Protein AF-0000000084689913 (afdb_homodimer)

Solvent-accessible surface area (backbone atoms only — not comparable to full-atom values): 27852 Å² total; per-residue (Å²): 96,50,72,58,85,83,58,76,77,51,46,56,64,33,45,73,36,21,33,40,30,28,31,19,47,44,64,37,30,27,41,31,49,52,54,42,45,77,35,45,18,25,38,35,35,23,20,67,54,51,72,49,28,50,50,50,49,58,72,64,74,38,76,80,40,40,47,64,41,76,25,50,53,60,34,65,69,39,46,51,50,47,53,51,52,39,38,74,67,64,37,76,70,34,32,37,37,46,47,41,69,60,90,74,80,58,63,81,79,44,47,78,40,55,36,85,88,80,68,40,74,47,74,80,86,55,63,42,50,35,36,50,43,49,12,46,54,49,49,49,42,50,50,52,42,58,49,57,73,51,63,86,72,82,71,81,61,35,41,33,39,58,33,47,37,40,68,77,68,58,67,65,73,67,79,51,23,36,30,44,20,52,20,28,40,56,60,60,42,70,71,47,81,77,56,79,61,56,52,36,56,29,51,15,53,57,63,46,43,39,69,57,36,68,84,61,51,65,37,24,34,43,55,57,39,76,43,35,31,40,32,44,68,36,42,58,69,44,33,38,59,24,57,18,61,67,54,34,52,51,50,52,52,49,49,60,67,57,36,67,80,62,68,82,127,95,50,72,58,85,82,58,75,76,52,46,56,65,34,45,73,37,19,32,40,30,29,32,20,47,44,64,37,29,29,40,30,48,53,55,41,44,77,34,47,19,25,38,38,36,23,20,68,54,51,69,50,28,49,50,50,49,59,71,65,72,40,77,80,41,39,47,66,41,78,26,50,53,61,35,65,69,38,45,51,49,47,54,52,52,40,38,74,66,63,36,74,70,34,32,38,36,45,47,41,68,60,88,75,79,59,65,80,78,43,49,78,40,55,35,85,89,78,68,41,75,47,76,82,84,54,62,42,53,35,37,48,42,49,13,46,53,48,50,50,42,50,48,53,42,57,48,56,74,52,61,85,72,80,69,81,65,38,41,33,39,56,33,49,35,44,68,76,69,59,69,65,74,66,79,53,22,35,28,43,22,51,21,27,39,55,58,61,43,71,72,49,79,78,56,79,62,56,52,37,54,28,51,15,53,57,65,43,43,40,70,57,35,67,84,58,47,65,37,22,32,42,52,56,41,75,44,35,30,39,34,44,68,35,44,59,68,42,32,38,58,23,57,18,61,65,52,34,52,52,50,52,52,50,48,61,68,53,33,66,79,62,69,80,127

Organism: Botryosphaeria parva (strain UCR-NP2) (NCBI:txid1287680)

pLDDT: mean 78.71, std 22.71, range [23.94, 98.88]

Sequence (530 aa):
MTTYDLDDAEFQALKGKTIIITGGASGIGRAAVKIAHSYGANVAIADWNEAEGESLRAELKDPEHVLFHKTDVSNWENVLSLFDTTISALGPIQAVLSNAGVNTEDFASTIDKIDPGTGKLLPPSLKTMDVNLTGQIYMAKAALHYFGKWKGDGVKRQIVMTGSAASFIDCPPLHLYCAKTPMLLPEFLSVWGTLPRNKPEGPARALLLPVVRPEVNGKSFYIAGMQIVEVEDKLHEAQPIWLGEQLSKDVDEGQRRLVPLAPPMMTTYDLDDAEFQALKGKTIIITGGASGIGRAAVKIAHSYGANVAIADWNEAEGESLRAELKDPEHVLFHKTDVSNWENVLSLFDTTISALGPIQAVLSNAGVNTEDFASTIDKIDPGTGKLLPPSLKTMDVNLTGQIYMAKAALHYFGKWKGDGVKRQIVMTGSAASFIDCPPLHLYCAKTPMLLPEFLSVWGTLPRNKPEGPARALLLPVVRPEVNGKSFYIAGMQIVEVEDKLHEAQPIWLGEQLSKDVDEGQRRLVPLAPPM

Radius of gyration: 24.18 Å; Cα contacts (8 Å, |Δi|>4): 1014; chains: 2; bounding box: 52×72×54 Å

Nearest PDB structures (foldseek):
  7o6p-assembly1_C  TM=8.490E-01  e=1.381E-10  Salvia officinalis
  7o6p-assembly1_A  TM=8.486E-01  e=2.013E-10  Salvia officinalis
  5t5q-assembly1_B  TM=8.999E-01  e=5.506E-10  Brucella abortus 2308
  6y1c-assembly1_A  TM=8.625E-01  e=8.550E-10  Levilactobacillus brevis
  4rf5-assembly1_A  TM=8.594E-01  e=1.328E-09  Lentilactobacillus kefiri

Foldseek 3Di:
DDDDDDDLVVLLVLALAEEEFEVLLDDPNVVVQVSSVVSHHQYEYEYQDPVSQVVSQVVSVCQQRYDYQNADLLDLVRLLVSQVVSCVRRNQHQEYEAEDFDDPDPCVVQVAPADPVPRHRDDGDCVRVSRQPSSLVSNVVSQVVRVVVVPPVPGHHYYHHDDDPVVVDDPAPPQALPQQAPQVVVPVPVPVPPQPPQDVPLVVVVVCVCVVVVVNGPWYWHTRRNDTHTPVVVVLVCCCVVPNDVVSVVVVVVVVVPRPCPPPD/DDDDDDDLVVLLVLALAEEEFEVLLDDPNVVVQVSSVVNHHQYEYEYQDPVSQVVSQVVSVCQQRYDYQNADLLDLVRLLVSQVVSCVRRNAHQEYEAEDFDDPDPCVVQVAPADPVPRHRDDGDCVRVSRQPSSLVSNVVSQVVRVVVVPPVPGHHYYHHDDDPVVPDDPAPPQALPQQAPQCVVPVPVPPPPQPPQDVPLVVVVVCVCVVVVVNGPWYWHTRRNDTHTPVVVVLVCCCVVPNDVVSVVVVVVVVVPRPCPPPD

Secondary structure (DSSP, 8-state):
-EEE---GGGGGGGTT-EEEEETTTSHHHHHHHHHHHHTT-EEEEEES-HHHHHHHHHHHT-TTTEEEEE--TT-HHHHHHHHHHHHHHH-S--EEEE--------TGGGTT-B-TTT-PBPPPP-HHHIIIIIHHHHHHHHHHHHHHTTTTSS---EEEEE--HHHHS--------EEEE-----GGGGS-SSS----THHHHHHHHHHHH-TT--S-BEEEETTEEEE-HHHHHHTHHHHH-HHHHHHHHHHHHHHS------/-EEE---GGGGGGGTT-EEEEETTTSHHHHHHHHHHHHTT-EEEEEES-HHHHHHHHHHHT-TTTEEEEE--TT-HHHHHHHHHHHHHHH-S--EEEE--------TGGGTT-B-TTT-PBPPPP-HHHIIIIIHHHHHHHHHHHHHHTTTTSS---EEEEE--HHHHS--------EEEE-----GGGGS-SSS----THHHHHHHHHHHH-TT--S-BEEEETTEEEE-HHHHHHTHHHHH-HHHHHHHHHHHHHHS------

InterPro domains:
  IPR002347 Short-chain dehydrogenase/reductase SDR [PF00106] (17-179)
  IPR002347 Short-chain dehydrogenase/reductase SDR [PR00081] (18-35)
  IPR002347 Short-chain dehydrogenase/reductase SDR [PR00081] (91-102)
  IPR036291 NAD(P)-binding domain superfamily [SSF51735] (13-179)

Structure (mmCIF, N/CA/C/O backbone):
data_AF-0000000084689913-model_v1
#
loop_
_entity.id
_entity.type
_entity.pdbx_description
1 polymer 'Putative short-chain dehydrogenase reductase sdr protein'
#
loop_
_atom_site.group_PDB
_atom_site.id
_atom_site.type_symbol
_atom_site.label_atom_id
_atom_site.label_alt_id
_atom_site.label_comp_id
_atom_site.label_asym_id
_atom_site.label_entity_id
_atom_site.label_seq_id
_atom_site.pdbx_PDB_ins_code
_atom_site.Cartn_x
_atom_site.Cartn_y
_atom_site.Cartn_z
_atom_site.occupancy
_atom_site.B_iso_or_equiv
_atom_site.auth_seq_id
_atom_site.auth_comp_id
_atom_site.auth_asym_id
_atom_site.auth_atom_id
_atom_site.pdbx_PDB_model_num
ATOM 1 N N . MET A 1 1 ? -1.832 -1.925 25.969 1 78.38 1 MET A N 1
ATOM 2 C CA . MET A 1 1 ? -2.332 -0.854 25.109 1 78.38 1 MET A CA 1
ATOM 3 C C . MET A 1 1 ? -1.819 0.504 25.578 1 78.38 1 MET A C 1
ATOM 5 O O . MET A 1 1 ? -1.769 0.771 26.781 1 78.38 1 MET A O 1
ATOM 9 N N . THR A 1 2 ? -1.27 1.276 24.594 1 80.94 2 THR A N 1
ATOM 10 C CA . THR A 1 2 ? -0.804 2.627 24.891 1 80.94 2 THR A CA 1
ATOM 11 C C . THR A 1 2 ? -1.702 3.666 24.234 1 80.94 2 THR A C 1
ATOM 13 O O . THR A 1 2 ? -1.908 3.629 23.016 1 80.94 2 THR A O 1
ATOM 16 N N . THR A 1 3 ? -2.355 4.488 25.125 1 85.81 3 THR A N 1
ATOM 17 C CA . THR A 1 3 ? -3.229 5.531 24.594 1 85.81 3 THR A CA 1
ATOM 18 C C . THR A 1 3 ? -2.617 6.91 24.828 1 85.81 3 THR A C 1
ATOM 20 O O . THR A 1 3 ? -1.846 7.109 25.766 1 85.81 3 THR A O 1
ATOM 23 N N . TYR A 1 4 ? -2.861 7.82 23.891 1 85.25 4 TYR A N 1
ATOM 24 C CA . TYR A 1 4 ? -2.479 9.227 24.016 1 85.25 4 TYR A CA 1
ATOM 25 C C . TYR A 1 4 ? -3.691 10.094 24.312 1 85.25 4 TYR A C 1
ATOM 27 O O . TYR A 1 4 ? -4.691 10.047 23.594 1 85.25 4 TYR A O 1
ATOM 35 N N . ASP A 1 5 ? -3.596 10.828 25.375 1 88.38 5 ASP A N 1
ATOM 36 C CA . ASP A 1 5 ? -4.648 11.766 25.75 1 88.38 5 ASP A CA 1
ATOM 37 C C . ASP A 1 5 ? -4.246 13.203 25.422 1 88.38 5 ASP A C 1
ATOM 39 O O . ASP A 1 5 ? -3.178 13.664 25.828 1 88.38 5 ASP A O 1
ATOM 43 N N . LEU A 1 6 ? -5.117 13.797 24.703 1 89.06 6 LEU A N 1
ATOM 44 C CA . LEU A 1 6 ? -4.836 15.164 24.281 1 89.06 6 LEU A CA 1
ATOM 45 C C . LEU A 1 6 ? -5.789 16.141 24.969 1 89.06 6 LEU A C 1
ATOM 47 O O . LEU A 1 6 ? -7.004 16.062 24.781 1 89.06 6 LEU A O 1
ATOM 51 N N . ASP A 1 7 ? -5.199 17.031 25.812 1 92.81 7 ASP A N 1
ATOM 52 C CA . ASP A 1 7 ? -5.957 18.109 26.438 1 92.81 7 ASP A CA 1
ATOM 53 C C . ASP A 1 7 ? -6.09 19.312 25.516 1 92.81 7 ASP A C 1
ATOM 55 O O . ASP A 1 7 ? -5.137 19.672 24.828 1 92.81 7 ASP A O 1
ATOM 59 N N . ASP A 1 8 ? -7.246 19.938 25.594 1 93.88 8 ASP A N 1
ATOM 60 C CA . ASP A 1 8 ? -7.496 21.078 24.719 1 93.88 8 ASP A CA 1
ATOM 61 C C . ASP A 1 8 ? -6.449 22.172 24.906 1 93.88 8 ASP A C 1
ATOM 63 O O . ASP A 1 8 ? -6.086 22.875 23.969 1 93.88 8 ASP A O 1
ATOM 67 N N . ALA A 1 9 ? -6.02 22.312 26.109 1 96 9 ALA A N 1
ATOM 68 C CA . ALA A 1 9 ? -5.047 23.359 26.422 1 96 9 ALA A CA 1
ATOM 69 C C . ALA A 1 9 ? -3.775 23.188 25.594 1 96 9 ALA A C 1
ATOM 71 O O . ALA A 1 9 ? -3.066 24.156 25.328 1 96 9 ALA A O 1
ATOM 72 N N . GLU A 1 10 ? -3.469 22.016 25.172 1 95.81 10 GLU A N 1
ATOM 73 C CA . GLU A 1 10 ? -2.252 21.734 24.406 1 95.81 10 GLU A CA 1
ATOM 74 C C . GLU A 1 10 ? -2.324 22.344 23.016 1 95.81 10 GLU A C 1
ATOM 76 O O . GLU A 1 10 ? -1.293 22.578 22.375 1 95.81 10 GLU A O 1
ATOM 81 N N . PHE A 1 11 ? -3.541 22.641 22.5 1 96.56 11 PHE A N 1
ATOM 82 C CA . PHE A 1 11 ? -3.701 23.188 21.156 1 96.56 11 PHE A CA 1
ATOM 83 C C . PHE A 1 11 ? -3.234 24.641 21.109 1 96.56 11 PHE A C 1
ATOM 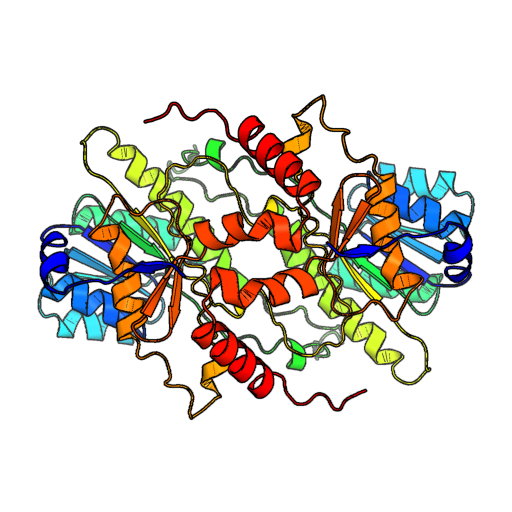85 O O . PHE A 1 11 ? -3.064 25.203 20.031 1 96.56 11 PHE A O 1
ATOM 92 N N . GLN A 1 12 ? -2.938 25.219 22.312 1 97.5 12 GLN A N 1
ATOM 93 C CA . GLN A 1 12 ? -2.377 26.578 22.328 1 97.5 12 GLN A CA 1
ATOM 94 C C . GLN A 1 12 ? -1.033 26.625 21.609 1 97.5 12 GLN A C 1
ATOM 96 O O . GLN A 1 12 ? -0.646 27.672 21.078 1 97.5 12 GLN A O 1
ATOM 101 N N . ALA A 1 13 ? -0.404 25.469 21.562 1 96.62 13 ALA A N 1
ATOM 102 C CA . ALA A 1 13 ? 0.901 25.375 20.906 1 96.62 13 ALA A CA 1
ATOM 103 C C . ALA A 1 13 ? 0.777 25.547 19.391 1 96.62 13 ALA A C 1
ATOM 105 O O . ALA A 1 13 ? 1.779 25.734 18.703 1 96.62 13 ALA A O 1
ATOM 106 N N . LEU A 1 14 ? -0.428 25.578 18.859 1 97.38 14 LEU A N 1
ATOM 107 C CA . LEU A 1 14 ? -0.668 25.734 17.438 1 97.38 14 LEU A CA 1
ATOM 108 C C . LEU A 1 14 ? -0.563 27.203 17.016 1 97.38 14 LEU A C 1
ATOM 110 O O . LEU A 1 14 ? -0.469 27.5 15.828 1 97.38 14 LEU A O 1
ATOM 114 N N . LYS A 1 15 ? -0.587 28.047 18 1 98 15 LYS A N 1
ATOM 115 C CA . LYS A 1 15 ? -0.617 29.484 17.703 1 98 15 LYS A CA 1
ATOM 116 C C . LYS A 1 15 ? 0.576 29.891 16.844 1 98 15 LYS A C 1
ATOM 118 O O . LYS A 1 15 ? 1.726 29.625 17.203 1 98 15 LYS A O 1
ATOM 123 N N . GLY A 1 16 ? 0.272 30.438 15.68 1 97.69 16 GLY A N 1
ATOM 124 C CA . GLY A 1 16 ? 1.298 30.984 14.805 1 97.69 16 GLY A CA 1
ATOM 125 C C . GLY A 1 16 ? 1.894 29.953 13.867 1 97.69 16 GLY A C 1
ATOM 126 O O . GLY A 1 16 ? 2.66 30.297 12.961 1 97.69 16 GLY A O 1
ATOM 127 N N . LYS A 1 17 ? 1.593 28.688 14.078 1 96.88 17 LYS A N 1
ATOM 128 C CA . LYS A 1 17 ? 2.119 27.656 13.195 1 96.88 17 LYS A CA 1
ATOM 129 C C . LYS A 1 17 ? 1.349 27.609 11.883 1 96.88 17 LYS A C 1
ATOM 131 O O . LYS A 1 17 ? 0.124 27.75 11.867 1 96.88 17 LYS A O 1
ATOM 136 N N . THR A 1 18 ? 2.088 27.438 10.789 1 98.44 18 THR A N 1
ATOM 137 C CA . THR A 1 18 ? 1.483 27.25 9.477 1 98.44 18 THR A CA 1
ATOM 138 C C . THR A 1 18 ? 1.315 25.766 9.164 1 98.44 18 THR A C 1
ATOM 140 O O . THR A 1 18 ? 2.287 25 9.18 1 98.44 18 THR A O 1
ATOM 143 N N . ILE A 1 19 ? 0.042 25.359 8.875 1 98 19 ILE A N 1
ATOM 144 C CA . ILE A 1 19 ? -0.3 23.953 8.68 1 98 19 ILE A CA 1
ATOM 145 C C . ILE A 1 19 ? -1.031 23.781 7.355 1 98 19 ILE A C 1
ATOM 147 O O . ILE A 1 19 ? -1.994 24.484 7.066 1 98 19 ILE A O 1
ATOM 151 N N . ILE A 1 20 ? -0.525 22.875 6.516 1 98.5 20 ILE A N 1
ATOM 152 C CA . ILE A 1 20 ? -1.263 22.438 5.336 1 98.5 20 ILE A CA 1
ATOM 153 C C . ILE A 1 20 ? -2.131 21.234 5.688 1 98.5 20 ILE A C 1
ATOM 155 O O . ILE A 1 20 ? -1.652 20.281 6.297 1 98.5 20 ILE A O 1
ATOM 159 N N . ILE A 1 21 ? -3.426 21.281 5.344 1 97.56 21 ILE A N 1
ATOM 160 C CA . ILE A 1 21 ? -4.332 20.156 5.555 1 97.56 21 ILE A CA 1
ATOM 161 C C . ILE A 1 21 ? -5.004 19.781 4.238 1 97.56 21 ILE A C 1
ATOM 163 O O . ILE A 1 21 ? -5.871 20.5 3.744 1 97.56 21 ILE A O 1
ATOM 167 N N . THR A 1 22 ? -4.602 18.672 3.654 1 97.12 22 THR A N 1
ATOM 168 C CA . THR A 1 22 ? -5.301 18.188 2.473 1 97.12 22 THR A CA 1
ATOM 169 C C . THR A 1 22 ? -6.574 17.438 2.867 1 97.12 22 THR A C 1
ATOM 171 O O . THR A 1 22 ? -6.668 16.891 3.969 1 97.12 22 THR A O 1
ATOM 174 N N . GLY A 1 23 ? -7.535 17.406 1.896 1 95.44 23 GLY A N 1
ATOM 175 C CA . GLY A 1 23 ? -8.844 16.922 2.311 1 95.44 23 GLY A CA 1
ATOM 176 C C . GLY A 1 23 ? -9.477 17.781 3.389 1 95.44 23 GLY A C 1
ATOM 177 O O . GLY A 1 23 ? -10.18 17.281 4.266 1 95.44 23 GLY A O 1
ATOM 178 N N . GLY A 1 24 ? -9.188 19 3.365 1 96.88 24 GLY A N 1
ATOM 179 C CA . GLY A 1 24 ? -9.531 19.875 4.469 1 96.88 24 GLY A CA 1
ATOM 180 C C . GLY A 1 24 ? -10.953 20.391 4.398 1 96.88 24 GLY A C 1
ATOM 181 O O . GLY A 1 24 ? -11.453 21 5.348 1 96.88 24 GLY A O 1
ATOM 182 N N . ALA A 1 25 ? -11.664 20.125 3.318 1 96.81 25 ALA A N 1
ATOM 183 C CA . ALA A 1 25 ? -12.969 20.75 3.107 1 96.81 25 ALA A CA 1
ATOM 184 C C . ALA A 1 25 ? -14.086 19.891 3.689 1 96.81 25 ALA A C 1
ATOM 186 O O . ALA A 1 25 ? -15.242 20.312 3.748 1 96.81 25 ALA A O 1
ATOM 187 N N . SER A 1 26 ? -13.766 18.703 4.145 1 91 26 SER A N 1
ATOM 188 C CA . SER A 1 26 ? -14.828 17.828 4.637 1 91 26 SER A CA 1
ATOM 189 C C . SER A 1 26 ? -14.32 16.906 5.73 1 91 26 SER A C 1
ATOM 191 O O . SER A 1 26 ? -13.117 16.812 5.973 1 91 26 SER A O 1
ATOM 193 N N . GLY A 1 27 ? -15.25 16.422 6.523 1 89.62 27 GLY A N 1
ATOM 194 C CA . GLY A 1 27 ? -14.984 15.32 7.438 1 89.62 27 GLY A CA 1
ATOM 195 C C . GLY A 1 27 ? -13.914 15.633 8.461 1 89.62 27 GLY A C 1
ATOM 196 O O . GLY A 1 27 ? -13.984 16.656 9.148 1 89.62 27 GLY A O 1
ATOM 197 N N . ILE A 1 28 ? -12.969 14.688 8.531 1 84.88 28 ILE A N 1
ATOM 198 C CA . ILE A 1 28 ? -11.883 14.766 9.508 1 84.88 28 ILE A CA 1
ATOM 199 C C . ILE A 1 28 ? -11.031 16 9.234 1 84.88 28 ILE A C 1
ATOM 201 O O . ILE A 1 28 ? -10.672 16.734 10.156 1 84.88 28 ILE A O 1
ATOM 205 N N . GLY A 1 29 ? -10.781 16.25 7.961 1 93.31 29 GLY A N 1
ATOM 206 C CA . GLY A 1 29 ? -9.984 17.406 7.59 1 93.31 29 GLY A CA 1
ATOM 207 C C . GLY A 1 29 ? -10.625 18.734 7.965 1 93.31 29 GLY A C 1
ATOM 208 O O . GLY A 1 29 ? -9.961 19.625 8.5 1 93.31 29 GLY A O 1
ATOM 209 N N . ARG A 1 30 ? -11.859 18.797 7.688 1 96 30 ARG A N 1
ATOM 210 C CA . ARG A 1 30 ? -12.602 20 8.031 1 96 30 ARG A CA 1
ATOM 211 C C . ARG A 1 30 ? -12.57 20.266 9.531 1 96 30 ARG A C 1
ATOM 213 O O . ARG A 1 30 ? -12.359 21.391 9.969 1 96 30 ARG A O 1
ATOM 220 N N . ALA A 1 31 ? -12.781 19.219 10.297 1 94.06 31 ALA A N 1
ATOM 221 C CA . ALA A 1 31 ? -12.727 19.328 11.75 1 94.06 31 ALA A CA 1
ATOM 222 C C . ALA A 1 31 ? -11.336 19.766 12.219 1 94.06 31 ALA A C 1
ATOM 224 O O . ALA A 1 31 ? -11.211 20.594 13.125 1 94.06 31 ALA A O 1
ATOM 225 N N . ALA A 1 32 ? -10.281 19.266 11.609 1 94.62 32 ALA A N 1
ATOM 226 C CA . ALA A 1 32 ? -8.914 19.625 11.969 1 94.62 32 ALA A CA 1
ATOM 227 C C . ALA A 1 32 ? -8.633 21.094 11.641 1 94.62 32 ALA A C 1
ATOM 229 O O . ALA A 1 32 ? -7.984 21.797 12.422 1 94.62 32 ALA A O 1
ATOM 230 N N . VAL A 1 33 ? -9.164 21.5 10.508 1 98.25 33 VAL A N 1
ATOM 231 C CA . VAL A 1 33 ? -9.008 22.891 10.102 1 98.25 33 VAL A CA 1
ATOM 232 C C . VAL A 1 33 ? -9.633 23.812 11.156 1 98.25 33 VAL A C 1
ATOM 234 O O . VAL A 1 33 ? -9 24.766 11.609 1 98.25 33 VAL A O 1
ATOM 237 N N . LYS A 1 34 ? -10.797 23.5 11.562 1 97.94 34 LYS A N 1
ATOM 238 C CA . LYS A 1 34 ? -11.523 24.328 12.516 1 97.94 34 LYS A CA 1
ATOM 239 C C . LYS A 1 34 ? -10.805 24.375 13.859 1 97.94 34 LYS A C 1
ATOM 241 O O . LYS A 1 34 ? -10.664 25.438 14.461 1 97.94 34 LYS A O 1
ATOM 246 N N . ILE A 1 35 ? -10.281 23.266 14.32 1 97.06 35 ILE A N 1
ATOM 247 C CA . ILE A 1 35 ? -9.555 23.219 15.586 1 97.06 35 ILE A CA 1
ATOM 248 C C . ILE A 1 35 ? -8.273 24.047 15.469 1 97.06 35 ILE A C 1
ATOM 250 O O . ILE A 1 35 ? -8 24.891 16.312 1 97.06 35 ILE A O 1
ATOM 254 N N . ALA A 1 36 ? -7.516 23.828 14.453 1 98.12 36 ALA A N 1
ATOM 255 C CA . ALA A 1 36 ? -6.242 24.516 14.281 1 98.12 36 ALA A CA 1
ATOM 256 C C . ALA A 1 36 ? -6.434 26.031 14.219 1 98.12 36 ALA A C 1
ATOM 258 O O . ALA A 1 36 ? -5.727 26.781 14.898 1 98.12 36 ALA A O 1
ATOM 259 N N . HIS A 1 37 ? -7.43 26.438 13.445 1 98.5 37 HIS A N 1
ATOM 260 C CA . HIS A 1 37 ? -7.691 27.859 13.289 1 98.5 37 HIS A CA 1
ATOM 261 C C . HIS A 1 37 ? -8.133 28.484 14.609 1 98.5 37 HIS A C 1
ATOM 263 O O . HIS A 1 37 ? -7.668 29.562 14.977 1 98.5 37 HIS A O 1
ATOM 269 N N . SER A 1 38 ? -9 27.844 15.336 1 98 38 SER A N 1
ATOM 270 C CA . SER A 1 38 ? -9.555 28.375 16.578 1 98 38 SER A CA 1
ATOM 271 C C . SER A 1 38 ? -8.461 28.609 17.609 1 98 38 SER A C 1
ATOM 273 O O . SER A 1 38 ? -8.602 29.453 18.5 1 98 38 SER A O 1
ATOM 275 N N . TYR A 1 39 ? -7.348 27.922 17.453 1 97.94 39 TYR A N 1
ATOM 276 C CA . TYR A 1 39 ? -6.262 28.062 18.422 1 97.94 39 TYR A CA 1
ATOM 277 C C . TYR A 1 39 ? -5.113 28.875 17.844 1 97.94 39 TYR A C 1
ATOM 279 O O . TYR A 1 39 ? -4.004 28.875 18.375 1 97.94 39 TYR A O 1
ATOM 287 N N . GLY A 1 40 ? -5.332 29.5 16.672 1 98.06 40 GLY A N 1
ATOM 288 C CA . GLY A 1 40 ? -4.453 30.578 16.219 1 98.06 40 GLY A CA 1
ATOM 289 C C . GLY A 1 40 ? -3.48 30.125 15.133 1 98.06 40 GLY A C 1
ATOM 290 O O . GLY A 1 40 ? -2.545 30.859 14.797 1 98.06 40 GLY A O 1
ATOM 291 N N . ALA A 1 41 ? -3.639 28.969 14.578 1 98.44 41 ALA A N 1
ATOM 292 C CA . ALA A 1 41 ? -2.768 28.516 13.5 1 98.44 41 ALA A CA 1
ATOM 293 C C . ALA A 1 41 ? -3.105 29.219 12.188 1 98.44 41 ALA A C 1
ATOM 295 O O . ALA A 1 41 ? -4.238 29.656 11.992 1 98.44 41 ALA A O 1
ATOM 296 N N . ASN A 1 42 ? -2.092 29.359 11.328 1 98.69 42 ASN A N 1
ATOM 297 C CA . ASN A 1 42 ? -2.312 29.609 9.906 1 98.69 42 ASN A CA 1
ATOM 298 C C . ASN A 1 42 ? -2.621 28.328 9.148 1 98.69 42 ASN A C 1
ATOM 300 O O . ASN A 1 42 ? -1.87 27.359 9.234 1 98.69 42 ASN A O 1
ATOM 304 N N . VAL A 1 43 ? -3.734 28.328 8.398 1 98.81 43 VAL A N 1
ATOM 305 C CA . VAL A 1 43 ? -4.152 27.062 7.824 1 98.81 43 VAL A CA 1
ATOM 306 C C . VAL A 1 43 ? -4.32 27.203 6.316 1 98.81 43 VAL A C 1
ATOM 308 O O . VAL A 1 43 ? -5.027 28.109 5.848 1 98.81 43 VAL A O 1
ATOM 311 N N . ALA A 1 44 ? -3.611 26.422 5.586 1 98.88 44 ALA A N 1
ATOM 312 C CA . ALA A 1 44 ? -3.887 26.219 4.164 1 98.88 44 ALA A CA 1
ATOM 313 C C . ALA A 1 44 ? -4.82 25.047 3.943 1 98.88 44 ALA A C 1
ATOM 315 O O . ALA A 1 44 ? -4.422 23.891 4.121 1 98.88 44 ALA A O 1
ATOM 316 N N . ILE A 1 45 ? -6.078 25.344 3.559 1 98.81 45 ILE A N 1
ATOM 317 C CA . ILE A 1 45 ? -7.066 24.328 3.234 1 98.81 45 ILE A CA 1
ATOM 318 C C . ILE A 1 45 ? -6.855 23.844 1.801 1 98.81 45 ILE A C 1
ATOM 320 O O . ILE A 1 45 ? -6.996 24.625 0.851 1 98.81 45 ILE A O 1
ATOM 324 N N . ALA A 1 46 ? -6.5 22.625 1.621 1 98.81 46 ALA A N 1
ATOM 325 C CA . ALA A 1 46 ? -6.305 22.031 0.296 1 98.81 46 ALA A CA 1
ATOM 326 C C . ALA A 1 46 ? -7.324 20.938 0.029 1 98.81 46 ALA A 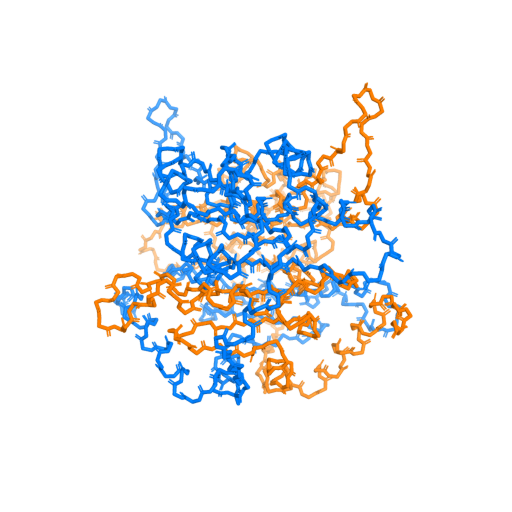C 1
ATOM 328 O O . ALA A 1 46 ? -7.445 19.984 0.811 1 98.81 46 ALA A O 1
ATOM 329 N N . ASP A 1 47 ? -8.039 21.047 -1.041 1 98.25 47 ASP A N 1
ATOM 330 C CA . ASP A 1 47 ? -9.062 20.062 -1.397 1 98.25 47 ASP A CA 1
ATOM 331 C C . ASP A 1 47 ? -9.438 20.188 -2.873 1 98.25 47 ASP A C 1
ATOM 333 O O . ASP A 1 47 ? -9.258 21.234 -3.486 1 98.25 47 ASP A O 1
ATOM 337 N N . TRP A 1 48 ? -9.914 19.094 -3.367 1 97.25 48 TRP A N 1
ATOM 338 C CA . TRP A 1 48 ? -10.43 19.094 -4.734 1 97.25 48 TRP A CA 1
ATOM 339 C C . TRP A 1 48 ? -11.773 19.812 -4.812 1 97.25 48 TRP A C 1
ATOM 341 O O . TRP A 1 48 ? -12.078 20.453 -5.82 1 97.25 48 TRP A O 1
ATOM 351 N N . ASN A 1 49 ? -12.578 19.688 -3.799 1 97.06 49 ASN A N 1
ATOM 352 C CA . ASN A 1 49 ? -13.906 20.297 -3.748 1 97.06 49 ASN A CA 1
ATOM 353 C C . ASN A 1 49 ? -13.828 21.797 -3.463 1 97.06 49 ASN A C 1
ATOM 355 O O . ASN A 1 49 ? -13.844 22.219 -2.305 1 97.06 49 ASN A O 1
ATOM 359 N N . GLU A 1 50 ? -13.922 22.547 -4.52 1 98 50 GLU A N 1
ATOM 360 C CA . GLU A 1 50 ? -13.75 24 -4.41 1 98 50 GLU A CA 1
ATOM 361 C C . GLU A 1 50 ? -14.914 24.641 -3.658 1 98 50 GLU A C 1
ATOM 363 O O . GLU A 1 50 ? -14.703 25.5 -2.803 1 98 50 GLU A O 1
ATOM 368 N N . ALA A 1 51 ? -16.062 24.219 -3.939 1 98.12 51 ALA A N 1
ATOM 369 C CA . ALA A 1 51 ? -17.25 24.828 -3.33 1 98.12 51 ALA A CA 1
ATOM 370 C C . ALA A 1 51 ? -17.203 24.688 -1.811 1 98.12 51 ALA A C 1
ATOM 372 O O . ALA A 1 51 ? -17.359 25.672 -1.088 1 98.12 51 ALA A O 1
ATOM 373 N N . GLU A 1 52 ? -16.922 23.516 -1.317 1 97.62 52 GLU A N 1
ATOM 374 C CA . GLU A 1 52 ? -16.875 23.266 0.121 1 97.62 52 GLU A CA 1
ATOM 375 C C . GLU A 1 52 ? -15.672 23.938 0.766 1 97.62 52 GLU A C 1
ATOM 377 O O . GLU A 1 52 ? -15.766 24.438 1.888 1 97.62 52 GLU A O 1
ATOM 382 N N . GLY A 1 53 ? -14.57 23.938 0.061 1 98.12 53 GLY A N 1
ATOM 383 C CA . GLY A 1 53 ? -13.367 24.562 0.578 1 98.12 53 GLY A CA 1
ATOM 384 C C . GLY A 1 53 ? -13.508 26.078 0.738 1 98.12 53 GLY A C 1
ATOM 385 O O . GLY A 1 53 ? -13.156 26.625 1.78 1 98.12 53 GLY A O 1
ATOM 386 N N . GLU A 1 54 ? -14.078 26.703 -0.272 1 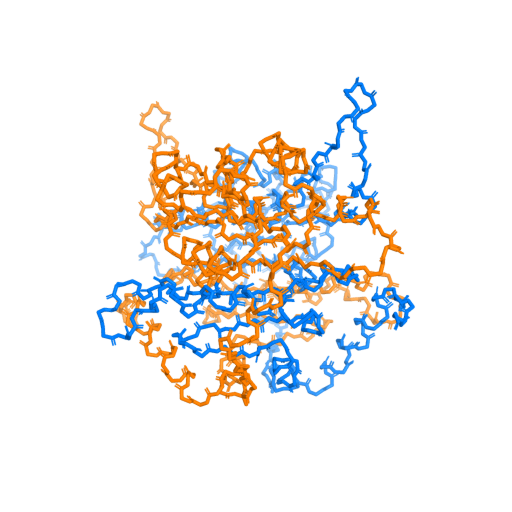98.06 54 GLU A N 1
ATOM 387 C CA . GLU A 1 54 ? -14.281 28.156 -0.217 1 98.06 54 GLU A CA 1
ATOM 388 C C . GLU A 1 54 ? -15.328 28.516 0.829 1 98.06 54 GLU A C 1
ATOM 390 O O . GLU A 1 54 ? -15.203 29.547 1.506 1 98.06 54 GLU A O 1
ATOM 395 N N . SER A 1 55 ? -16.312 27.719 0.921 1 98.19 55 SER A N 1
ATOM 396 C CA . SER A 1 55 ? -17.312 27.953 1.95 1 98.19 55 SER A CA 1
ATOM 397 C C . SER A 1 55 ? -16.703 27.922 3.344 1 98.19 55 SER A C 1
ATOM 399 O O . SER A 1 55 ? -17 28.781 4.176 1 98.19 55 SER A O 1
ATOM 401 N N . LEU A 1 56 ? -15.812 26.938 3.604 1 98.12 56 LEU A N 1
ATOM 402 C CA . LEU A 1 56 ? -15.141 26.844 4.895 1 98.12 56 LEU A CA 1
ATOM 403 C C . LEU A 1 56 ? -14.234 28.047 5.121 1 98.12 56 LEU A C 1
ATOM 405 O O . LEU A 1 56 ? -14.234 28.641 6.203 1 98.12 56 LEU A O 1
ATOM 409 N N . ARG A 1 57 ? -13.484 28.375 4.137 1 98 57 ARG A N 1
ATOM 410 C CA . ARG A 1 57 ? -12.625 29.547 4.234 1 98 57 ARG A CA 1
ATOM 411 C C . ARG A 1 57 ? -13.422 30.781 4.609 1 98 57 ARG A C 1
ATOM 413 O O . ARG A 1 57 ? -13.016 31.547 5.484 1 98 57 ARG A O 1
ATOM 420 N N . ALA A 1 58 ? -14.562 31.016 3.982 1 97.75 58 ALA A N 1
ATOM 421 C CA . ALA A 1 58 ? -15.422 32.156 4.242 1 97.75 58 ALA A CA 1
ATOM 422 C C . ALA A 1 58 ? -15.992 32.125 5.652 1 97.75 58 ALA A C 1
ATOM 424 O O . ALA A 1 58 ? -16.094 33.156 6.324 1 97.75 58 ALA A O 1
ATOM 425 N N . GLU A 1 59 ? -16.359 30.953 6.062 1 97.62 59 GLU A N 1
ATOM 426 C CA . GLU A 1 59 ? -16.922 30.75 7.391 1 97.62 59 GLU A CA 1
ATOM 427 C C . GLU A 1 59 ? -15.945 31.172 8.484 1 97.62 59 GLU A C 1
ATOM 429 O O . GLU A 1 59 ? -16.359 31.672 9.531 1 97.62 59 GLU A O 1
ATOM 434 N N . LEU A 1 60 ? -14.648 30.938 8.273 1 97.69 60 LEU A N 1
ATOM 435 C CA . LEU A 1 60 ? -13.633 31.188 9.281 1 97.69 60 LEU A CA 1
ATOM 436 C C . LEU A 1 60 ? -13.312 32.688 9.375 1 97.69 60 LEU A C 1
ATOM 438 O O . LEU A 1 60 ? -12.711 33.125 10.352 1 97.69 60 LEU A O 1
ATOM 442 N N . LYS A 1 61 ? -13.711 33.594 8.398 1 94.94 61 LYS A N 1
ATOM 443 C CA . LYS A 1 61 ? -13.641 35.062 8.383 1 94.94 61 LYS A CA 1
ATOM 444 C C . LYS A 1 61 ? -12.258 35.562 8.805 1 94.94 61 LYS A C 1
ATOM 446 O O . LYS A 1 61 ? -12.148 36.469 9.609 1 94.94 61 LYS A O 1
ATOM 451 N N . ASP A 1 62 ? -11.188 34.906 8.352 1 96.38 62 ASP A N 1
ATOM 452 C CA . ASP A 1 62 ? -9.805 35.219 8.695 1 96.38 62 ASP A CA 1
ATOM 453 C C . ASP A 1 62 ? -8.883 35.062 7.488 1 96.38 62 ASP A C 1
ATOM 455 O O . ASP A 1 62 ? -8.008 34.188 7.484 1 96.38 62 ASP A O 1
ATOM 459 N N . PRO A 1 63 ? -9.078 35.938 6.48 1 93.38 63 PRO A N 1
ATOM 460 C CA . PRO A 1 63 ? -8.328 35.781 5.23 1 93.38 63 PRO A CA 1
ATOM 461 C C . PRO A 1 63 ? -6.824 35.938 5.426 1 93.38 63 PRO A C 1
ATOM 463 O O . PRO A 1 63 ? -6.039 35.562 4.555 1 93.38 63 PRO A O 1
ATOM 466 N N . GLU A 1 64 ? -6.406 36.5 6.496 1 96.25 64 GLU A N 1
ATOM 467 C CA . GLU A 1 64 ? -4.98 36.719 6.754 1 96.25 64 GLU A CA 1
ATOM 468 C C . GLU A 1 64 ? -4.32 35.406 7.176 1 96.25 64 GLU A C 1
ATOM 470 O O . GLU A 1 64 ? -3.117 35.219 6.977 1 96.25 64 GLU A O 1
ATOM 475 N N . HIS A 1 65 ? -5.152 34.531 7.773 1 98.12 65 HIS A N 1
ATOM 476 C CA . HIS A 1 65 ? -4.539 33.344 8.367 1 98.12 65 HIS A CA 1
ATOM 477 C C . HIS A 1 65 ? -5.082 32.094 7.727 1 98.12 65 HIS A C 1
ATOM 479 O O . HIS A 1 65 ? -4.648 30.969 8.07 1 98.12 65 HIS A O 1
ATOM 485 N N . VAL A 1 66 ? -6.023 32.188 6.809 1 98.69 66 VAL A N 1
ATOM 486 C CA . VAL A 1 66 ? -6.613 31 6.18 1 98.69 66 VAL A CA 1
ATOM 487 C C . VAL A 1 66 ? -6.656 31.188 4.668 1 98.69 66 VAL A C 1
ATOM 489 O O . VAL A 1 66 ? -7.086 32.25 4.176 1 98.69 66 VAL A O 1
ATOM 492 N N . LEU A 1 67 ? -6.176 30.266 3.951 1 98.38 67 LEU A N 1
ATOM 493 C CA . LEU A 1 67 ? -6.359 30.234 2.504 1 98.38 67 LEU A CA 1
ATOM 494 C C . LEU A 1 67 ? -6.902 28.891 2.045 1 98.38 67 LEU A C 1
ATOM 496 O O . LEU A 1 67 ? -6.805 27.906 2.77 1 98.38 67 LEU A O 1
ATOM 500 N N . PHE A 1 68 ? -7.598 28.953 0.912 1 98.62 68 PHE A N 1
ATOM 501 C CA . PHE A 1 68 ? -8.031 27.734 0.225 1 98.62 68 PHE A CA 1
ATOM 502 C C . PHE A 1 68 ? -7.273 27.562 -1.086 1 98.62 68 PHE A C 1
ATOM 504 O O . PHE A 1 68 ? -7.051 28.531 -1.817 1 98.62 68 PHE A O 1
ATOM 511 N N . HIS A 1 69 ? -6.773 26.406 -1.304 1 98.81 69 HIS A N 1
ATOM 512 C CA . HIS A 1 69 ? -6.129 26.016 -2.555 1 98.81 69 HIS A CA 1
ATOM 513 C C . HIS A 1 69 ? -6.797 24.781 -3.16 1 98.81 69 HIS A C 1
ATOM 515 O O . HIS A 1 69 ? -6.848 23.719 -2.531 1 98.81 69 HIS A O 1
ATOM 521 N N . LYS A 1 70 ? -7.395 24.953 -4.379 1 98.75 70 LYS A N 1
ATOM 522 C CA . LYS A 1 70 ? -7.895 23.781 -5.086 1 98.75 70 LYS A CA 1
ATOM 523 C C . LYS A 1 70 ? -6.75 22.844 -5.484 1 98.75 70 LYS A C 1
ATOM 525 O O . LYS A 1 70 ? -5.898 23.219 -6.297 1 98.75 70 LYS A O 1
ATOM 530 N N . THR A 1 71 ? -6.812 21.672 -4.902 1 98.56 71 THR A N 1
ATOM 531 C CA . THR A 1 71 ? -5.664 20.781 -5.078 1 98.56 71 THR A CA 1
ATOM 532 C C . THR A 1 71 ? -6.117 19.375 -5.445 1 98.56 71 THR A C 1
ATOM 534 O O . THR A 1 71 ? -6.914 18.766 -4.727 1 98.56 71 THR A O 1
ATOM 537 N N . ASP A 1 72 ? -5.645 18.938 -6.574 1 98.25 72 ASP A N 1
ATOM 538 C CA . ASP A 1 72 ? -5.602 17.516 -6.855 1 98.25 72 ASP A CA 1
ATOM 539 C C . ASP A 1 72 ? -4.285 16.891 -6.379 1 98.25 72 ASP A C 1
ATOM 541 O O . ASP A 1 72 ? -3.248 17.062 -7.023 1 98.25 72 ASP A O 1
ATOM 545 N N . VAL A 1 73 ? -4.363 16.141 -5.242 1 96.38 73 VAL A N 1
ATOM 546 C CA . VAL A 1 73 ? -3.139 15.672 -4.598 1 96.38 73 VAL A CA 1
ATOM 547 C C . VAL A 1 73 ? -2.449 14.641 -5.492 1 96.38 73 VAL A C 1
ATOM 549 O O . VAL A 1 73 ? -1.279 14.312 -5.281 1 96.38 73 VAL A O 1
ATOM 552 N N . SER A 1 74 ? -3.191 14.102 -6.426 1 93.88 74 SER A N 1
ATOM 553 C CA . SER A 1 74 ? -2.598 13.133 -7.34 1 93.88 74 SER A CA 1
ATOM 554 C C . SER A 1 74 ? -1.929 13.82 -8.523 1 93.88 74 SER A C 1
ATOM 556 O O . SER A 1 74 ? -1.471 13.156 -9.461 1 93.88 74 SER A O 1
ATOM 558 N N . ASN A 1 75 ? -1.918 15.109 -8.586 1 97.81 75 ASN A N 1
ATOM 559 C CA . ASN A 1 75 ? -1.242 15.93 -9.594 1 97.81 75 ASN A CA 1
ATOM 560 C C . ASN A 1 75 ? -0.057 16.688 -8.992 1 97.81 75 ASN A C 1
ATOM 562 O O . ASN A 1 75 ? -0.239 17.578 -8.164 1 97.81 75 ASN A O 1
ATOM 566 N N . TRP A 1 76 ? 1.155 16.344 -9.469 1 96.94 76 TRP A N 1
ATOM 567 C CA . TRP A 1 76 ? 2.387 16.859 -8.875 1 96.94 76 TRP A CA 1
ATOM 568 C C . TRP A 1 76 ? 2.439 18.391 -8.961 1 96.94 76 TRP A C 1
ATOM 570 O O . TRP A 1 76 ? 2.811 19.062 -7.996 1 96.94 76 TRP A O 1
ATOM 580 N N . GLU A 1 77 ? 2.039 18.938 -10.078 1 97.69 77 GLU A N 1
ATOM 581 C CA . GLU A 1 77 ? 2.074 20.391 -10.242 1 97.69 77 GLU A CA 1
ATOM 582 C C . GLU A 1 77 ? 1.126 21.078 -9.273 1 97.69 77 GLU A C 1
ATOM 584 O O . GLU A 1 77 ? 1.426 22.172 -8.766 1 97.69 77 GLU A O 1
ATOM 589 N N . ASN A 1 78 ? -0.038 20.469 -9.016 1 98.5 78 ASN A N 1
ATOM 590 C CA . ASN A 1 78 ? -0.956 21 -8.016 1 98.5 78 ASN A CA 1
ATOM 591 C C . ASN A 1 78 ? -0.336 21 -6.625 1 98.5 78 ASN A C 1
ATOM 593 O O . ASN A 1 78 ? -0.487 21.969 -5.871 1 98.5 78 ASN A O 1
ATOM 597 N N . VAL A 1 79 ? 0.369 19.938 -6.301 1 98.31 79 VAL A N 1
ATOM 598 C CA . VAL A 1 79 ? 1.01 19.812 -4.996 1 98.31 79 VAL A CA 1
ATOM 599 C C . VAL A 1 79 ? 2.08 20.891 -4.836 1 98.31 79 VAL A C 1
ATOM 601 O O . VAL A 1 79 ? 2.137 21.562 -3.811 1 98.31 79 VAL A O 1
ATOM 604 N N . LEU A 1 80 ? 2.883 21.094 -5.844 1 98 80 LEU A N 1
ATOM 605 C CA . LEU A 1 80 ? 3.908 22.125 -5.773 1 98 80 LEU A CA 1
ATOM 606 C C . LEU A 1 80 ? 3.281 23.5 -5.613 1 98 80 LEU A C 1
ATOM 608 O O . LEU A 1 80 ? 3.748 24.312 -4.805 1 98 80 LEU A O 1
ATOM 612 N N . SER A 1 81 ? 2.281 23.75 -6.402 1 98.56 81 SER A N 1
ATOM 613 C CA . SER A 1 81 ? 1.593 25.031 -6.332 1 98.56 81 SER A CA 1
ATOM 614 C C . SER A 1 81 ? 1.01 25.266 -4.941 1 98.56 81 SER A C 1
ATOM 616 O O . SER A 1 81 ? 1.026 26.406 -4.441 1 98.56 81 SER A O 1
ATOM 618 N N . LEU A 1 82 ? 0.5 24.219 -4.305 1 98.75 82 LEU A N 1
ATOM 619 C CA . LEU A 1 82 ? -0.032 24.312 -2.949 1 98.75 82 LEU A CA 1
ATOM 620 C C . LEU A 1 82 ? 1.041 24.797 -1.976 1 98.75 82 LEU A C 1
ATOM 622 O O . LEU A 1 82 ? 0.813 25.719 -1.2 1 98.75 82 LEU A O 1
ATOM 626 N N . PHE A 1 83 ? 2.201 24.172 -1.998 1 98.5 83 PHE A N 1
ATOM 627 C CA . PHE A 1 83 ? 3.287 24.531 -1.092 1 98.5 83 PHE A CA 1
ATOM 628 C C . PHE A 1 83 ? 3.764 25.953 -1.356 1 98.5 83 PHE A C 1
ATOM 630 O O . PHE A 1 83 ? 3.936 26.734 -0.422 1 98.5 83 PHE A O 1
ATOM 637 N N . ASP A 1 84 ? 3.906 26.297 -2.631 1 98.25 84 ASP A N 1
ATOM 638 C CA . ASP A 1 84 ? 4.375 27.625 -2.994 1 98.25 84 ASP A CA 1
ATOM 639 C C . ASP A 1 84 ? 3.385 28.703 -2.543 1 98.25 84 ASP A C 1
ATOM 641 O O . ASP A 1 84 ? 3.779 29.703 -1.953 1 98.25 84 ASP A O 1
ATOM 645 N N . THR A 1 85 ? 2.141 28.484 -2.846 1 98.62 85 THR A N 1
ATOM 646 C CA . THR A 1 85 ? 1.104 29.438 -2.479 1 98.62 85 THR A CA 1
ATOM 647 C C . THR A 1 85 ? 1.03 29.609 -0.962 1 98.62 85 THR A C 1
ATOM 649 O O . THR A 1 85 ? 0.89 30.719 -0.457 1 98.62 85 THR A O 1
ATOM 652 N N . THR A 1 86 ? 1.145 28.469 -0.209 1 98.69 86 THR A N 1
ATOM 653 C CA . THR A 1 86 ? 1.085 28.5 1.248 1 98.69 86 THR A CA 1
ATOM 654 C C . THR A 1 86 ? 2.244 29.312 1.82 1 98.69 86 THR A C 1
ATOM 656 O O . THR A 1 86 ? 2.039 30.188 2.66 1 98.69 86 THR A O 1
ATOM 659 N N . ILE A 1 87 ? 3.42 29.078 1.327 1 98.19 87 ILE A N 1
ATOM 660 C CA . ILE A 1 87 ? 4.613 29.75 1.829 1 98.19 87 ILE A CA 1
ATOM 661 C C . ILE A 1 87 ? 4.52 31.25 1.536 1 98.19 87 ILE A C 1
ATOM 663 O O . ILE A 1 87 ? 4.832 32.062 2.395 1 98.19 87 ILE A O 1
ATOM 667 N N . SER A 1 88 ? 4.082 31.594 0.339 1 98.19 88 SER A N 1
ATOM 668 C CA . SER A 1 88 ? 3.969 33 -0.06 1 98.19 88 SER A CA 1
ATOM 669 C C . SER A 1 88 ? 2.951 33.719 0.801 1 98.19 88 SER A C 1
ATOM 671 O O . SER A 1 88 ? 3.18 34.875 1.197 1 98.19 88 SER A O 1
ATOM 673 N N . ALA A 1 89 ? 1.893 33.062 1.183 1 98.25 89 ALA A N 1
ATOM 674 C CA . ALA A 1 89 ? 0.772 33.75 1.84 1 98.25 89 ALA A CA 1
ATOM 675 C C . ALA A 1 89 ? 0.901 33.656 3.357 1 98.25 89 ALA A C 1
ATOM 677 O O . ALA A 1 89 ? 0.548 34.594 4.066 1 98.25 89 ALA A O 1
ATOM 678 N N . LEU A 1 90 ? 1.358 32.5 3.889 1 98.31 90 LEU A N 1
ATOM 679 C CA . LEU A 1 90 ? 1.233 32.219 5.32 1 98.31 90 LEU A CA 1
ATOM 680 C C . LEU A 1 90 ? 2.605 32.062 5.965 1 98.31 90 LEU A C 1
ATOM 682 O O . LEU A 1 90 ? 2.723 32.062 7.191 1 98.31 90 LEU A O 1
ATOM 686 N N . GLY A 1 91 ? 3.664 31.953 5.133 1 96.31 91 GLY A N 1
ATOM 687 C CA . GLY A 1 91 ? 5.012 31.797 5.656 1 96.31 91 GLY A CA 1
ATOM 688 C C . GLY A 1 91 ? 5.457 30.344 5.754 1 96.31 91 GLY A C 1
ATOM 689 O O . GLY A 1 91 ? 4.852 29.469 5.137 1 96.31 91 GLY A O 1
ATOM 690 N N . PRO A 1 92 ? 6.609 30.125 6.504 1 96.19 92 PRO A N 1
ATOM 691 C CA . PRO A 1 92 ? 7.18 28.781 6.598 1 96.19 92 PRO A CA 1
ATOM 692 C C . PRO A 1 92 ? 6.207 27.766 7.207 1 96.19 92 PRO A C 1
ATOM 694 O O . PRO A 1 92 ? 5.492 28.094 8.156 1 96.19 92 PRO A O 1
ATOM 697 N N . ILE A 1 93 ? 6.246 26.578 6.625 1 96.25 93 ILE A N 1
ATOM 698 C CA . ILE A 1 93 ? 5.312 25.531 7.02 1 96.25 93 ILE A CA 1
ATOM 699 C C . ILE A 1 93 ? 5.891 24.734 8.188 1 96.25 93 ILE A C 1
ATOM 701 O O . ILE A 1 93 ? 7.051 24.328 8.148 1 96.25 93 ILE A O 1
ATOM 705 N N . GLN A 1 94 ? 5.047 24.531 9.195 1 92.94 94 GLN A N 1
ATOM 706 C CA . GLN A 1 94 ? 5.488 23.75 10.344 1 92.94 94 GLN A CA 1
ATOM 707 C C . GLN A 1 94 ? 4.898 22.344 10.305 1 92.94 94 GLN A C 1
ATOM 709 O O . GLN A 1 94 ? 5.465 21.406 10.875 1 92.94 94 GLN A O 1
ATOM 714 N N . ALA A 1 95 ? 3.777 22.172 9.633 1 91.94 95 ALA A N 1
ATOM 715 C CA . ALA A 1 95 ? 3.172 20.844 9.609 1 91.94 95 ALA A CA 1
ATOM 716 C C . ALA A 1 95 ? 2.398 20.625 8.312 1 91.94 95 ALA A C 1
ATOM 718 O O . ALA A 1 95 ? 1.814 21.562 7.758 1 91.94 95 ALA A O 1
ATOM 719 N N . VAL A 1 96 ? 2.461 19.406 7.852 1 91.56 96 VAL A N 1
ATOM 720 C CA . VAL A 1 96 ? 1.688 18.922 6.711 1 91.56 96 VAL A CA 1
ATOM 721 C C . VAL A 1 96 ? 0.834 17.734 7.129 1 91.56 96 VAL A C 1
ATOM 723 O O . VAL A 1 96 ? 1.364 16.688 7.52 1 91.56 96 VAL A O 1
ATOM 726 N N . LEU A 1 97 ? -0.497 17.969 7.156 1 91.44 97 LEU A N 1
ATOM 727 C CA . LEU A 1 97 ? -1.446 16.891 7.398 1 91.44 97 LEU A CA 1
ATOM 728 C C . LEU A 1 97 ? -2.008 16.359 6.086 1 91.44 97 LEU A C 1
ATOM 730 O O . LEU A 1 97 ? -2.949 16.922 5.527 1 91.44 97 LEU A O 1
ATOM 734 N N . SER A 1 98 ? -1.386 15.281 5.602 1 89.06 98 SER A N 1
ATOM 735 C CA . SER A 1 98 ? -1.854 14.594 4.398 1 89.06 98 SER A CA 1
ATOM 736 C C . SER A 1 98 ? -3.031 13.68 4.703 1 89.06 98 SER A C 1
ATOM 738 O O . SER A 1 98 ? -2.84 12.516 5.066 1 89.06 98 SER A O 1
ATOM 740 N N . ASN A 1 99 ? -4.238 14.211 4.438 1 86.25 99 ASN A N 1
ATOM 741 C CA . ASN A 1 99 ? -5.461 13.555 4.887 1 86.25 99 ASN A CA 1
ATOM 742 C C . ASN A 1 99 ? -6.414 13.281 3.729 1 86.25 99 ASN A C 1
ATOM 744 O O . ASN A 1 99 ? -7.371 12.523 3.873 1 86.25 99 ASN A O 1
ATOM 748 N N . ALA A 1 100 ? -6.105 13.844 2.58 1 86.69 100 ALA A N 1
ATOM 749 C CA . ALA A 1 100 ? -6.977 13.641 1.426 1 86.69 100 ALA A CA 1
ATOM 750 C C . ALA A 1 100 ? -7.133 12.156 1.11 1 86.69 100 ALA A C 1
ATOM 752 O O . ALA A 1 100 ? -6.156 11.406 1.133 1 86.69 100 ALA A O 1
ATOM 753 N N . GLY A 1 101 ? -8.375 11.75 0.934 1 80.94 101 GLY A N 1
ATOM 754 C CA . GLY A 1 101 ? -8.664 10.367 0.598 1 80.94 101 GLY A CA 1
ATOM 755 C C . GLY A 1 101 ? -10.047 10.172 0.013 1 80.94 101 GLY A C 1
ATOM 756 O O . GLY A 1 101 ? -10.953 10.969 0.265 1 80.94 101 GLY A O 1
ATOM 757 N N . VAL A 1 102 ? -10.117 9.25 -0.834 1 74.44 102 VAL A N 1
ATOM 758 C CA . VAL A 1 102 ? -11.398 8.883 -1.427 1 74.44 102 VAL A CA 1
ATOM 759 C C . VAL A 1 102 ? -11.617 7.375 -1.293 1 74.44 102 VAL A C 1
ATOM 761 O O . VAL A 1 102 ? -10.664 6.613 -1.153 1 74.44 102 VAL A O 1
ATOM 764 N N . ASN A 1 103 ? -12.844 6.973 -1.028 1 61.94 103 ASN A N 1
ATOM 765 C CA . ASN A 1 103 ? -13.219 5.566 -1.062 1 61.94 103 ASN A CA 1
ATOM 766 C C . ASN A 1 103 ? -14.258 5.289 -2.146 1 61.94 103 ASN A C 1
ATOM 768 O O . ASN A 1 103 ? -15.461 5.387 -1.9 1 61.94 103 ASN A O 1
ATOM 772 N N . THR A 1 104 ? -13.914 5.246 -3.352 1 55.59 104 THR A N 1
ATOM 773 C CA . THR A 1 104 ? -14.914 5.152 -4.402 1 55.59 104 THR A CA 1
ATOM 774 C C . THR A 1 104 ? -14.953 3.748 -5 1 55.59 104 THR A C 1
ATOM 776 O O . THR A 1 104 ? -15.844 3.42 -5.781 1 55.59 104 THR A O 1
ATOM 779 N N . GLU A 1 105 ? -14.008 2.875 -4.707 1 57.22 105 GLU A N 1
ATOM 780 C CA . GLU A 1 105 ? -13.945 1.75 -5.637 1 57.22 105 GLU A CA 1
ATOM 781 C C . GLU A 1 105 ? -14.656 0.525 -5.074 1 57.22 105 GLU A C 1
ATOM 783 O O . GLU A 1 105 ? -14.602 0.264 -3.871 1 57.22 105 GLU A O 1
ATOM 788 N N . ASP A 1 106 ? -15.688 0.161 -5.836 1 62.5 106 ASP A N 1
ATOM 789 C CA . ASP A 1 106 ? -16.281 -1.16 -5.691 1 62.5 106 ASP A CA 1
ATOM 790 C C . ASP A 1 106 ? -15.602 -2.18 -6.598 1 62.5 106 ASP A C 1
ATOM 792 O O . ASP A 1 106 ? -16.078 -2.467 -7.695 1 62.5 106 ASP A O 1
ATOM 796 N N . PHE A 1 107 ? -14.469 -2.676 -6.238 1 62.41 107 PHE A N 1
ATOM 797 C CA . PHE A 1 107 ? -13.656 -3.605 -7.012 1 62.41 107 PHE A CA 1
ATOM 798 C C . PHE A 1 107 ? -14.461 -4.844 -7.391 1 62.41 107 PHE A C 1
ATOM 800 O O . PHE A 1 107 ? -14.453 -5.262 -8.555 1 62.41 107 PHE A O 1
ATOM 807 N N . ALA A 1 108 ? -15.266 -5.309 -6.469 1 63.78 108 ALA A N 1
ATOM 808 C CA . ALA A 1 108 ? -16.016 -6.547 -6.676 1 63.78 108 ALA A CA 1
ATOM 809 C C . ALA A 1 108 ? -17.047 -6.387 -7.785 1 63.78 108 ALA A C 1
ATOM 811 O O . ALA A 1 108 ? -17.234 -7.289 -8.602 1 63.78 108 ALA A O 1
ATOM 812 N N . SER A 1 109 ? -17.562 -5.18 -7.793 1 72.75 109 SER A N 1
ATOM 813 C CA . SER A 1 109 ? -18.641 -4.969 -8.75 1 72.75 109 SER A CA 1
ATOM 814 C C . SER A 1 109 ? -18.109 -4.723 -10.156 1 72.75 109 SER A C 1
ATOM 816 O O . SER A 1 109 ? -18.844 -4.82 -11.141 1 72.75 109 SER A O 1
ATOM 818 N N . THR A 1 110 ? -16.812 -4.586 -10.242 1 79.44 110 THR A N 1
ATOM 819 C CA . THR A 1 110 ? -16.281 -4.203 -11.547 1 79.44 110 THR A CA 1
ATOM 820 C C . THR A 1 110 ? -15.383 -5.305 -12.109 1 79.44 110 THR A C 1
ATOM 822 O O . THR A 1 110 ? -14.766 -5.129 -13.156 1 79.44 110 THR A O 1
ATOM 825 N N . ILE A 1 111 ? -15.438 -6.43 -11.5 1 82.06 111 ILE A N 1
ATOM 826 C CA . ILE A 1 111 ? -14.516 -7.508 -11.859 1 82.06 111 ILE A CA 1
ATOM 827 C C . ILE A 1 111 ? -14.766 -7.945 -13.305 1 82.06 111 ILE A C 1
ATOM 829 O O . ILE A 1 111 ? -13.82 -8.227 -14.047 1 82.06 111 ILE A O 1
ATOM 833 N N . ASP A 1 112 ? -16.016 -7.906 -13.758 1 90.12 112 ASP A N 1
ATOM 834 C CA . ASP A 1 112 ? -16.344 -8.469 -15.062 1 90.12 112 ASP A CA 1
ATOM 835 C C . ASP A 1 112 ? -16.766 -7.379 -16.047 1 90.12 112 ASP A C 1
ATOM 837 O O . ASP A 1 112 ? -17.297 -7.672 -17.125 1 90.12 112 ASP A O 1
ATOM 841 N N . LYS A 1 113 ? -16.516 -6.156 -15.664 1 91.88 113 LYS A N 1
ATOM 842 C CA . LYS A 1 113 ? -16.969 -5.074 -16.531 1 91.88 113 LYS A CA 1
ATOM 843 C C . LYS A 1 113 ? -16.156 -5.043 -17.828 1 91.88 113 LYS A C 1
ATOM 845 O O . LYS A 1 113 ? -14.93 -5.066 -17.797 1 91.88 113 LYS A O 1
ATOM 850 N N . ILE A 1 114 ? -16.891 -4.984 -18.969 1 94.12 114 ILE A N 1
ATOM 851 C CA . ILE A 1 114 ? -16.281 -5.035 -20.281 1 94.12 114 ILE A CA 1
ATOM 852 C C . ILE A 1 114 ? -16.516 -3.709 -21.016 1 94.12 114 ILE A C 1
ATOM 854 O O . ILE A 1 114 ? -17.5 -3.021 -20.766 1 94.12 114 ILE A O 1
ATOM 858 N N . ASP A 1 115 ? -15.57 -3.363 -21.812 1 93.56 115 ASP A N 1
ATOM 859 C CA . ASP A 1 115 ? -15.758 -2.248 -22.734 1 93.56 115 ASP A CA 1
ATOM 860 C C . ASP A 1 115 ? -16.75 -2.611 -23.844 1 93.56 115 ASP A C 1
ATOM 862 O O . ASP A 1 115 ? -16.469 -3.496 -24.656 1 93.56 115 ASP A O 1
ATOM 866 N N . PRO A 1 116 ? -17.859 -1.894 -23.875 1 93.38 116 PRO A N 1
ATOM 867 C CA . PRO A 1 116 ? -18.875 -2.262 -24.875 1 93.38 116 PRO A CA 1
ATOM 868 C C . PRO A 1 116 ? -18.375 -2.066 -26.297 1 93.38 116 PRO A C 1
ATOM 870 O O . PRO A 1 116 ? -18.859 -2.742 -27.219 1 93.38 116 PRO A O 1
ATOM 873 N N . GLY A 1 117 ? -17.484 -1.19 -26.578 1 93.75 117 GLY A N 1
ATOM 874 C CA . GLY A 1 117 ? -16.969 -0.93 -27.906 1 93.75 117 GLY A CA 1
ATOM 875 C C . GLY A 1 117 ? -16 -1.994 -28.375 1 93.75 117 GLY A C 1
ATOM 876 O O . GLY A 1 117 ? -16.094 -2.459 -29.516 1 93.75 117 GLY A O 1
ATOM 877 N N . THR A 1 118 ? -15.102 -2.551 -27.5 1 92.75 118 THR A N 1
ATOM 878 C CA . THR A 1 118 ? -14.023 -3.449 -27.906 1 92.75 118 THR A CA 1
ATOM 879 C C . THR A 1 118 ? -14.32 -4.879 -27.469 1 92.75 118 THR A C 1
ATOM 881 O O . THR A 1 118 ? -13.719 -5.828 -27.969 1 92.75 118 THR A O 1
ATOM 884 N N . GLY A 1 119 ? -15.219 -5.008 -26.484 1 93.19 119 GLY A N 1
ATOM 885 C CA . GLY A 1 119 ? -15.508 -6.324 -25.953 1 93.19 119 GLY A CA 1
ATOM 886 C C . GLY A 1 119 ? -14.438 -6.824 -25 1 93.19 119 GLY A C 1
ATOM 887 O O . GLY A 1 119 ? -14.477 -7.98 -24.562 1 93.19 119 GLY A O 1
ATOM 888 N N . LYS A 1 120 ? -13.562 -5.969 -24.641 1 94.56 120 LYS A N 1
ATOM 889 C CA . LYS A 1 120 ? -12.461 -6.359 -23.75 1 94.56 120 LYS A CA 1
ATOM 890 C C . LYS A 1 120 ? -12.766 -6.008 -22.297 1 94.56 120 LYS A C 1
ATOM 892 O O . LYS A 1 120 ? -13.516 -5.062 -22.031 1 94.56 120 LYS A O 1
ATOM 897 N N . LEU A 1 121 ? -12.266 -6.871 -21.438 1 96 121 LEU A N 1
ATOM 898 C CA . LEU A 1 121 ? -12.375 -6.586 -20.016 1 96 121 LEU A CA 1
ATOM 899 C C . LEU A 1 121 ? -11.75 -5.234 -19.688 1 96 121 LEU A C 1
ATOM 901 O O . LEU A 1 121 ? -10.625 -4.941 -20.109 1 96 121 LEU A O 1
ATOM 905 N N . LEU A 1 122 ? -12.438 -4.414 -18.953 1 95.62 122 LEU A N 1
ATOM 906 C CA . LEU A 1 122 ? -11.938 -3.102 -18.562 1 95.62 122 LEU A CA 1
ATOM 907 C C . LEU A 1 122 ? -10.961 -3.223 -17.406 1 95.62 122 LEU A C 1
ATOM 909 O O . LEU A 1 122 ? -11.133 -4.066 -16.516 1 95.62 122 LEU A O 1
ATOM 913 N N . PRO A 1 123 ? -9.961 -2.326 -17.438 1 93.62 123 PRO A N 1
ATOM 914 C CA . PRO A 1 123 ? -9.094 -2.301 -16.25 1 93.62 123 PRO A CA 1
ATOM 915 C C . PRO A 1 123 ? -9.812 -1.791 -15.008 1 93.62 123 PRO A C 1
ATOM 917 O O . PRO A 1 123 ? -10.859 -1.155 -15.109 1 93.62 123 PRO A O 1
ATOM 920 N N . PRO A 1 124 ? -9.258 -2.148 -13.781 1 84.5 124 PRO A N 1
ATOM 921 C CA . PRO A 1 124 ? -9.789 -1.517 -12.57 1 84.5 124 PRO A CA 1
ATOM 922 C C . PRO A 1 124 ? -9.516 -0.016 -12.516 1 84.5 124 PRO A C 1
ATOM 924 O O . PRO A 1 124 ? -8.531 0.456 -13.102 1 84.5 124 PRO A O 1
ATOM 927 N N . SER A 1 125 ? -10.43 0.631 -11.898 1 85.5 125 SER A N 1
ATOM 928 C CA . SER A 1 125 ? -10.156 2.037 -11.625 1 85.5 125 SER A CA 1
ATOM 929 C C . SER A 1 125 ? -9 2.188 -10.633 1 85.5 125 SER A C 1
ATOM 931 O O . SER A 1 125 ? -8.938 1.472 -9.633 1 85.5 125 SER A O 1
ATOM 933 N N . LEU A 1 126 ? -8.07 3.105 -10.93 1 83.31 126 LEU A N 1
ATOM 934 C CA . LEU A 1 126 ? -6.945 3.357 -10.031 1 83.31 126 LEU A CA 1
ATOM 935 C C . LEU A 1 126 ? -7.109 4.695 -9.32 1 83.31 126 LEU A C 1
ATOM 937 O O . LEU A 1 126 ? -6.18 5.176 -8.664 1 83.31 126 LEU A O 1
ATOM 941 N N . LYS A 1 127 ? -8.258 5.258 -9.367 1 84.38 127 LYS A N 1
ATOM 942 C CA . LYS A 1 127 ? -8.492 6.59 -8.82 1 84.38 127 LYS A CA 1
ATOM 943 C C . LYS A 1 127 ? -8.219 6.621 -7.32 1 84.38 127 LYS A C 1
ATOM 945 O O . LYS A 1 127 ? -7.586 7.551 -6.816 1 84.38 127 LYS A O 1
ATOM 950 N N . THR A 1 128 ? -8.719 5.637 -6.625 1 78 128 THR A N 1
ATOM 951 C CA . THR A 1 128 ? -8.5 5.566 -5.184 1 78 128 THR A CA 1
ATOM 952 C C . THR A 1 128 ? -7.012 5.457 -4.863 1 78 128 THR A C 1
ATOM 954 O O . THR A 1 128 ? -6.52 6.113 -3.945 1 78 128 THR A O 1
ATOM 957 N N . MET A 1 129 ? -6.328 4.672 -5.574 1 77.94 129 MET A N 1
ATOM 958 C CA . MET A 1 129 ? -4.887 4.523 -5.383 1 77.94 129 MET A CA 1
ATOM 959 C C . MET A 1 129 ? -4.164 5.832 -5.684 1 77.94 129 MET A C 1
ATOM 961 O O . MET A 1 129 ? -3.234 6.211 -4.969 1 77.94 129 MET A O 1
ATOM 965 N N . ASP A 1 130 ? -4.574 6.461 -6.734 1 84.56 130 ASP A N 1
ATOM 966 C CA . ASP A 1 130 ? -3.939 7.711 -7.133 1 84.56 130 ASP A CA 1
ATOM 967 C C . ASP A 1 130 ? -4.055 8.758 -6.027 1 84.56 130 ASP A C 1
ATOM 969 O O . ASP A 1 130 ? -3.066 9.398 -5.664 1 84.56 130 ASP A O 1
ATOM 973 N N . VAL A 1 131 ? -5.184 8.859 -5.488 1 84.31 131 VAL A N 1
ATOM 974 C CA . VAL A 1 131 ? -5.426 9.891 -4.484 1 84.31 131 VAL A CA 1
ATOM 975 C C . VAL A 1 131 ? -4.824 9.461 -3.146 1 84.31 131 VAL A C 1
ATOM 977 O O . VAL A 1 131 ? -4.102 10.227 -2.51 1 84.31 131 VAL A O 1
ATOM 980 N N . ASN A 1 132 ? -5.031 8.211 -2.787 1 77.56 132 ASN A N 1
ATOM 981 C CA . ASN A 1 132 ? -4.727 7.754 -1.436 1 77.56 132 ASN A CA 1
ATOM 982 C C . ASN A 1 132 ? -3.266 7.336 -1.304 1 77.56 132 ASN A C 1
ATOM 984 O O . ASN A 1 132 ? -2.729 7.281 -0.196 1 77.56 132 ASN A O 1
ATOM 988 N N . LEU A 1 133 ? -2.645 7.059 -2.383 1 78.75 133 LEU A N 1
ATOM 989 C CA . LEU A 1 133 ? -1.264 6.602 -2.285 1 78.75 133 LEU A CA 1
ATOM 990 C C . LEU A 1 133 ? -0.322 7.555 -3.012 1 78.75 133 LEU A C 1
ATOM 992 O O . LEU A 1 133 ? 0.57 8.141 -2.396 1 78.75 133 LEU A O 1
ATOM 996 N N . THR A 1 134 ? -0.602 7.703 -4.281 1 83.25 134 THR A N 1
ATOM 997 C CA . THR A 1 134 ? 0.243 8.633 -5.023 1 83.25 134 THR A CA 1
ATOM 998 C C . THR A 1 134 ? 0.217 10.016 -4.383 1 83.25 134 THR A C 1
ATOM 1000 O O . THR A 1 134 ? 1.262 10.648 -4.215 1 83.25 134 THR A O 1
ATOM 1003 N N . GLY A 1 135 ? -0.958 10.445 -4.051 1 86.44 135 GLY A N 1
ATOM 1004 C CA . GLY A 1 135 ? -1.093 11.734 -3.393 1 86.44 135 GLY A CA 1
ATOM 1005 C C . GLY A 1 135 ? -0.269 11.844 -2.125 1 86.44 135 GLY A C 1
ATOM 1006 O O . GLY A 1 135 ? 0.349 12.875 -1.868 1 86.44 135 GLY A O 1
ATOM 1007 N N . GLN A 1 136 ? -0.226 10.789 -1.367 1 82.69 136 GLN A N 1
ATOM 1008 C CA . GLN A 1 136 ? 0.547 10.766 -0.129 1 82.69 136 GLN A CA 1
ATOM 1009 C C . GLN A 1 136 ? 2.045 10.836 -0.415 1 82.69 136 GLN A C 1
ATOM 1011 O O . GLN A 1 136 ? 2.785 11.523 0.295 1 82.69 136 GLN A O 1
ATOM 1016 N N . ILE A 1 137 ? 2.475 10.125 -1.392 1 80.12 137 ILE A N 1
ATOM 1017 C CA . ILE A 1 137 ? 3.883 10.125 -1.771 1 80.12 137 ILE A CA 1
ATOM 1018 C C . ILE A 1 137 ? 4.293 11.523 -2.234 1 80.12 137 ILE A C 1
ATOM 1020 O O . ILE A 1 137 ? 5.355 12.023 -1.855 1 80.12 137 ILE A O 1
ATOM 1024 N N . TYR A 1 138 ? 3.447 12.172 -3.061 1 89.69 138 TYR A N 1
ATOM 1025 C CA . TYR A 1 138 ? 3.713 13.523 -3.537 1 89.69 138 TYR A CA 1
ATOM 1026 C C . TYR A 1 138 ? 3.807 14.5 -2.375 1 89.69 138 TYR A C 1
ATOM 1028 O O . TYR A 1 138 ? 4.742 15.305 -2.303 1 89.69 138 TYR A O 1
ATOM 1036 N N . MET A 1 139 ? 2.875 14.359 -1.436 1 88.75 139 MET A N 1
ATOM 1037 C CA . MET A 1 139 ? 2.85 15.266 -0.29 1 88.75 139 MET A CA 1
ATOM 1038 C C . MET A 1 139 ? 4.086 15.07 0.584 1 88.75 139 MET A C 1
ATOM 1040 O O . MET A 1 139 ? 4.668 16.047 1.064 1 88.75 139 MET A O 1
ATOM 1044 N N . ALA A 1 140 ? 4.449 13.836 0.765 1 83.12 140 ALA A N 1
ATOM 1045 C CA . ALA A 1 140 ? 5.625 13.531 1.58 1 83.12 140 ALA A CA 1
ATOM 1046 C C . ALA A 1 140 ? 6.891 14.109 0.955 1 83.12 140 ALA A C 1
ATOM 1048 O O . ALA A 1 140 ? 7.695 14.742 1.642 1 83.12 140 ALA A O 1
ATOM 1049 N N . LYS A 1 141 ? 7.051 13.883 -0.333 1 85.06 141 LYS A N 1
ATOM 1050 C CA . LYS A 1 141 ? 8.25 14.398 -0.993 1 85.06 141 LYS A CA 1
ATOM 1051 C C . LYS A 1 141 ? 8.297 15.922 -0.933 1 85.06 141 LYS A C 1
ATOM 1053 O O . LYS A 1 141 ? 9.336 16.5 -0.616 1 85.06 141 LYS A O 1
ATOM 1058 N N . ALA A 1 142 ? 7.215 16.547 -1.236 1 92.88 142 ALA A N 1
ATOM 1059 C CA . ALA A 1 142 ? 7.168 18 -1.201 1 92.88 142 ALA A CA 1
ATOM 1060 C C . ALA A 1 142 ? 7.469 18.531 0.2 1 92.88 142 ALA A C 1
ATOM 1062 O O . ALA A 1 142 ? 8.266 19.453 0.365 1 92.88 142 ALA A O 1
ATOM 1063 N N . ALA A 1 143 ? 6.832 17.922 1.184 1 87.81 143 ALA A N 1
ATOM 1064 C CA . ALA A 1 143 ? 7.062 18.344 2.562 1 87.81 143 ALA A CA 1
ATOM 1065 C C . ALA A 1 143 ? 8.539 18.25 2.93 1 87.81 143 ALA A C 1
ATOM 1067 O O . ALA A 1 143 ? 9.117 19.188 3.48 1 87.81 143 ALA A O 1
ATOM 1068 N N . LEU A 1 144 ? 9.086 17.156 2.561 1 85.12 144 LEU A N 1
ATOM 1069 C CA . LEU A 1 144 ? 10.492 16.938 2.904 1 85.12 144 LEU A CA 1
ATOM 1070 C C . LEU A 1 144 ? 11.391 17.938 2.191 1 85.12 144 LEU A C 1
ATOM 1072 O O . LEU A 1 144 ? 12.344 18.453 2.783 1 85.12 144 LEU A O 1
ATOM 1076 N N . HIS A 1 145 ? 11.078 18.203 0.981 1 88.81 145 HIS A N 1
ATOM 1077 C CA . HIS A 1 145 ? 11.852 19.172 0.218 1 88.81 145 HIS A CA 1
ATOM 1078 C C . HIS A 1 145 ? 11.781 20.547 0.854 1 88.81 145 HIS A C 1
ATOM 1080 O O . HIS A 1 145 ? 12.812 21.172 1.118 1 88.81 145 HIS A O 1
ATOM 1086 N N . TYR A 1 146 ? 10.625 20.984 1.173 1 91.62 146 TYR A N 1
ATOM 1087 C CA . TYR A 1 146 ? 10.453 22.344 1.667 1 91.62 146 TYR A CA 1
ATOM 1088 C C . TYR A 1 146 ? 10.93 22.469 3.111 1 91.62 146 TYR A C 1
ATOM 1090 O O . TYR A 1 146 ? 11.508 23.484 3.498 1 91.62 146 TYR A O 1
ATOM 1098 N N . PHE A 1 147 ? 10.672 21.391 3.936 1 85.75 147 PHE A N 1
ATOM 1099 C CA . PHE A 1 147 ? 11.211 21.391 5.289 1 85.75 147 PHE A CA 1
ATOM 1100 C C . PHE A 1 147 ? 12.727 21.516 5.27 1 85.75 147 PHE A C 1
ATOM 1102 O O . PHE A 1 147 ? 13.32 22.156 6.141 1 85.75 147 PHE A O 1
ATOM 1109 N N . GLY A 1 148 ? 13.297 20.891 4.309 1 87.19 148 GLY A N 1
ATOM 1110 C CA . GLY A 1 148 ? 14.75 20.906 4.176 1 87.19 148 GLY A CA 1
ATOM 1111 C C . GLY A 1 148 ? 15.305 22.312 4 1 87.19 148 GLY A C 1
ATOM 1112 O O . GLY A 1 148 ? 16.453 22.578 4.371 1 87.19 148 GLY A O 1
ATOM 1113 N N . LYS A 1 149 ? 14.492 23.172 3.48 1 89.5 149 LYS A N 1
ATOM 1114 C CA . LYS A 1 149 ? 14.914 24.547 3.262 1 89.5 149 LYS A CA 1
ATOM 1115 C C . LYS A 1 149 ? 15.062 25.297 4.582 1 89.5 149 LYS A C 1
ATOM 1117 O O . LYS A 1 149 ? 15.742 26.328 4.652 1 89.5 149 LYS A O 1
ATOM 1122 N N . TRP A 1 150 ? 14.422 24.812 5.547 1 88.5 150 TRP A N 1
ATOM 1123 C CA . TRP A 1 150 ? 14.445 25.484 6.836 1 88.5 150 TRP A CA 1
ATOM 1124 C C . TRP A 1 150 ? 15.164 24.641 7.883 1 88.5 150 TRP A C 1
ATOM 1126 O O . TRP A 1 150 ? 14.984 24.844 9.086 1 88.5 150 TRP A O 1
ATOM 1136 N N . LYS A 1 151 ? 15.938 23.828 7.316 1 80.44 151 LYS A N 1
ATOM 1137 C CA . LYS A 1 151 ? 16.703 22.984 8.219 1 80.44 151 LYS A CA 1
ATOM 1138 C C . LYS A 1 151 ? 17.672 23.797 9.062 1 80.44 151 LYS A C 1
ATOM 1140 O O . LYS A 1 151 ? 18.312 24.734 8.555 1 80.44 151 LYS A O 1
ATOM 1145 N N . GLY A 1 152 ? 17.734 23.672 10.352 1 82.75 152 GLY A N 1
ATOM 1146 C CA . GLY A 1 152 ? 18.703 24.359 11.195 1 82.75 152 GLY A CA 1
ATOM 1147 C C . GLY A 1 152 ? 18.078 25.5 11.984 1 82.75 152 GLY A C 1
ATOM 1148 O O . GLY A 1 152 ? 18.75 26.094 12.836 1 82.75 152 GLY A O 1
ATOM 1149 N N . ASP A 1 153 ? 16.859 25.844 11.68 1 87.88 153 ASP A N 1
ATOM 1150 C CA . ASP A 1 153 ? 16.25 26.969 12.383 1 87.88 153 ASP A CA 1
ATOM 1151 C C . ASP A 1 153 ? 15.766 26.547 13.766 1 87.88 153 ASP A C 1
ATOM 1153 O O . ASP A 1 153 ? 15.195 27.344 14.508 1 87.88 153 ASP A O 1
ATOM 1157 N N . GLY A 1 154 ? 15.914 25.266 14.148 1 86.56 154 GLY A N 1
ATOM 1158 C CA . GLY A 1 154 ? 15.57 24.781 15.477 1 86.56 154 GLY A CA 1
ATOM 1159 C C . GLY A 1 154 ? 14.094 24.453 15.625 1 86.56 154 GLY A C 1
ATOM 1160 O O . GLY A 1 154 ? 13.648 24.031 16.688 1 86.56 154 GLY A O 1
ATOM 1161 N N . VAL A 1 155 ? 13.32 24.672 14.555 1 86 155 VAL A N 1
ATOM 1162 C CA . VAL A 1 155 ? 11.883 24.406 14.594 1 86 155 VAL A CA 1
ATOM 1163 C C . VAL A 1 155 ? 11.609 22.969 14.125 1 86 155 VAL A C 1
ATOM 1165 O O . VAL A 1 155 ? 12.109 22.547 13.086 1 86 155 VAL A O 1
ATOM 1168 N N . LYS A 1 156 ? 10.828 22.266 14.93 1 82.81 156 LYS A N 1
ATOM 1169 C CA . LYS A 1 156 ? 10.414 20.922 14.539 1 82.81 156 LYS A CA 1
ATOM 1170 C C . LYS A 1 156 ? 9.242 20.969 13.562 1 82.81 156 LYS A C 1
ATOM 1172 O O . LYS A 1 156 ? 8.328 21.766 13.719 1 82.81 156 LYS A O 1
ATOM 1177 N N . ARG A 1 157 ? 9.336 20.203 12.547 1 87.44 157 ARG A N 1
ATOM 1178 C CA . ARG A 1 157 ? 8.297 20.156 11.531 1 87.44 157 ARG A CA 1
ATOM 1179 C C . ARG A 1 157 ? 7.727 18.734 11.391 1 87.44 157 ARG A C 1
ATOM 1181 O O . ARG A 1 157 ? 8.453 17.75 11.539 1 87.44 157 ARG A O 1
ATOM 1188 N N . GLN A 1 158 ? 6.406 18.672 11.133 1 85.12 158 GLN A N 1
ATOM 1189 C CA . GLN A 1 158 ? 5.703 17.391 11.219 1 85.12 158 GLN A CA 1
ATOM 1190 C C . GLN A 1 158 ? 4.965 17.078 9.922 1 85.12 158 GLN A C 1
ATOM 1192 O O . GLN A 1 158 ? 4.406 17.984 9.281 1 85.12 158 GLN A O 1
ATOM 1197 N N . ILE A 1 159 ? 5.078 15.828 9.547 1 85.06 159 ILE A N 1
ATOM 1198 C CA . ILE A 1 159 ? 4.215 15.281 8.508 1 85.06 159 ILE A CA 1
ATOM 1199 C C . ILE A 1 159 ? 3.305 14.211 9.102 1 85.06 159 ILE A C 1
ATOM 1201 O O . ILE A 1 159 ? 3.773 13.297 9.789 1 85.06 159 ILE A O 1
ATOM 1205 N N . VAL A 1 160 ? 1.998 14.391 8.961 1 84.38 160 VAL A N 1
ATOM 1206 C CA . VAL A 1 160 ? 1.011 13.414 9.406 1 84.38 160 VAL A CA 1
ATOM 1207 C C . VAL A 1 160 ? 0.266 12.836 8.203 1 84.38 160 VAL A C 1
ATOM 1209 O O . VAL A 1 160 ? -0.293 13.586 7.398 1 84.38 160 VAL A O 1
ATOM 1212 N N . MET A 1 161 ? 0.35 11.578 8.055 1 81.56 161 MET A N 1
ATOM 1213 C CA . MET A 1 161 ? -0.306 10.898 6.938 1 81.56 161 MET A CA 1
ATOM 1214 C C . MET A 1 161 ? -1.461 10.039 7.434 1 81.56 161 MET A C 1
ATOM 1216 O O . MET A 1 161 ? -1.315 9.297 8.406 1 81.56 161 MET A O 1
ATOM 1220 N N . THR A 1 162 ? -2.611 10.18 6.738 1 81 162 THR A N 1
ATOM 1221 C CA . THR A 1 162 ? -3.807 9.453 7.145 1 81 162 THR A CA 1
ATOM 1222 C C . THR A 1 162 ? -4.051 8.25 6.23 1 81 162 THR A C 1
ATOM 1224 O O . THR A 1 162 ? -3.916 8.359 5.012 1 81 162 THR A O 1
ATOM 1227 N N . GLY A 1 163 ? -4.137 7.094 6.805 1 69.94 163 GLY A N 1
ATOM 1228 C CA . GLY A 1 163 ? -4.535 5.898 6.082 1 69.94 163 GLY A CA 1
ATOM 1229 C C . GLY A 1 163 ? -5.832 5.297 6.59 1 69.94 163 GLY A C 1
ATOM 1230 O O . GLY A 1 163 ? -6.27 5.602 7.699 1 69.94 163 GLY A O 1
ATOM 1231 N N . SER A 1 164 ? -6.637 4.746 5.57 1 52.16 164 SER A N 1
ATOM 1232 C CA . SER A 1 164 ? -7.848 4.062 6.012 1 52.16 164 SER A CA 1
ATOM 1233 C C . SER A 1 164 ? -7.539 2.652 6.504 1 52.16 164 SER A C 1
ATOM 1235 O O . SER A 1 164 ? -6.617 2.002 6.004 1 52.16 164 SER A O 1
ATOM 1237 N N . ALA A 1 165 ? -7.973 2.379 7.719 1 42.84 165 ALA A N 1
ATOM 1238 C CA . ALA A 1 165 ? -7.824 1.024 8.242 1 42.84 165 ALA A CA 1
ATOM 1239 C C . ALA A 1 165 ? -8.109 -0.016 7.164 1 42.84 165 ALA A C 1
ATOM 1241 O O . ALA A 1 165 ? -7.441 -1.053 7.102 1 42.84 165 ALA A O 1
ATOM 1242 N N . ALA A 1 166 ? -9.141 0.245 6.379 1 38.06 166 ALA A N 1
ATOM 1243 C CA . ALA A 1 166 ? -9.57 -0.706 5.355 1 38.06 166 ALA A CA 1
ATOM 1244 C C . ALA A 1 166 ? -8.578 -0.744 4.195 1 38.06 166 ALA A C 1
ATOM 1246 O O . ALA A 1 166 ? -8.57 -1.695 3.41 1 38.06 166 ALA A O 1
ATOM 1247 N N . SER A 1 167 ? -7.984 0.292 4.016 1 35.06 167 SER A N 1
ATOM 1248 C CA . SER A 1 167 ? -7.25 0.491 2.771 1 35.06 167 SER A CA 1
ATOM 1249 C C . SER A 1 167 ? -6.199 -0.596 2.568 1 35.06 167 SER A C 1
ATOM 1251 O O . SER A 1 167 ? -5.832 -0.905 1.434 1 35.06 167 SER A O 1
ATOM 1253 N N . PHE A 1 168 ? -5.414 -0.714 3.668 1 33.62 168 PHE A N 1
ATOM 1254 C CA . PHE A 1 168 ? -4.449 -1.724 3.256 1 33.62 168 PHE A CA 1
ATOM 1255 C C . PHE A 1 168 ? -5.113 -3.088 3.123 1 33.62 168 PHE A C 1
ATOM 1257 O O . PHE A 1 168 ? -4.57 -3.988 2.477 1 33.62 168 PHE A O 1
ATOM 1264 N N . ILE A 1 169 ? -5.844 -3.5 4.242 1 29.94 169 ILE A N 1
ATOM 1265 C CA . ILE A 1 169 ? -6.262 -4.895 4.348 1 29.94 169 ILE A CA 1
ATOM 1266 C C . ILE A 1 169 ? -7.254 -5.223 3.232 1 29.94 169 ILE A C 1
ATOM 1268 O O . ILE A 1 169 ? -7.074 -6.199 2.5 1 29.94 169 ILE A O 1
ATOM 1272 N N . ASP A 1 170 ? -8.664 -5.148 3.688 1 28.03 170 ASP A N 1
ATOM 1273 C CA . ASP A 1 170 ? -9.727 -6.145 3.604 1 28.03 170 ASP A CA 1
ATOM 1274 C C . ASP A 1 170 ? -10.453 -6.062 2.264 1 28.03 170 ASP A C 1
ATOM 1276 O O . ASP A 1 170 ? -11.281 -5.168 2.053 1 28.03 170 ASP A O 1
ATOM 1280 N N . CYS A 1 171 ? -9.906 -5.711 1.229 1 27.23 171 CYS A N 1
ATOM 1281 C CA . CYS A 1 171 ? -10.844 -6.207 0.229 1 27.23 171 CYS A CA 1
ATOM 1282 C C . CYS A 1 171 ? -11.695 -7.336 0.795 1 27.23 171 CYS A C 1
ATOM 1284 O O . CYS A 1 171 ? -11.172 -8.273 1.4 1 27.23 171 CYS A O 1
ATOM 1286 N N . PRO A 1 172 ? -13.016 -7.066 1.184 1 28.38 172 PRO A N 1
ATOM 1287 C CA . PRO A 1 172 ? -13.836 -8.227 1.532 1 28.38 172 PRO A CA 1
ATOM 1288 C C . PRO A 1 172 ? -13.273 -9.539 0.992 1 28.38 172 PRO A C 1
ATOM 1290 O O . PRO A 1 172 ? -12.336 -9.523 0.192 1 28.38 172 PRO A O 1
ATOM 1293 N N . PRO A 1 173 ? -14.5 -10.531 0.764 1 28.16 173 PRO A N 1
ATOM 1294 C CA . PRO A 1 173 ? -14.633 -11.984 0.626 1 28.16 173 PRO A CA 1
ATOM 1295 C C . PRO A 1 173 ? -13.82 -12.539 -0.541 1 28.16 173 PRO A C 1
ATOM 1297 O O . PRO A 1 173 ? -14.148 -13.609 -1.067 1 28.16 173 PRO A O 1
ATOM 1300 N N . LEU A 1 174 ? -13.398 -11.711 -1.398 1 26.53 174 LEU A N 1
ATOM 1301 C CA . LEU A 1 174 ? -12.93 -12.727 -2.338 1 26.53 174 LEU A CA 1
ATOM 1302 C C . LEU A 1 174 ? -12.141 -13.812 -1.615 1 26.53 174 LEU A C 1
ATOM 1304 O O . LEU A 1 174 ? -11.258 -13.516 -0.811 1 26.53 174 LEU A O 1
ATOM 1308 N N . HIS A 1 175 ? -12.812 -14.82 -1.184 1 26.23 175 HIS A N 1
ATOM 1309 C CA . HIS A 1 175 ? -12.195 -16.125 -0.952 1 26.23 175 HIS A CA 1
ATOM 1310 C C . HIS A 1 175 ? -10.859 -16.234 -1.686 1 26.23 175 HIS A C 1
ATOM 1312 O O . HIS A 1 175 ? -10.719 -17.062 -2.588 1 26.23 175 HIS A O 1
ATOM 1318 N N . LEU A 1 176 ? -10.531 -15.25 -2.418 1 27.08 176 LEU A N 1
ATOM 1319 C CA . LEU A 1 176 ? -9.227 -15.469 -3.027 1 27.08 176 LEU A CA 1
ATOM 1320 C C . LEU A 1 176 ? -8.156 -15.656 -1.958 1 27.08 176 LEU A C 1
ATOM 1322 O O . LEU A 1 176 ? -8.141 -14.945 -0.951 1 27.08 176 LEU A O 1
ATOM 1326 N N . TYR A 1 177 ? -8.055 -16.875 -1.655 1 26.56 177 TYR A N 1
ATOM 1327 C CA . TYR A 1 177 ? -6.883 -17.359 -0.937 1 26.56 177 TYR A CA 1
ATOM 1328 C C . TYR A 1 177 ? -5.656 -16.516 -1.247 1 26.56 177 TYR A C 1
ATOM 1330 O O . TYR A 1 177 ? -5.086 -16.609 -2.336 1 26.56 177 TYR A O 1
ATOM 1338 N N . CYS A 1 178 ? -5.836 -15.211 -1.291 1 28.59 178 CYS A N 1
ATOM 1339 C CA . CYS A 1 178 ? -4.621 -14.445 -1.554 1 28.59 178 CYS A CA 1
ATOM 1340 C C . CYS A 1 178 ? -3.617 -14.617 -0.421 1 28.59 178 CYS A C 1
ATOM 1342 O O . CYS A 1 178 ? -3.959 -14.445 0.75 1 28.59 178 CYS A O 1
ATOM 1344 N N . ALA A 1 179 ? -2.965 -15.703 -0.361 1 27.59 179 ALA A N 1
ATOM 1345 C CA . ALA A 1 179 ? -1.771 -15.617 0.476 1 27.59 179 ALA A CA 1
ATOM 1346 C C . ALA A 1 179 ? -1.114 -14.242 0.35 1 27.59 179 ALA A C 1
ATOM 1348 O O . ALA A 1 179 ? -0.619 -13.883 -0.72 1 27.59 179 ALA A O 1
ATOM 1349 N N . LYS A 1 180 ? -1.79 -13.234 0.742 1 32.19 180 LYS A N 1
ATOM 1350 C CA . LYS A 1 180 ? -0.972 -12.031 0.865 1 32.19 180 LYS A CA 1
ATOM 1351 C C . LYS A 1 180 ? 0.382 -12.344 1.493 1 32.19 180 LYS A C 1
ATOM 1353 O O . LYS A 1 180 ? 0.448 -12.883 2.6 1 32.19 180 LYS A O 1
ATOM 1358 N N . THR A 1 181 ? 1.293 -12.922 0.851 1 29.11 181 THR A N 1
ATOM 1359 C CA . THR A 1 181 ? 2.645 -12.969 1.396 1 29.11 181 THR A CA 1
ATOM 1360 C C . THR A 1 181 ? 3.148 -11.562 1.705 1 29.11 181 THR A C 1
ATOM 1362 O O . THR A 1 181 ? 3.326 -10.742 0.797 1 29.11 181 THR A O 1
ATOM 1365 N N . PRO A 1 182 ? 2.588 -10.922 2.66 1 29.81 182 PRO A N 1
ATOM 1366 C CA . PRO A 1 182 ? 3.594 -9.891 2.916 1 29.81 182 PRO A CA 1
ATOM 1367 C C . PRO A 1 182 ? 5.02 -10.391 2.703 1 29.81 182 PRO A C 1
ATOM 1369 O O . PRO A 1 182 ? 5.531 -11.172 3.508 1 29.81 182 PRO A O 1
ATOM 1372 N N . MET A 1 183 ? 5.25 -10.984 1.717 1 28.55 183 MET A N 1
ATOM 1373 C CA . MET A 1 183 ? 6.68 -11.242 1.592 1 28.55 183 MET A CA 1
ATOM 1374 C C . MET A 1 183 ? 7.492 -10 1.95 1 28.55 183 MET A C 1
ATOM 1376 O O . MET A 1 183 ? 7.531 -9.039 1.182 1 28.55 183 MET A O 1
ATOM 1380 N N . LEU A 1 184 ? 7.238 -9.461 2.969 1 29.36 184 LEU A N 1
ATOM 1381 C CA . LEU A 1 184 ? 8.32 -8.609 3.445 1 29.36 184 LEU A CA 1
ATOM 1382 C C . LEU A 1 184 ? 9.68 -9.219 3.123 1 29.36 184 LEU A C 1
ATOM 1384 O O . LEU A 1 184 ? 10.164 -10.086 3.855 1 29.36 184 LEU A O 1
ATOM 1388 N N . LEU A 1 185 ? 9.82 -9.711 1.972 1 29.67 185 LEU A N 1
ATOM 1389 C CA . LEU A 1 185 ? 11.25 -9.977 1.843 1 29.67 185 LEU A CA 1
ATOM 1390 C C . LEU A 1 185 ? 12.062 -8.742 2.238 1 29.67 185 LEU A C 1
ATOM 1392 O O . LEU A 1 185 ? 11.836 -7.652 1.71 1 29.67 185 LEU A O 1
ATOM 1396 N N . PRO A 1 186 ? 12.406 -8.688 3.361 1 28.5 186 PRO A N 1
ATOM 1397 C CA . PRO A 1 186 ? 13.43 -7.691 3.676 1 28.5 186 PRO A CA 1
ATOM 1398 C C . PRO A 1 186 ? 14.43 -7.492 2.535 1 28.5 186 PRO A C 1
ATOM 1400 O O . PRO A 1 186 ? 15.219 -8.391 2.238 1 28.5 186 PRO A O 1
ATOM 1403 N N . GLU A 1 187 ? 14.016 -7.176 1.447 1 29.03 187 GLU A N 1
ATOM 1404 C CA . GLU A 1 187 ? 15.125 -6.773 0.592 1 29.03 187 GLU A CA 1
ATOM 1405 C C . GLU A 1 187 ? 16.125 -5.902 1.354 1 29.03 187 GLU A C 1
ATOM 1407 O O . GLU A 1 187 ? 17.156 -5.504 0.809 1 29.03 187 GLU A O 1
ATOM 1412 N N . PHE A 1 188 ? 15.805 -5.293 2.381 1 27.47 188 PHE A N 1
ATOM 1413 C CA . PHE A 1 188 ? 16.969 -4.648 2.98 1 27.47 188 PHE A CA 1
ATOM 1414 C C . PHE A 1 188 ? 18.172 -5.586 2.988 1 27.47 188 PHE A C 1
ATOM 1416 O O . PHE A 1 188 ? 19.312 -5.141 3.125 1 27.47 188 PHE A O 1
ATOM 1423 N N . LEU A 1 189 ? 17.828 -6.898 3.096 1 28.05 189 LEU A N 1
ATOM 1424 C CA . LEU A 1 189 ? 19.094 -7.598 3.369 1 28.05 189 LEU A CA 1
ATOM 1425 C C . LEU A 1 189 ? 19.922 -7.746 2.098 1 28.05 189 LEU A C 1
ATOM 1427 O O . LEU A 1 189 ? 20.75 -8.648 2 1 28.05 189 LEU A O 1
ATOM 1431 N N . SER A 1 190 ? 19.5 -7.281 1.021 1 27.09 190 SER A N 1
ATOM 1432 C CA . SER A 1 190 ? 20.656 -7.504 0.146 1 27.09 190 SER A CA 1
ATOM 1433 C C . SER A 1 190 ? 21.938 -6.996 0.784 1 27.09 190 SER A C 1
ATOM 1435 O O . SER A 1 190 ? 23.047 -7.371 0.367 1 27.09 190 SER A O 1
ATOM 1437 N N . VAL A 1 191 ? 21.891 -5.914 1.359 1 25.73 191 VAL A N 1
ATOM 1438 C CA . VAL A 1 191 ? 23.219 -5.512 1.793 1 25.73 191 VAL A CA 1
ATOM 1439 C C . VAL A 1 191 ? 23.734 -6.477 2.865 1 25.73 191 VAL A C 1
ATOM 1441 O O . VAL A 1 191 ? 24.859 -6.352 3.332 1 25.73 191 VAL A O 1
ATOM 1444 N N . TRP A 1 192 ? 22.859 -6.98 3.816 1 27.8 192 TRP A N 1
ATOM 1445 C CA . TRP A 1 192 ? 23.656 -7.656 4.84 1 27.8 192 TRP A CA 1
ATOM 1446 C C . TRP A 1 192 ? 24.266 -8.938 4.297 1 27.8 192 TRP A C 1
ATOM 1448 O O . TRP A 1 192 ? 23.578 -9.758 3.688 1 27.8 192 TRP A O 1
ATOM 1458 N N . GLY A 1 193 ? 25.391 -9.047 4.031 1 28.67 193 GLY A N 1
ATOM 1459 C CA . GLY A 1 193 ? 26.312 -10.156 3.836 1 28.67 193 GLY A CA 1
ATOM 1460 C C . GLY A 1 193 ? 25.906 -11.414 4.582 1 28.67 193 GLY A C 1
ATOM 1461 O O . GLY A 1 193 ? 26.016 -12.523 4.055 1 28.67 193 GLY A O 1
ATOM 1462 N N . THR A 1 194 ? 25.781 -11.352 5.996 1 30.33 194 THR A N 1
ATOM 1463 C CA . THR A 1 194 ? 25.812 -12.586 6.77 1 30.33 194 THR A CA 1
ATOM 1464 C C . THR A 1 194 ? 24.406 -13.117 6.984 1 30.33 194 THR A C 1
ATOM 1466 O O . THR A 1 194 ? 24.203 -14.117 7.68 1 30.33 194 THR A O 1
ATOM 1469 N N . LEU A 1 195 ? 23.438 -12.328 7.02 1 34.88 195 LEU A N 1
ATOM 1470 C CA . LEU A 1 195 ? 22.203 -13.078 7.211 1 34.88 195 LEU A CA 1
ATOM 1471 C C . LEU A 1 195 ? 21.891 -13.945 6 1 34.88 195 LEU A C 1
ATOM 1473 O O . LEU A 1 195 ? 22.203 -13.578 4.867 1 34.88 195 LEU A O 1
ATOM 1477 N N . PRO A 1 196 ? 21.875 -15.211 6.145 1 38.03 196 PRO A N 1
ATOM 1478 C CA . PRO A 1 196 ? 21.672 -16.109 5 1 38.03 196 PRO A CA 1
ATOM 1479 C C . PRO A 1 196 ? 20.719 -15.531 3.961 1 38.03 196 PRO A C 1
ATOM 1481 O O . PRO A 1 196 ? 19.609 -15.102 4.309 1 38.03 196 PRO A O 1
ATOM 1484 N N . ARG A 1 197 ? 21.203 -14.617 3.008 1 47.31 197 ARG A N 1
ATOM 1485 C CA . ARG A 1 197 ? 20.469 -14.258 1.8 1 47.31 197 ARG A CA 1
ATOM 1486 C C . ARG A 1 197 ? 19.484 -15.359 1.402 1 47.31 197 ARG A C 1
ATOM 1488 O O . ARG A 1 197 ? 19.859 -16.531 1.336 1 47.31 197 ARG A O 1
ATOM 1495 N N . ASN A 1 198 ? 18.219 -15.07 1.665 1 55.72 198 ASN A N 1
ATOM 1496 C CA . ASN A 1 198 ? 17.25 -16.094 1.243 1 55.72 198 ASN A CA 1
ATOM 1497 C C . ASN A 1 198 ? 17.562 -16.609 -0.158 1 55.72 198 ASN A C 1
ATOM 1499 O O . ASN A 1 198 ? 17.812 -15.82 -1.075 1 55.72 198 ASN A O 1
ATOM 1503 N N . LYS A 1 199 ? 18.188 -17.766 -0.228 1 74.19 199 LYS A N 1
ATOM 1504 C CA . LYS A 1 199 ? 18.188 -18.438 -1.529 1 74.19 199 LYS A CA 1
ATOM 1505 C C . LYS A 1 199 ? 16.781 -18.438 -2.133 1 74.19 199 LYS A C 1
ATOM 1507 O O . LYS A 1 199 ? 15.789 -18.531 -1.409 1 74.19 199 LYS A O 1
ATOM 1512 N N . PRO A 1 200 ? 16.719 -18.125 -3.4 1 83.31 200 PRO A N 1
ATOM 1513 C CA . PRO A 1 200 ? 15.414 -18.047 -4.055 1 83.31 200 PRO A CA 1
ATOM 1514 C C . PRO A 1 200 ? 14.555 -19.281 -3.811 1 83.31 200 PRO A C 1
ATOM 1516 O O . PRO A 1 200 ? 13.328 -19.234 -3.98 1 83.31 200 PRO A O 1
ATOM 1519 N N . GLU A 1 201 ? 15.188 -20.297 -3.375 1 85.38 201 GLU A N 1
ATOM 1520 C CA . GLU A 1 201 ? 14.484 -21.578 -3.281 1 85.38 201 GLU A CA 1
ATOM 1521 C C . GLU A 1 201 ? 13.398 -21.531 -2.211 1 85.38 201 GLU A C 1
ATOM 1523 O O . GLU A 1 201 ? 12.273 -21.984 -2.436 1 85.38 201 GLU A O 1
ATOM 1528 N N . GLY A 1 202 ? 13.734 -21.031 -1.029 1 83.69 202 GLY A N 1
ATOM 1529 C CA . GLY A 1 202 ? 12.766 -20.938 0.051 1 83.69 202 GLY A CA 1
ATOM 1530 C C . GLY A 1 202 ? 11.492 -20.203 -0.344 1 83.69 202 GLY A C 1
ATOM 1531 O O . GLY A 1 202 ? 10.414 -20.797 -0.348 1 83.69 202 GLY A O 1
ATOM 1532 N N . PRO A 1 203 ? 11.672 -18.984 -0.814 1 83.38 203 PRO A N 1
ATOM 1533 C CA . PRO A 1 203 ? 10.5 -18.234 -1.26 1 83.38 203 PRO A CA 1
ATOM 1534 C C . PRO A 1 203 ? 9.789 -18.891 -2.438 1 83.38 203 PRO A C 1
ATOM 1536 O O . PRO A 1 203 ? 8.555 -18.828 -2.533 1 83.38 203 PRO A O 1
ATOM 1539 N N . ALA A 1 204 ? 10.523 -19.484 -3.273 1 89.19 204 ALA A N 1
ATOM 1540 C CA . ALA A 1 204 ? 9.914 -20.188 -4.41 1 89.19 204 ALA A CA 1
ATOM 1541 C C . ALA A 1 204 ? 9 -21.312 -3.941 1 89.19 204 ALA A C 1
ATOM 1543 O O . ALA A 1 204 ? 7.887 -21.469 -4.449 1 89.19 204 ALA A O 1
ATOM 1544 N N . ARG A 1 205 ? 9.469 -22.047 -2.98 1 90.38 205 ARG A N 1
ATOM 1545 C CA . ARG A 1 205 ? 8.656 -23.125 -2.418 1 90.38 205 ARG A CA 1
ATOM 1546 C C . ARG A 1 205 ? 7.398 -22.578 -1.755 1 90.38 205 ARG A C 1
ATOM 1548 O O . ARG A 1 205 ? 6.312 -23.141 -1.909 1 90.38 205 ARG A O 1
ATOM 1555 N N . ALA A 1 206 ? 7.582 -21.5 -1.109 1 85.5 206 ALA A N 1
ATOM 1556 C CA . ALA A 1 206 ? 6.457 -20.875 -0.423 1 85.5 206 ALA A CA 1
ATOM 1557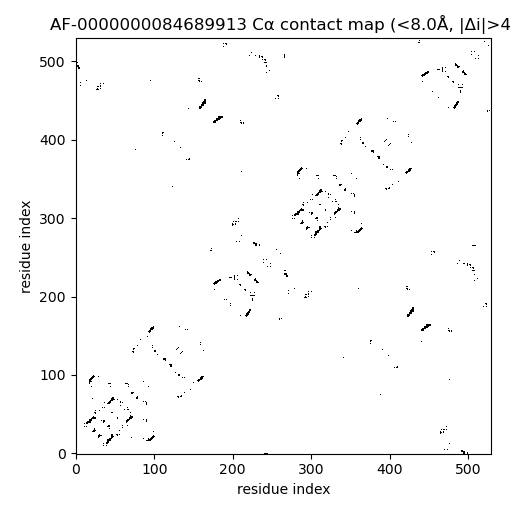 C C . ALA A 1 206 ? 5.391 -20.422 -1.418 1 85.5 206 ALA A C 1
ATOM 1559 O O . ALA A 1 206 ? 4.195 -20.516 -1.144 1 85.5 206 ALA A O 1
ATOM 1560 N N . LEU A 1 207 ? 5.805 -19.953 -2.568 1 86.31 207 LEU A N 1
ATOM 1561 C CA . LEU A 1 207 ? 4.875 -19.5 -3.602 1 86.31 207 LEU A CA 1
ATOM 1562 C C . LEU A 1 207 ? 3.977 -20.641 -4.055 1 86.31 207 LEU A C 1
ATOM 1564 O O . LEU A 1 207 ? 2.818 -20.422 -4.418 1 86.31 207 LEU A O 1
ATOM 1568 N N . LEU A 1 208 ? 4.504 -21.812 -3.945 1 91.62 208 LEU A N 1
ATOM 1569 C CA . LEU A 1 208 ? 3.791 -22.969 -4.492 1 91.62 208 LEU A CA 1
ATOM 1570 C C . LEU A 1 208 ? 2.965 -23.656 -3.412 1 91.62 208 LEU A C 1
ATOM 1572 O O . LEU A 1 208 ? 2.143 -24.531 -3.713 1 91.62 208 LEU A O 1
ATOM 1576 N N . LEU A 1 209 ? 3.096 -23.25 -2.209 1 87.38 209 LEU A N 1
ATOM 1577 C CA . LEU A 1 209 ? 2.441 -23.891 -1.074 1 87.38 209 LEU A CA 1
ATOM 1578 C C . LEU A 1 209 ? 0.927 -23.906 -1.254 1 87.38 209 LEU A C 1
ATOM 1580 O O . LEU A 1 209 ? 0.296 -24.953 -1.203 1 87.38 209 LEU A O 1
ATOM 1584 N N . PRO A 1 210 ? 0.306 -22.75 -1.605 1 84.69 210 PRO A N 1
ATOM 1585 C CA . PRO A 1 210 ? -1.155 -22.781 -1.715 1 84.69 210 PRO A CA 1
ATOM 1586 C C . PRO A 1 210 ? -1.64 -23.578 -2.924 1 84.69 210 PRO A C 1
ATOM 1588 O O . PRO A 1 210 ? -2.803 -23.984 -2.973 1 84.69 210 PRO A O 1
ATOM 1591 N N . VAL A 1 211 ? -0.736 -23.75 -3.861 1 87.25 211 VAL A N 1
ATOM 1592 C CA . VAL A 1 211 ? -1.113 -24.5 -5.059 1 87.25 211 VAL A CA 1
ATOM 1593 C C . VAL A 1 211 ? -1.223 -25.984 -4.727 1 87.25 211 VAL A C 1
ATOM 1595 O O . VAL A 1 211 ? -2.121 -26.672 -5.223 1 87.25 211 VAL A O 1
ATOM 1598 N N . VAL A 1 212 ? -0.388 -26.438 -3.809 1 92.94 212 VAL A N 1
ATOM 1599 C CA . VAL A 1 212 ? -0.374 -27.875 -3.502 1 92.94 212 VAL A CA 1
ATOM 1600 C C . VAL A 1 212 ? -1.223 -28.141 -2.26 1 92.94 212 VAL A C 1
ATOM 1602 O O . VAL A 1 212 ? -1.581 -29.281 -1.983 1 92.94 212 VAL A O 1
ATOM 1605 N N . ARG A 1 213 ? -1.513 -27.156 -1.493 1 89.31 213 ARG A N 1
ATOM 1606 C CA . ARG A 1 213 ? -2.408 -27.234 -0.344 1 89.31 213 ARG A CA 1
ATOM 1607 C C . ARG A 1 213 ? -3.533 -26.219 -0.453 1 89.31 213 ARG A C 1
ATOM 1609 O O . ARG A 1 213 ? -3.537 -25.203 0.262 1 89.31 213 ARG A O 1
ATOM 1616 N N . PRO A 1 214 ? -4.488 -26.547 -1.322 1 82 214 PRO A N 1
ATOM 1617 C CA . PRO A 1 214 ? -5.523 -25.547 -1.622 1 82 214 PRO A CA 1
ATOM 1618 C C . PRO A 1 214 ? -6.328 -25.141 -0.388 1 82 214 PRO A C 1
ATOM 1620 O O . PRO A 1 214 ? -7.035 -24.141 -0.411 1 82 214 PRO A O 1
ATOM 1623 N N . GLU A 1 215 ? -6.203 -25.875 0.708 1 82.25 215 GLU A N 1
ATOM 1624 C CA . GLU A 1 215 ? -6.898 -25.516 1.94 1 82.25 215 GLU A CA 1
ATOM 1625 C C . GLU A 1 215 ? -6.246 -24.312 2.617 1 82.25 215 GLU A C 1
ATOM 1627 O O . GLU A 1 215 ? -6.84 -23.703 3.498 1 82.25 215 GLU A O 1
ATOM 1632 N N . VAL A 1 216 ? -4.957 -24.094 2.213 1 79.81 216 VAL A N 1
ATOM 1633 C CA . VAL A 1 216 ? -4.285 -22.891 2.711 1 79.81 216 VAL A CA 1
ATOM 1634 C C . VAL A 1 216 ? -4.797 -21.656 1.969 1 79.81 216 VAL A C 1
ATOM 1636 O O . VAL A 1 216 ? -4.379 -21.391 0.839 1 79.81 216 VAL A O 1
ATOM 1639 N N . ASN A 1 217 ? -5.797 -21.016 2.535 1 76.5 217 ASN A N 1
ATOM 1640 C CA . ASN A 1 217 ? -6.453 -19.875 1.932 1 76.5 217 ASN A CA 1
ATOM 1641 C C . ASN A 1 217 ? -6.617 -18.734 2.934 1 76.5 217 ASN A C 1
ATOM 1643 O O . ASN A 1 217 ? -6.82 -18.969 4.125 1 76.5 217 ASN A O 1
ATOM 1647 N N . GLY A 1 218 ? -6.441 -17.516 2.385 1 68.5 218 GLY A N 1
ATOM 1648 C CA . GLY A 1 218 ? -6.633 -16.344 3.246 1 68.5 2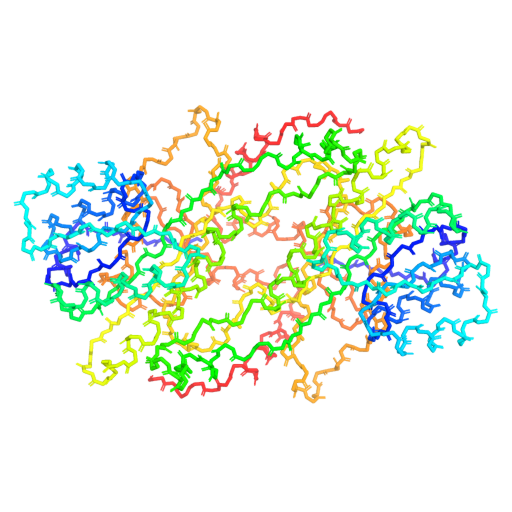18 GLY A CA 1
ATOM 1649 C C . GLY A 1 218 ? -5.504 -16.156 4.238 1 68.5 218 GLY A C 1
ATOM 1650 O O . GLY A 1 218 ? -5.711 -15.617 5.328 1 68.5 218 GLY A O 1
ATOM 1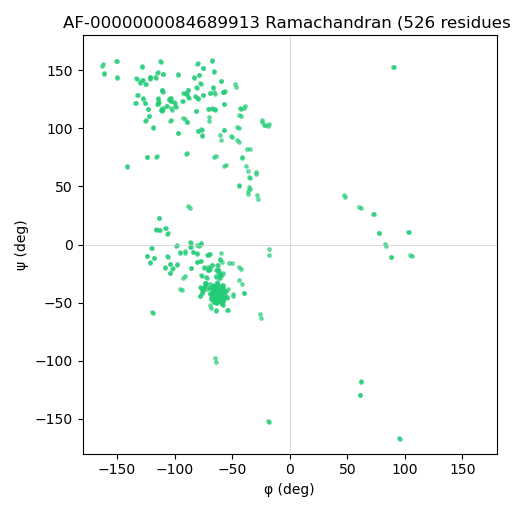651 N N . LYS A 1 219 ? -4.32 -16.641 3.898 1 72.38 219 LYS A N 1
ATOM 1652 C CA . LYS A 1 219 ? -3.18 -16.562 4.805 1 72.38 219 LYS A CA 1
ATOM 1653 C C . LYS A 1 219 ? -2.111 -15.617 4.273 1 72.38 219 LYS A C 1
ATOM 1655 O O . LYS A 1 219 ? -2.129 -15.25 3.096 1 72.38 219 LYS A O 1
ATOM 1660 N N . SER A 1 220 ? -1.338 -15.148 5.16 1 74.81 220 SER A N 1
ATOM 1661 C CA . SER A 1 220 ? -0.119 -14.406 4.863 1 74.81 220 SER A CA 1
ATOM 1662 C C . SER A 1 220 ? 1.105 -15.086 5.465 1 74.81 220 SER A C 1
ATOM 1664 O O . SER A 1 220 ? 1.042 -15.625 6.57 1 74.81 220 SER A O 1
ATOM 1666 N N . PHE A 1 221 ? 2.215 -15.008 4.703 1 76.56 221 PHE A N 1
ATOM 1667 C CA . PHE A 1 221 ? 3.406 -15.727 5.148 1 76.56 221 PHE A CA 1
ATOM 1668 C C . PHE A 1 221 ? 4.625 -14.812 5.125 1 76.56 221 PHE A C 1
ATOM 1670 O O . PHE A 1 221 ? 4.785 -14.008 4.203 1 76.56 221 PHE A O 1
ATOM 1677 N N . TYR A 1 222 ? 5.41 -14.969 6.141 1 75.5 222 TYR A N 1
ATOM 1678 C CA . TYR A 1 222 ? 6.77 -14.445 6.164 1 75.5 222 TYR A CA 1
ATOM 1679 C C . TYR A 1 222 ? 7.785 -15.539 5.867 1 75.5 222 TYR A C 1
ATOM 1681 O O . TYR A 1 222 ? 7.82 -16.562 6.551 1 75.5 222 TYR A O 1
ATOM 1689 N N . ILE A 1 223 ? 8.539 -15.258 4.824 1 77.31 223 ILE A N 1
ATOM 1690 C CA . ILE A 1 223 ? 9.484 -16.281 4.41 1 77.31 223 ILE A CA 1
ATOM 1691 C C . ILE A 1 223 ? 10.891 -15.914 4.875 1 77.31 223 ILE A C 1
ATOM 1693 O O . ILE A 1 223 ? 11.414 -14.859 4.504 1 77.31 223 ILE A O 1
ATOM 1697 N N . ALA A 1 224 ? 11.43 -16.703 5.719 1 75.94 224 ALA A N 1
ATOM 1698 C CA . ALA A 1 224 ? 12.797 -16.562 6.195 1 75.94 224 ALA A CA 1
ATOM 1699 C C . ALA A 1 224 ? 13.633 -17.797 5.832 1 75.94 224 ALA A C 1
ATOM 1701 O O . ALA A 1 224 ? 13.594 -18.812 6.527 1 75.94 224 ALA A O 1
ATOM 1702 N N . GLY A 1 225 ? 14.414 -17.594 4.754 1 75.75 225 GLY A N 1
ATOM 1703 C CA . GLY A 1 225 ? 15.078 -18.781 4.23 1 75.75 225 GLY A CA 1
ATOM 1704 C C . GLY A 1 225 ? 14.117 -19.844 3.754 1 75.75 225 GLY A C 1
ATOM 1705 O O . GLY A 1 225 ? 13.266 -19.578 2.9 1 75.75 225 GLY A O 1
ATOM 1706 N N . MET A 1 226 ? 14.234 -20.953 4.43 1 82.88 226 MET A N 1
ATOM 1707 C CA . MET A 1 226 ? 13.367 -22.062 4.047 1 82.88 226 MET A CA 1
ATOM 1708 C C . MET A 1 226 ? 12.148 -22.156 4.957 1 82.88 226 MET A C 1
ATOM 1710 O O . MET A 1 226 ? 11.266 -22.984 4.75 1 82.88 226 MET A O 1
ATOM 1714 N N . GLN A 1 227 ? 12.133 -21.281 5.879 1 81.31 227 GLN A N 1
ATOM 1715 C CA . GLN A 1 227 ? 11.016 -21.297 6.824 1 81.31 227 GLN A CA 1
ATOM 1716 C C . GLN A 1 227 ? 9.844 -20.484 6.305 1 81.31 227 GLN A C 1
ATOM 1718 O O . GLN A 1 227 ? 10.016 -19.328 5.883 1 81.31 227 GLN A O 1
ATOM 1723 N N . ILE A 1 228 ? 8.672 -21.156 6.277 1 83.75 228 ILE A N 1
ATOM 1724 C CA . ILE A 1 228 ? 7.422 -20.5 5.918 1 83.75 228 ILE A CA 1
ATOM 1725 C C . ILE A 1 228 ? 6.602 -20.234 7.18 1 83.75 228 ILE A C 1
ATOM 1727 O O . ILE A 1 228 ? 6.008 -21.141 7.75 1 83.75 228 ILE A O 1
ATOM 1731 N N . VAL A 1 229 ? 6.551 -18.953 7.57 1 80.12 229 VAL A N 1
ATOM 1732 C CA . VAL A 1 229 ? 5.922 -18.578 8.836 1 80.12 229 VAL A CA 1
ATOM 1733 C C . VAL A 1 229 ? 4.586 -17.891 8.562 1 80.12 229 VAL A C 1
ATOM 1735 O O . VAL A 1 229 ? 4.539 -16.859 7.875 1 80.12 229 VAL A O 1
ATOM 1738 N N . GLU A 1 230 ? 3.525 -18.531 9.094 1 79.56 230 GLU A N 1
ATOM 1739 C CA . GLU A 1 230 ? 2.207 -17.938 8.938 1 79.56 230 GLU A CA 1
ATOM 1740 C C . GLU A 1 230 ? 2.031 -16.75 9.883 1 79.56 230 GLU A C 1
ATOM 1742 O O . GLU A 1 230 ? 2.285 -16.859 11.086 1 79.56 230 GLU A O 1
ATOM 1747 N N . VAL A 1 231 ? 1.596 -15.594 9.336 1 75.06 231 VAL A N 1
ATOM 1748 C CA . VAL A 1 231 ? 1.585 -14.406 10.18 1 75.06 231 VAL A CA 1
ATOM 1749 C C . VAL A 1 231 ? 0.168 -13.844 10.266 1 75.06 231 VAL A C 1
ATOM 1751 O O . VAL A 1 231 ? -0.135 -13.031 11.141 1 75.06 231 VAL A O 1
ATOM 1754 N N . GLU A 1 232 ? -0.71 -14.234 9.406 1 70.62 232 GLU A N 1
ATOM 1755 C CA . GLU A 1 232 ? -2.055 -13.664 9.375 1 70.62 232 GLU A CA 1
ATOM 1756 C C . GLU A 1 232 ? -2.816 -13.984 10.656 1 70.62 232 GLU A C 1
ATOM 1758 O O . GLU A 1 232 ? -3.244 -13.078 11.375 1 70.62 232 GLU A O 1
ATOM 1763 N N . ASP A 1 233 ? -2.93 -15.258 10.945 1 73.81 233 ASP A N 1
ATOM 1764 C CA . ASP A 1 233 ? -3.666 -15.688 12.125 1 73.81 233 ASP A CA 1
ATOM 1765 C C . ASP A 1 233 ? -2.955 -15.25 13.406 1 73.81 233 ASP A C 1
ATOM 1767 O O . ASP A 1 233 ? -3.602 -14.875 14.383 1 73.81 233 ASP A O 1
ATOM 1771 N N . LYS A 1 234 ? -1.656 -15.266 13.367 1 77.5 234 LYS A N 1
ATOM 1772 C CA . LYS A 1 234 ? -0.896 -14.945 14.57 1 77.5 234 LYS A CA 1
ATOM 1773 C C . LYS A 1 234 ? -0.96 -13.453 14.883 1 77.5 234 LYS A C 1
ATOM 1775 O O . LYS A 1 234 ? -0.965 -13.055 16.047 1 77.5 234 LYS A O 1
ATOM 1780 N N . LEU A 1 235 ? -1.024 -12.719 13.852 1 72.75 235 LEU A N 1
ATOM 1781 C CA . LEU A 1 235 ? -1.213 -11.289 14.055 1 72.75 235 LEU A CA 1
ATOM 1782 C C . LEU A 1 235 ? -2.588 -11 14.648 1 72.75 235 LEU A C 1
ATOM 1784 O O . LEU A 1 235 ? -2.725 -10.133 15.523 1 72.75 235 LEU A O 1
ATOM 1788 N N . HIS A 1 236 ? -3.518 -11.711 14.172 1 76.12 236 HIS A N 1
ATOM 1789 C CA . HIS A 1 236 ? -4.855 -11.555 14.727 1 76.12 236 HIS A CA 1
ATOM 1790 C C . HIS A 1 236 ? -4.902 -11.984 16.188 1 76.12 236 HIS A C 1
ATOM 1792 O O . HIS A 1 236 ? -5.52 -11.312 17.016 1 76.12 236 HIS A O 1
ATOM 1798 N N . GLU A 1 237 ? -4.211 -13 16.453 1 82.12 237 GLU A N 1
ATOM 1799 C CA . GLU A 1 237 ? -4.133 -13.484 17.828 1 82.12 237 GLU A CA 1
ATOM 1800 C C . GLU A 1 237 ? -3.473 -12.461 18.734 1 82.12 237 GLU A C 1
ATOM 1802 O O . GLU A 1 237 ? -3.834 -12.336 19.906 1 82.12 237 GLU A O 1
ATOM 1807 N N . ALA A 1 238 ? -2.562 -11.734 18.172 1 80.94 238 ALA A N 1
ATOM 1808 C CA . ALA A 1 238 ? -1.806 -10.766 18.953 1 80.94 238 ALA A CA 1
ATOM 1809 C C . ALA A 1 238 ? -2.539 -9.43 19.031 1 80.94 238 ALA A C 1
ATOM 1811 O O . ALA A 1 238 ? -2.094 -8.508 19.719 1 80.94 238 ALA A O 1
ATOM 1812 N N . GLN A 1 239 ? -3.672 -9.344 18.375 1 80.19 239 GLN A N 1
ATOM 1813 C CA . GLN A 1 239 ? -4.379 -8.078 18.203 1 80.19 239 GLN A CA 1
ATOM 1814 C C . GLN A 1 239 ? -4.723 -7.465 19.562 1 80.19 239 GLN A C 1
ATOM 1816 O O . GLN A 1 239 ? -4.547 -6.262 19.766 1 80.19 239 GLN A O 1
ATOM 1821 N N . PRO A 1 240 ? -5.172 -8.219 20.562 1 83.62 240 PRO A N 1
ATOM 1822 C CA . PRO A 1 240 ? -5.492 -7.621 21.859 1 83.62 240 PRO A CA 1
ATOM 1823 C C . PRO A 1 240 ? -4.273 -7.012 22.531 1 83.62 240 PRO A C 1
ATOM 1825 O O . PRO A 1 240 ? -4.414 -6.121 23.375 1 83.62 240 PRO A O 1
ATOM 1828 N N . ILE A 1 241 ? -3.084 -7.457 22.156 1 82.25 241 ILE A N 1
ATOM 1829 C CA . ILE A 1 241 ? -1.861 -6.969 22.781 1 82.25 241 ILE A CA 1
ATOM 1830 C C . ILE A 1 241 ? -1.544 -5.566 22.266 1 82.25 241 ILE A C 1
ATOM 1832 O O . ILE A 1 241 ? -1.189 -4.68 23.047 1 82.25 241 ILE A O 1
ATOM 1836 N N . TRP A 1 242 ? -1.803 -5.367 21.016 1 75.81 242 TRP A N 1
ATOM 1837 C CA . TRP A 1 242 ? -1.369 -4.07 20.5 1 75.81 242 TRP A CA 1
ATOM 1838 C C . TRP A 1 242 ? -2.551 -3.113 20.375 1 75.81 242 TRP A C 1
ATOM 1840 O O . TRP A 1 242 ? -2.371 -1.894 20.359 1 75.81 242 TRP A O 1
ATOM 1850 N N . LEU A 1 243 ? -3.75 -3.586 20.312 1 77.88 243 LEU A N 1
ATOM 1851 C CA . LEU A 1 243 ? -4.91 -2.713 20.188 1 77.88 243 LEU A CA 1
ATOM 1852 C C . LEU A 1 243 ? -5.648 -2.588 21.516 1 77.88 243 LEU A C 1
ATOM 1854 O O . LEU A 1 243 ? -6.445 -1.668 21.703 1 77.88 243 LEU A O 1
ATOM 1858 N N . GLY A 1 244 ? -5.391 -3.479 22.453 1 81.5 244 GLY A N 1
ATOM 1859 C CA . GLY A 1 244 ? -6.203 -3.596 23.656 1 81.5 244 GLY A CA 1
ATOM 1860 C C . GLY A 1 244 ? -7.371 -4.551 23.5 1 81.5 244 GLY A C 1
ATOM 1861 O O . GLY A 1 244 ? -7.895 -4.723 22.391 1 81.5 244 GLY A O 1
ATOM 1862 N N . GLU A 1 245 ? -7.754 -5.109 24.609 1 86.31 245 GLU A N 1
ATOM 1863 C CA . GLU A 1 245 ? -8.75 -6.176 24.594 1 86.31 245 GLU A CA 1
ATOM 1864 C C . GLU A 1 245 ? -10.086 -5.672 24.062 1 86.31 245 GLU A C 1
ATOM 1866 O O . GLU A 1 245 ? -10.656 -6.262 23.141 1 86.31 245 GLU A O 1
ATOM 1871 N N . GLN A 1 246 ? -10.492 -4.57 24.641 1 82.62 246 GLN A N 1
ATOM 1872 C CA . GLN A 1 246 ? -11.82 -4.094 24.266 1 82.62 246 GLN A CA 1
ATOM 1873 C C . GLN A 1 246 ? -11.859 -3.615 22.828 1 82.62 246 GLN A C 1
ATOM 1875 O O . GLN A 1 246 ? -12.766 -3.975 22.062 1 82.62 246 GLN A O 1
ATOM 1880 N N . LEU A 1 247 ? -10.922 -2.887 22.484 1 78.5 247 LEU A N 1
ATOM 1881 C CA . LEU A 1 247 ? -10.891 -2.377 21.125 1 78.5 247 LEU A CA 1
ATOM 1882 C C . LEU A 1 247 ? -10.727 -3.516 20.125 1 78.5 247 LEU A C 1
ATOM 1884 O O . LEU A 1 247 ? -11.289 -3.469 19.031 1 78.5 247 LEU A O 1
ATOM 1888 N N . SER A 1 248 ? -9.938 -4.469 20.484 1 79.69 248 SER A N 1
ATOM 1889 C CA . SER A 1 248 ? -9.789 -5.641 19.625 1 79.69 248 SER A CA 1
ATOM 1890 C C . SER A 1 248 ? -11.141 -6.309 19.359 1 79.69 248 SER A C 1
ATOM 1892 O O . SER A 1 248 ? -11.453 -6.656 18.219 1 79.69 248 SER A O 1
ATOM 1894 N N . LYS A 1 249 ? -11.914 -6.422 20.344 1 80.94 249 LYS A N 1
ATOM 1895 C CA . LYS A 1 249 ? -13.242 -7.027 20.219 1 80.94 249 LYS A CA 1
ATOM 1896 C C . LYS A 1 249 ? -14.148 -6.176 19.328 1 80.94 249 LYS A C 1
ATOM 1898 O O . LYS A 1 249 ? -14.898 -6.703 18.516 1 80.94 249 LYS A O 1
ATOM 1903 N N . ASP A 1 250 ? -14 -4.91 19.531 1 71.5 250 ASP A N 1
ATOM 1904 C CA . ASP A 1 250 ? -14.82 -3.986 18.75 1 71.5 250 ASP A CA 1
ATOM 1905 C C . ASP A 1 250 ? -14.469 -4.051 17.266 1 71.5 250 ASP A C 1
ATOM 1907 O O . ASP A 1 250 ? -15.352 -4.023 16.406 1 71.5 250 ASP A O 1
ATOM 1911 N N . VAL A 1 251 ? -13.203 -4.168 17.016 1 69.06 251 VAL A N 1
ATOM 1912 C CA . VAL A 1 251 ? -12.727 -4.246 15.641 1 69.06 251 VAL A CA 1
ATOM 1913 C C . VAL A 1 251 ? -13.195 -5.555 15.008 1 69.06 251 VAL A C 1
ATOM 1915 O O . VAL A 1 251 ? -13.68 -5.566 13.875 1 69.06 251 VAL A O 1
ATOM 1918 N N . ASP A 1 252 ? -13.078 -6.594 15.711 1 69.12 252 ASP A N 1
ATOM 1919 C CA . ASP A 1 252 ? -13.516 -7.891 15.195 1 69.12 252 ASP A CA 1
ATOM 1920 C C . ASP A 1 252 ? -15.016 -7.895 14.906 1 69.12 252 ASP A C 1
ATOM 1922 O O . ASP A 1 252 ? -15.453 -8.43 13.891 1 69.12 252 ASP A O 1
ATOM 1926 N N . GLU A 1 253 ? -15.719 -7.293 15.758 1 71.69 253 GLU A N 1
ATOM 1927 C CA . GLU A 1 253 ? -17.172 -7.207 15.578 1 71.69 253 GLU A CA 1
ATOM 1928 C C . GLU A 1 253 ? -17.516 -6.352 14.359 1 71.69 253 GLU A C 1
ATOM 1930 O O . GLU A 1 253 ? -18.438 -6.684 13.602 1 71.69 253 GLU A O 1
ATOM 1935 N N . GLY A 1 254 ? -16.781 -5.309 14.172 1 61.28 254 GLY A N 1
ATOM 1936 C CA . GLY A 1 254 ? -16.969 -4.488 12.984 1 61.28 254 GLY A CA 1
ATOM 1937 C C . GLY A 1 254 ? -16.688 -5.23 11.695 1 61.28 254 GLY A C 1
ATOM 1938 O O . GLY A 1 254 ? -17.438 -5.117 10.727 1 61.28 254 GLY A O 1
ATOM 1939 N N . GLN A 1 255 ? -15.609 -5.969 11.719 1 59.19 255 GLN A N 1
ATOM 1940 C CA . GLN A 1 255 ? -15.242 -6.746 10.539 1 59.19 255 GLN A CA 1
ATOM 1941 C C . GLN A 1 255 ? -16.281 -7.812 10.227 1 59.19 255 GLN A C 1
ATOM 1943 O O . GLN A 1 255 ? -16.594 -8.062 9.062 1 59.19 255 GLN A O 1
ATOM 1948 N N . ARG A 1 256 ? -16.781 -8.492 11.18 1 61.41 256 ARG A N 1
ATOM 1949 C CA . ARG A 1 256 ? -17.812 -9.516 11.008 1 61.41 256 ARG A CA 1
ATOM 1950 C C . ARG A 1 256 ? -19.062 -8.93 10.375 1 61.41 256 ARG A C 1
ATOM 1952 O O . ARG A 1 256 ? -19.703 -9.57 9.539 1 61.41 256 ARG A O 1
ATOM 1959 N N . ARG A 1 257 ? -19.312 -7.816 10.758 1 55.88 257 ARG A N 1
ATOM 1960 C CA . ARG A 1 257 ? -20.531 -7.164 10.289 1 55.88 257 ARG A CA 1
ATOM 1961 C C . ARG A 1 257 ? -20.359 -6.66 8.859 1 55.88 257 ARG A C 1
ATOM 1963 O O . ARG A 1 257 ? -21.328 -6.562 8.109 1 55.88 257 ARG A O 1
ATOM 1970 N N . LEU A 1 258 ? -19.125 -6.16 8.57 1 47.03 258 LEU A N 1
ATOM 1971 C CA . LEU A 1 258 ? -18.859 -5.602 7.254 1 47.03 258 LEU A CA 1
ATOM 1972 C C . LEU A 1 258 ? -18.688 -6.711 6.219 1 47.03 258 LEU A C 1
ATOM 1974 O O . LEU A 1 258 ? -18.891 -6.488 5.023 1 47.03 258 LEU A O 1
ATOM 1978 N N . VAL A 1 259 ? -17.953 -7.824 6.57 1 42.84 259 VAL A N 1
ATOM 1979 C CA . VAL A 1 259 ? -17.828 -8.922 5.621 1 42.84 259 VAL A CA 1
ATOM 1980 C C . VAL A 1 259 ? -19.219 -9.438 5.234 1 42.84 259 VAL A C 1
ATOM 1982 O O . VAL A 1 259 ? -20 -9.852 6.098 1 42.84 259 VAL A O 1
ATOM 1985 N N . PRO A 1 260 ? -19.672 -9.039 4.199 1 39.12 260 PRO A N 1
ATOM 1986 C CA . PRO A 1 260 ? -20.891 -9.789 3.855 1 39.12 260 PRO A CA 1
ATOM 1987 C C . PRO A 1 260 ? -20.781 -11.273 4.199 1 39.12 260 PRO A C 1
ATOM 1989 O O . PRO A 1 260 ? -19.672 -11.828 4.215 1 39.12 260 PRO A O 1
ATOM 1992 N N . LEU A 1 261 ? -21.688 -11.867 5.125 1 31.09 261 LEU A N 1
ATOM 1993 C CA . LEU A 1 261 ? -21.812 -13.312 5.281 1 31.09 261 LEU A CA 1
ATOM 1994 C C . LEU A 1 261 ? -21.484 -14.023 3.973 1 31.09 261 LEU A C 1
ATOM 1996 O O . LEU A 1 261 ? -22.281 -13.984 3.027 1 31.09 261 LEU A O 1
ATOM 2000 N N . ALA A 1 262 ? -20.328 -13.906 3.422 1 31.19 262 ALA A N 1
ATOM 2001 C CA . ALA A 1 262 ? -20.234 -14.969 2.426 1 31.19 262 ALA A CA 1
ATOM 2002 C C . ALA A 1 262 ? -20.797 -16.281 2.977 1 31.19 262 ALA A C 1
ATOM 2004 O O . ALA A 1 262 ? -20.5 -16.656 4.109 1 31.19 262 ALA A O 1
ATOM 2005 N N . PRO A 1 263 ? -21.75 -16.672 2.393 1 26.83 263 PRO A N 1
ATOM 2006 C CA . PRO A 1 263 ? -22.219 -17.969 2.877 1 26.83 263 PRO A CA 1
ATOM 2007 C C . PRO A 1 263 ? -21.062 -18.953 3.111 1 26.83 263 PRO A C 1
ATOM 2009 O O . PRO A 1 263 ? -20.016 -18.859 2.465 1 26.83 263 PRO A O 1
ATOM 2012 N N . PRO A 1 264 ? -20.797 -19.297 4.449 1 29.05 264 PRO A N 1
ATOM 2013 C CA . PRO A 1 264 ? -19.891 -20.438 4.57 1 29.05 264 PRO A CA 1
ATOM 2014 C C . PRO A 1 264 ? -19.781 -21.25 3.285 1 29.05 264 PRO A C 1
ATOM 2016 O O . PRO A 1 264 ? -20.797 -21.562 2.666 1 29.05 264 PRO A O 1
ATOM 2019 N N . MET A 1 265 ? -18.641 -21.062 2.551 1 24.25 265 MET A N 1
ATOM 2020 C CA . MET A 1 265 ? -18.609 -22.156 1.576 1 24.25 265 MET A CA 1
ATOM 2021 C C . MET A 1 265 ? -18.781 -23.516 2.264 1 24.25 265 MET A C 1
ATOM 2023 O O . MET A 1 265 ? -18.297 -23.703 3.383 1 24.25 265 MET A O 1
ATOM 2027 N N . MET B 1 1 ? 4.301 -19.188 17.297 1 78.25 1 MET B N 1
ATOM 2028 C CA . MET B 1 1 ? 4.695 -19.172 15.891 1 78.25 1 MET B CA 1
ATOM 2029 C C . MET B 1 1 ? 4.18 -20.422 15.172 1 78.25 1 MET B C 1
ATOM 2031 O O . MET B 1 1 ? 4.219 -21.516 15.719 1 78.25 1 MET B O 1
ATOM 2035 N N . THR B 1 2 ? 3.521 -20.156 14 1 80.94 2 THR B N 1
ATOM 2036 C CA . THR B 1 2 ? 3.035 -21.25 13.172 1 80.94 2 THR B CA 1
ATOM 2037 C C . THR B 1 2 ? 3.832 -21.344 11.875 1 80.94 2 THR B C 1
ATOM 2039 O O . THR B 1 2 ? 3.936 -20.359 11.133 1 80.94 2 THR B O 1
ATOM 2042 N N . THR B 1 3 ? 4.527 -22.516 11.711 1 85.94 3 THR B N 1
ATOM 2043 C CA . THR B 1 3 ? 5.309 -22.719 10.492 1 85.94 3 THR B CA 1
ATOM 2044 C C . THR B 1 3 ? 4.66 -23.781 9.609 1 85.94 3 THR B C 1
ATOM 2046 O O . THR B 1 3 ? 3.953 -24.672 10.094 1 85.94 3 THR B O 1
ATOM 2049 N N . TYR B 1 4 ? 4.801 -23.594 8.312 1 85.19 4 TYR B N 1
ATOM 2050 C CA . TYR B 1 4 ? 4.375 -24.578 7.332 1 85.19 4 TYR B CA 1
ATOM 2051 C C . TYR B 1 4 ? 5.574 -25.312 6.738 1 85.19 4 TYR B C 1
ATOM 2053 O O . TYR B 1 4 ? 6.512 -24.688 6.246 1 85.19 4 TYR B O 1
ATOM 2061 N N . ASP B 1 5 ? 5.531 -26.609 6.832 1 88.38 5 ASP B N 1
ATOM 2062 C CA . ASP B 1 5 ? 6.57 -27.453 6.242 1 88.38 5 ASP B CA 1
ATOM 2063 C C . ASP B 1 5 ? 6.082 -28.094 4.949 1 88.38 5 ASP B C 1
ATOM 2065 O O . ASP B 1 5 ? 5.016 -28.719 4.922 1 88.38 5 ASP B O 1
ATOM 2069 N N . LEU B 1 6 ? 6.871 -27.875 3.961 1 89.19 6 LEU B N 1
ATOM 2070 C CA . LEU B 1 6 ? 6.5 -28.422 2.658 1 89.19 6 LEU B CA 1
ATOM 2071 C C . LEU B 1 6 ? 7.469 -29.531 2.232 1 89.19 6 LEU B C 1
ATOM 2073 O O . LEU B 1 6 ? 8.664 -29.281 2.082 1 89.19 6 LEU B O 1
ATOM 2077 N N . ASP B 1 7 ? 6.918 -30.75 2.113 1 92.88 7 ASP B N 1
ATOM 2078 C CA . ASP B 1 7 ? 7.684 -31.875 1.596 1 92.88 7 ASP B CA 1
ATOM 2079 C C . ASP B 1 7 ? 7.688 -31.891 0.069 1 92.88 7 ASP B C 1
ATOM 2081 O O . ASP B 1 7 ? 6.664 -31.609 -0.561 1 92.88 7 ASP B O 1
ATOM 2085 N N . ASP B 1 8 ? 8.82 -32.312 -0.473 1 94 8 ASP B N 1
ATOM 2086 C CA . ASP B 1 8 ? 8.945 -32.312 -1.928 1 94 8 ASP B CA 1
ATOM 2087 C C . ASP B 1 8 ? 7.875 -33.188 -2.572 1 94 8 ASP B C 1
ATOM 2089 O O . ASP B 1 8 ? 7.402 -32.906 -3.674 1 94 8 ASP B O 1
ATOM 2093 N N . ALA B 1 9 ? 7.539 -34.25 -1.916 1 96.06 9 ALA B N 1
ATOM 2094 C CA . ALA B 1 9 ? 6.547 -35.156 -2.463 1 96.06 9 ALA B CA 1
ATOM 2095 C C . ALA B 1 9 ? 5.223 -34.469 -2.729 1 96.06 9 ALA B C 1
ATOM 2097 O O . ALA B 1 9 ? 4.453 -34.875 -3.6 1 96.06 9 ALA B O 1
ATOM 2098 N N . GLU B 1 10 ? 4.934 -33.406 -2.045 1 95.81 10 GLU B N 1
ATOM 2099 C CA . GLU B 1 10 ? 3.674 -32.688 -2.191 1 95.81 10 GLU B CA 1
ATOM 2100 C C . GLU B 1 10 ? 3.605 -31.969 -3.535 1 95.81 10 GLU B C 1
ATOM 2102 O O . GLU B 1 10 ? 2.516 -31.656 -4.023 1 95.81 10 GLU B O 1
ATOM 2107 N N . PHE B 1 11 ? 4.754 -31.688 -4.18 1 96.62 11 PHE B N 1
ATOM 2108 C CA . PHE B 1 11 ? 4.781 -30.984 -5.449 1 96.62 11 PHE B CA 1
ATOM 2109 C C . PHE B 1 11 ? 4.254 -31.859 -6.578 1 96.62 11 PHE B C 1
ATOM 2111 O O . PHE B 1 11 ? 3.973 -31.375 -7.672 1 96.62 11 PHE B O 1
ATOM 2118 N N . GLN B 1 12 ? 4.031 -33.188 -6.285 1 97.56 12 GLN B N 1
ATOM 2119 C CA . GLN B 1 12 ? 3.422 -34.062 -7.277 1 97.56 12 GLN B CA 1
ATOM 2120 C C . GLN B 1 12 ? 2.021 -33.562 -7.648 1 97.56 12 GLN B C 1
ATOM 2122 O O . GLN B 1 12 ? 1.546 -33.844 -8.758 1 97.56 12 GLN B O 1
ATOM 2127 N N . ALA B 1 13 ? 1.441 -32.844 -6.727 1 96.62 13 ALA B N 1
ATOM 2128 C CA . ALA B 1 13 ? 0.091 -32.344 -6.945 1 96.62 13 ALA B CA 1
ATOM 2129 C C . ALA B 1 13 ? 0.083 -31.25 -8.023 1 96.62 13 ALA B C 1
ATOM 2131 O O . ALA B 1 13 ? -0.98 -30.859 -8.508 1 96.62 13 ALA B O 1
ATOM 2132 N N . LEU B 1 14 ? 1.234 -30.797 -8.477 1 97.38 14 LEU B N 1
ATOM 2133 C CA . LEU B 1 14 ? 1.35 -29.766 -9.5 1 97.38 14 LEU B CA 1
ATOM 2134 C C . LEU B 1 14 ? 1.151 -30.359 -10.898 1 97.38 14 LEU B C 1
ATOM 2136 O O . LEU B 1 14 ? 0.946 -29.625 -11.859 1 97.38 14 LEU B O 1
ATOM 2140 N N . LYS B 1 15 ? 1.229 -31.672 -10.961 1 98.06 15 LYS B N 1
ATOM 2141 C CA . LYS B 1 15 ? 1.175 -32.312 -12.266 1 98.06 15 LYS B CA 1
ATOM 2142 C C . LYS B 1 15 ? -0.102 -31.953 -13.016 1 98.06 15 LYS B C 1
ATOM 2144 O O . LYS B 1 15 ? -1.205 -32.125 -12.484 1 98.06 15 LYS B O 1
ATOM 2149 N N . GLY B 1 16 ? 0.084 -31.359 -14.188 1 97.69 16 GLY B N 1
ATOM 2150 C CA . GLY B 1 16 ? -1.033 -31.062 -15.07 1 97.69 16 GLY B CA 1
ATOM 2151 C C . GLY B 1 16 ? -1.663 -29.719 -14.797 1 97.69 16 GLY B C 1
ATOM 2152 O O . GLY B 1 16 ? -2.512 -29.25 -15.562 1 97.69 16 GLY B O 1
ATOM 2153 N N . LYS B 1 17 ? -1.294 -29.078 -13.688 1 96.94 17 LYS B N 1
ATOM 2154 C CA . LYS B 1 17 ? -1.847 -27.766 -13.383 1 96.94 17 LYS B CA 1
ATOM 2155 C C . LYS B 1 17 ? -1.187 -26.672 -14.227 1 96.94 17 LYS B C 1
ATOM 2157 O O . LYS B 1 17 ? 0.025 -26.703 -14.453 1 96.94 17 LYS B O 1
ATOM 2162 N N . THR B 1 18 ? -2.01 -25.75 -14.711 1 98.44 18 THR B N 1
ATOM 2163 C CA . THR B 1 18 ? -1.508 -24.578 -15.422 1 98.44 18 THR B CA 1
ATOM 2164 C C . THR B 1 18 ? -1.304 -23.406 -14.469 1 98.44 18 THR B C 1
ATOM 2166 O O . THR B 1 18 ? -2.238 -22.984 -13.781 1 98.44 18 THR B O 1
ATOM 2169 N N . ILE B 1 19 ? -0.037 -22.875 -14.445 1 98 19 ILE B N 1
ATOM 2170 C CA . ILE B 1 19 ? 0.347 -21.844 -13.484 1 98 19 ILE B CA 1
ATOM 2171 C C . ILE B 1 19 ? 0.975 -20.656 -14.227 1 98 19 ILE B C 1
ATOM 2173 O O . ILE B 1 19 ? 1.88 -20.844 -15.047 1 98 19 ILE B O 1
ATOM 2177 N N . ILE B 1 20 ? 0.439 -19.469 -14 1 98.5 20 ILE B N 1
ATOM 2178 C CA . ILE B 1 20 ? 1.095 -18.234 -14.445 1 98.5 20 ILE B CA 1
ATOM 2179 C C . ILE B 1 20 ? 2.037 -17.734 -13.352 1 98.5 20 ILE B C 1
ATOM 2181 O O . ILE B 1 20 ? 1.649 -17.625 -12.188 1 98.5 20 ILE B O 1
ATOM 2185 N N . ILE B 1 21 ? 3.301 -17.438 -13.711 1 97.56 21 ILE B N 1
ATOM 2186 C CA . ILE B 1 21 ? 4.266 -16.875 -12.773 1 97.56 21 ILE B CA 1
ATOM 2187 C C . ILE B 1 21 ? 4.844 -15.586 -13.344 1 97.56 21 ILE B C 1
ATOM 2189 O O . ILE B 1 21 ? 5.645 -15.617 -14.281 1 97.56 21 ILE B O 1
ATOM 2193 N N . THR B 1 22 ? 4.434 -14.453 -12.805 1 97.06 22 THR B N 1
ATOM 2194 C CA . THR B 1 22 ? 5.051 -13.195 -13.211 1 97.06 22 THR B CA 1
ATOM 2195 C C . THR B 1 22 ? 6.383 -12.992 -12.5 1 97.06 22 THR B C 1
ATOM 2197 O O . THR B 1 22 ? 6.59 -13.508 -11.398 1 97.06 22 THR B O 1
ATOM 2200 N N . GLY B 1 23 ? 7.25 -12.164 -13.148 1 95.44 23 GLY B N 1
ATOM 2201 C CA . GLY B 1 23 ? 8.609 -12.148 -12.633 1 95.44 23 GLY B CA 1
ATOM 2202 C C . GLY B 1 23 ? 9.289 -13.5 -12.688 1 95.44 23 GLY B C 1
ATOM 2203 O O . GLY B 1 23 ? 10.086 -13.836 -11.812 1 95.44 23 GLY B O 1
ATOM 2204 N N . GLY B 1 24 ? 8.961 -14.242 -13.625 1 96.88 24 GLY B N 1
ATOM 2205 C CA . GLY B 1 24 ? 9.359 -15.641 -13.656 1 96.88 24 GLY B CA 1
ATOM 2206 C C . GLY B 1 24 ? 10.75 -15.852 -14.227 1 96.88 24 GLY B C 1
ATOM 2207 O O . GLY B 1 24 ? 11.289 -16.953 -14.156 1 96.88 24 GLY B O 1
ATOM 2208 N N . ALA B 1 25 ? 11.375 -14.82 -14.742 1 96.81 25 ALA B N 1
ATOM 2209 C CA . ALA B 1 25 ? 12.633 -14.992 -15.461 1 96.81 25 ALA B CA 1
ATOM 2210 C C . ALA B 1 25 ? 13.828 -14.859 -14.523 1 96.81 25 ALA B C 1
ATOM 2212 O O . ALA B 1 25 ? 14.969 -15.117 -14.922 1 96.81 25 ALA B O 1
ATOM 2213 N N . SER B 1 26 ? 13.586 -14.5 -13.281 1 90.94 26 SER B N 1
ATOM 2214 C CA . SER B 1 26 ? 14.727 -14.297 -12.391 1 90.94 26 SER B CA 1
ATOM 2215 C C . SER B 1 26 ? 14.352 -14.594 -10.945 1 90.94 26 SER B C 1
ATOM 2217 O O . SER B 1 26 ? 13.18 -14.789 -10.625 1 90.94 26 SER B O 1
ATOM 2219 N N . GLY B 1 27 ? 15.352 -14.883 -10.156 1 89.69 27 GLY B N 1
ATOM 2220 C CA . GLY B 1 27 ? 15.219 -14.922 -8.703 1 89.69 27 GLY B CA 1
ATOM 2221 C C . GLY B 1 27 ? 14.219 -15.961 -8.234 1 89.69 27 GLY B C 1
ATOM 2222 O O . GLY B 1 27 ? 14.305 -17.125 -8.609 1 89.69 27 GLY B O 1
ATOM 2223 N N . ILE B 1 28 ? 13.328 -15.469 -7.379 1 84.88 28 ILE B N 1
ATOM 2224 C CA . ILE B 1 28 ? 12.32 -16.328 -6.746 1 84.88 28 ILE B CA 1
ATOM 2225 C C . ILE B 1 28 ? 11.398 -16.906 -7.812 1 84.88 28 ILE B C 1
ATOM 2227 O O . ILE B 1 28 ? 11.086 -18.094 -7.785 1 84.88 28 ILE B O 1
ATOM 2231 N N . GLY B 1 29 ? 11.039 -16.062 -8.773 1 93.38 29 GLY B N 1
ATOM 2232 C CA . GLY B 1 29 ? 10.164 -16.531 -9.844 1 93.38 29 GLY B CA 1
ATOM 2233 C C . GLY B 1 29 ? 10.781 -17.625 -10.695 1 93.38 29 GLY B C 1
ATOM 2234 O O . GLY B 1 29 ? 10.133 -18.609 -11.008 1 93.38 29 GLY B O 1
ATOM 2235 N N . ARG B 1 30 ? 11.984 -17.391 -11.016 1 96 30 ARG B N 1
ATOM 2236 C CA . ARG B 1 30 ? 12.703 -18.391 -11.812 1 96 30 ARG B CA 1
ATOM 2237 C C . ARG B 1 30 ? 12.781 -19.719 -11.078 1 96 30 ARG B C 1
ATOM 2239 O O . ARG B 1 30 ? 12.555 -20.781 -11.68 1 96 30 ARG B O 1
ATOM 2246 N N . ALA B 1 31 ? 13.094 -19.672 -9.812 1 94 31 ALA B N 1
ATOM 2247 C CA . ALA B 1 31 ? 13.156 -20.875 -8.992 1 94 31 ALA B CA 1
ATOM 2248 C C . ALA B 1 31 ? 11.789 -21.562 -8.93 1 94 31 ALA B C 1
ATOM 2250 O O . ALA B 1 31 ? 11.703 -22.797 -9.008 1 94 31 ALA B O 1
ATOM 2251 N N . ALA B 1 32 ? 10.719 -20.828 -8.828 1 94.5 32 ALA B N 1
ATOM 2252 C CA . ALA B 1 32 ? 9.367 -21.391 -8.781 1 94.5 32 ALA B CA 1
ATOM 2253 C C . ALA B 1 32 ? 9.008 -22.047 -10.102 1 94.5 32 ALA B C 1
ATOM 2255 O O . ALA B 1 32 ? 8.391 -23.125 -10.117 1 94.5 32 ALA B O 1
ATOM 2256 N N . VAL B 1 33 ? 9.414 -21.391 -11.164 1 98.25 33 VAL B N 1
ATOM 2257 C CA . VAL B 1 33 ? 9.172 -21.953 -12.484 1 98.25 33 VAL B CA 1
ATOM 2258 C C . VAL B 1 33 ? 9.836 -23.312 -12.602 1 98.25 33 VAL B C 1
ATOM 2260 O O . VAL B 1 33 ? 9.203 -24.281 -13.023 1 98.25 33 VAL B O 1
ATOM 2263 N N . LYS B 1 34 ? 11.047 -23.391 -12.219 1 97.94 34 LYS B N 1
ATOM 2264 C CA . LYS B 1 34 ? 11.812 -24.625 -12.336 1 97.94 34 LYS B CA 1
ATOM 2265 C C . LYS B 1 34 ? 11.203 -25.734 -11.484 1 97.94 34 LYS B C 1
ATOM 2267 O O . LYS B 1 34 ? 11.062 -26.875 -11.938 1 97.94 34 LYS B O 1
ATOM 2272 N N . ILE B 1 35 ? 10.773 -25.422 -10.281 1 97.12 35 ILE B N 1
ATOM 2273 C CA . ILE B 1 35 ? 10.156 -26.406 -9.406 1 97.12 35 ILE B CA 1
ATOM 2274 C C . ILE B 1 35 ? 8.836 -26.875 -10.016 1 97.12 35 ILE B C 1
ATOM 2276 O O . ILE B 1 35 ? 8.602 -28.078 -10.141 1 97.12 35 ILE B O 1
ATOM 2280 N N . ALA B 1 36 ? 8.016 -26 -10.414 1 98.12 36 ALA B N 1
ATOM 2281 C CA . ALA B 1 36 ? 6.699 -26.328 -10.953 1 98.12 36 ALA B CA 1
ATOM 2282 C C . ALA B 1 36 ? 6.824 -27.219 -12.188 1 98.12 36 ALA B C 1
ATOM 2284 O O . ALA B 1 36 ? 6.145 -28.234 -12.297 1 98.12 36 ALA B O 1
ATOM 2285 N N . HIS B 1 37 ? 7.738 -26.812 -13.07 1 98.5 37 HIS B N 1
ATOM 2286 C CA . HIS B 1 37 ? 7.93 -27.578 -14.297 1 98.5 37 HIS B CA 1
ATOM 2287 C C . HIS B 1 37 ? 8.453 -28.984 -14 1 98.5 37 HIS B C 1
ATOM 2289 O O . HIS B 1 37 ? 7.977 -29.953 -14.578 1 98.5 37 HIS B O 1
ATOM 2295 N N . SER B 1 38 ? 9.398 -29.109 -13.125 1 98 38 SER B N 1
ATOM 2296 C CA . SER B 1 38 ? 10.031 -30.391 -12.828 1 98 38 SER B CA 1
ATOM 2297 C C . SER B 1 38 ? 9.016 -31.391 -12.266 1 98 38 SER B C 1
ATOM 2299 O O . SER B 1 38 ? 9.195 -32.594 -12.391 1 98 38 SER B O 1
ATOM 2301 N N . TYR B 1 39 ? 7.918 -30.891 -11.75 1 98 39 TYR B N 1
ATOM 2302 C CA . TYR B 1 39 ? 6.91 -31.766 -11.172 1 98 39 TYR B CA 1
ATOM 2303 C C . TYR B 1 39 ? 5.684 -31.875 -12.078 1 98 39 TYR B C 1
ATOM 2305 O O . TYR B 1 39 ? 4.621 -32.312 -11.641 1 98 39 TYR B O 1
ATOM 2313 N N . GLY B 1 40 ? 5.777 -31.344 -13.312 1 98.06 40 GLY B N 1
ATOM 2314 C CA . GLY B 1 40 ? 4.82 -31.688 -14.352 1 98.06 40 GLY B CA 1
ATOM 2315 C C . GLY B 1 40 ? 3.785 -30.609 -14.586 1 98.06 40 GLY B C 1
ATOM 2316 O O . GLY B 1 40 ? 2.795 -30.828 -15.289 1 98.06 40 GLY B O 1
ATOM 2317 N N . ALA B 1 41 ? 3.943 -29.438 -14.039 1 98.44 41 ALA B N 1
ATOM 2318 C CA . ALA B 1 41 ? 3.01 -28.344 -14.273 1 98.44 41 ALA B CA 1
ATOM 2319 C C . ALA B 1 41 ? 3.209 -27.75 -15.664 1 98.44 41 ALA B C 1
ATOM 2321 O O . ALA B 1 41 ? 4.297 -27.828 -16.234 1 98.44 41 ALA B O 1
ATOM 2322 N N . ASN B 1 42 ? 2.125 -27.188 -16.219 1 98.69 42 ASN B N 1
ATOM 2323 C CA . ASN B 1 42 ? 2.219 -26.234 -17.312 1 98.69 42 ASN B CA 1
ATOM 2324 C C . ASN B 1 42 ? 2.516 -24.828 -16.812 1 98.69 42 ASN B C 1
ATOM 2326 O O . ASN B 1 42 ? 1.813 -24.312 -15.93 1 98.69 42 ASN B O 1
ATOM 2330 N N . VAL B 1 43 ? 3.564 -24.203 -17.375 1 98.81 43 VAL B N 1
ATOM 2331 C CA . VAL B 1 43 ? 3.988 -22.953 -16.766 1 98.81 43 VAL B CA 1
ATOM 2332 C C . VAL B 1 43 ? 4.031 -21.844 -17.828 1 98.81 43 VAL B C 1
ATOM 2334 O O . VAL B 1 43 ? 4.656 -22.016 -18.875 1 98.81 43 VAL B O 1
ATOM 2337 N N . ALA B 1 44 ? 3.297 -20.812 -17.594 1 98.88 44 ALA B N 1
ATOM 2338 C CA . ALA B 1 44 ? 3.467 -19.578 -18.344 1 98.88 44 ALA B CA 1
ATOM 2339 C C . ALA B 1 44 ? 4.426 -18.625 -17.625 1 98.88 44 ALA B C 1
ATOM 2341 O O . ALA B 1 44 ? 4.09 -18.062 -16.578 1 98.88 44 ALA B O 1
ATOM 2342 N N . ILE B 1 45 ? 5.629 -18.469 -18.219 1 98.81 45 ILE B N 1
ATOM 2343 C CA . ILE B 1 45 ? 6.629 -17.531 -17.703 1 98.81 45 ILE B CA 1
ATOM 2344 C C . ILE B 1 45 ? 6.32 -16.125 -18.188 1 98.81 45 ILE B C 1
ATOM 2346 O O . ILE B 1 45 ? 6.363 -15.852 -19.391 1 98.81 45 ILE B O 1
ATOM 2350 N N . ALA B 1 46 ? 5.992 -15.234 -17.312 1 98.81 46 ALA B N 1
ATOM 2351 C CA . ALA B 1 46 ? 5.715 -13.844 -17.656 1 98.81 46 ALA B CA 1
ATOM 2352 C C . ALA B 1 46 ? 6.758 -12.914 -17.047 1 98.81 46 ALA B C 1
ATOM 2354 O O . ALA B 1 46 ? 6.984 -12.93 -15.836 1 98.81 46 ALA B O 1
ATOM 2355 N N . ASP B 1 47 ? 7.367 -12.117 -17.844 1 98.19 47 ASP B N 1
ATOM 2356 C CA . ASP B 1 47 ? 8.406 -11.195 -17.406 1 98.19 47 ASP B CA 1
ATOM 2357 C C . ASP B 1 47 ? 8.656 -10.094 -18.438 1 98.19 47 ASP B C 1
ATOM 2359 O O . ASP B 1 47 ? 8.375 -10.281 -19.625 1 98.19 47 ASP B O 1
ATOM 2363 N N . TRP B 1 48 ? 9.125 -9.016 -17.922 1 97.19 48 TRP B N 1
ATOM 2364 C CA . TRP B 1 48 ? 9.523 -7.926 -18.812 1 97.19 48 TRP B CA 1
ATOM 2365 C C . TRP B 1 48 ? 10.828 -8.258 -19.531 1 97.19 48 TRP B C 1
ATOM 2367 O O . TRP B 1 48 ? 11.023 -7.863 -20.688 1 97.19 48 TRP B O 1
ATOM 2377 N N . ASN B 1 49 ? 11.719 -8.945 -18.891 1 97 49 ASN B N 1
ATOM 2378 C CA . ASN B 1 49 ? 13.023 -9.305 -19.438 1 97 49 ASN B CA 1
ATOM 2379 C C . ASN B 1 49 ? 12.906 -10.469 -20.422 1 97 49 ASN B C 1
ATOM 2381 O O . ASN B 1 49 ? 13.008 -11.633 -20.031 1 97 49 ASN B O 1
ATOM 2385 N N . GLU B 1 50 ? 12.891 -10.109 -21.672 1 97.94 50 GLU B N 1
ATOM 2386 C CA . GLU B 1 50 ? 12.664 -11.102 -22.719 1 97.94 50 GLU B CA 1
ATOM 2387 C C . GLU B 1 50 ? 13.859 -12.047 -22.844 1 97.94 50 GLU B C 1
ATOM 2389 O O . GLU B 1 50 ? 13.688 -13.258 -22.969 1 97.94 50 GLU B O 1
ATOM 2394 N 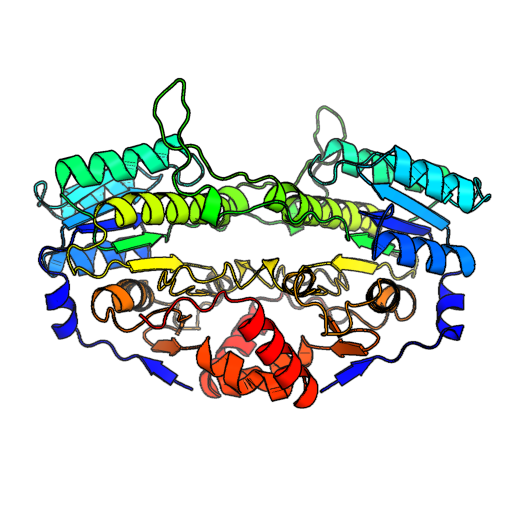N . ALA B 1 51 ? 15.008 -11.523 -22.797 1 98.12 51 ALA B N 1
ATOM 2395 C CA . ALA B 1 51 ? 16.219 -12.336 -22.984 1 98.12 51 ALA B CA 1
ATOM 2396 C C . ALA B 1 51 ? 16.312 -13.438 -21.938 1 98.12 51 ALA B C 1
ATOM 2398 O O . ALA B 1 51 ? 16.484 -14.609 -22.266 1 98.12 51 ALA B O 1
ATOM 2399 N N . GLU B 1 52 ? 16.094 -13.094 -20.672 1 97.62 52 GLU B N 1
ATOM 2400 C CA . GLU B 1 52 ? 16.188 -14.062 -19.594 1 97.62 52 GLU B CA 1
ATOM 2401 C C . GLU B 1 52 ? 15.016 -15.039 -19.625 1 97.62 52 GLU B C 1
ATOM 2403 O O . GLU B 1 52 ? 15.172 -16.219 -19.328 1 97.62 52 GLU B O 1
ATOM 2408 N N . GLY B 1 53 ? 13.852 -14.531 -19.953 1 98.12 53 GLY B N 1
ATOM 2409 C CA . GLY B 1 53 ? 12.68 -15.383 -20.047 1 98.12 53 GLY B CA 1
ATOM 2410 C C . GLY B 1 53 ? 12.773 -16.438 -21.125 1 98.12 53 GLY B C 1
ATOM 2411 O O . GLY B 1 53 ? 12.484 -17.609 -20.891 1 98.12 53 GLY B O 1
ATOM 2412 N N . GLU B 1 54 ? 13.234 -16.016 -22.297 1 98.06 54 GLU B N 1
ATOM 2413 C CA . GLU B 1 54 ? 13.383 -16.953 -23.406 1 98.06 54 GLU B CA 1
ATOM 2414 C C . GLU B 1 54 ? 14.5 -17.953 -23.141 1 98.06 54 GLU B C 1
ATOM 2416 O O . GLU B 1 54 ? 14.391 -19.125 -23.516 1 98.06 54 GLU B O 1
ATOM 2421 N N . SER B 1 55 ? 15.516 -17.484 -22.531 1 98.12 55 SER B N 1
ATOM 2422 C CA . SER B 1 55 ? 16.594 -18.391 -22.156 1 98.12 55 SER B CA 1
ATOM 2423 C C . SER B 1 55 ? 16.094 -19.5 -21.234 1 98.12 55 SER B C 1
ATOM 2425 O O . SER B 1 55 ? 16.422 -20.672 -21.422 1 98.12 55 SER B O 1
ATOM 2427 N N . LEU B 1 56 ? 15.266 -19.125 -20.234 1 98.12 56 LEU B N 1
ATOM 2428 C CA . LEU B 1 56 ? 14.703 -20.094 -19.312 1 98.12 56 LEU B CA 1
ATOM 2429 C C . LEU B 1 56 ? 13.766 -21.062 -20.047 1 98.12 56 LEU B C 1
ATOM 2431 O O . LEU B 1 56 ? 13.836 -22.266 -19.828 1 98.12 56 LEU B O 1
ATOM 2435 N N . ARG B 1 57 ? 12.938 -20.516 -20.828 1 98.06 57 ARG B N 1
ATOM 2436 C CA . ARG B 1 57 ? 12.039 -21.359 -21.609 1 98.06 57 ARG B CA 1
ATOM 2437 C C . ARG B 1 57 ? 12.812 -22.391 -22.422 1 98.06 57 ARG B C 1
ATOM 2439 O O . ARG B 1 57 ? 12.445 -23.578 -22.453 1 98.06 57 ARG B O 1
ATOM 2446 N N . ALA B 1 58 ? 13.883 -22 -23.078 1 97.75 58 ALA B N 1
ATOM 2447 C CA . ALA B 1 58 ? 14.711 -22.891 -23.891 1 97.75 58 ALA B CA 1
ATOM 2448 C C . ALA B 1 58 ? 15.398 -23.938 -23.031 1 97.75 58 ALA B C 1
ATOM 2450 O O . ALA B 1 58 ? 15.516 -25.094 -23.438 1 97.75 58 ALA B O 1
ATOM 2451 N N . GLU B 1 59 ? 15.844 -23.516 -21.906 1 97.69 59 GLU B N 1
ATOM 2452 C CA . GLU B 1 59 ? 16.531 -24.406 -20.969 1 97.69 59 GLU B CA 1
ATOM 2453 C C . GLU B 1 59 ? 15.625 -25.562 -20.547 1 97.69 59 GLU B C 1
ATOM 2455 O O . GLU B 1 59 ? 16.094 -26.672 -20.312 1 97.69 59 GLU B O 1
ATOM 2460 N N . LEU B 1 60 ? 14.328 -25.312 -20.391 1 97.69 60 LEU B N 1
ATOM 2461 C CA . LEU B 1 60 ? 13.383 -26.297 -19.875 1 97.69 60 LEU B CA 1
ATOM 2462 C C . LEU B 1 60 ? 13.016 -27.312 -20.969 1 97.69 60 LEU B C 1
ATOM 2464 O O . LEU B 1 60 ? 12.477 -28.375 -20.656 1 97.69 60 LEU B O 1
ATOM 2468 N N . LYS B 1 61 ? 13.297 -27.094 -22.297 1 94.94 61 LYS B N 1
ATOM 2469 C CA . LYS B 1 61 ? 13.164 -27.969 -23.453 1 94.94 61 LYS B CA 1
ATOM 2470 C C . LYS B 1 61 ? 11.805 -28.672 -23.469 1 94.94 61 LYS B C 1
ATOM 2472 O O . LYS B 1 61 ? 11.719 -29.875 -23.688 1 94.94 61 LYS B O 1
ATOM 2477 N N . ASP B 1 62 ? 10.734 -27.953 -23.156 1 96.44 62 ASP B N 1
ATOM 2478 C CA . ASP B 1 62 ? 9.375 -28.484 -23.094 1 96.44 62 ASP B CA 1
ATOM 2479 C C . ASP B 1 62 ? 8.367 -27.469 -23.641 1 96.44 62 ASP B C 1
ATOM 2481 O O . ASP B 1 62 ? 7.527 -26.969 -22.891 1 96.44 62 ASP B O 1
ATOM 2485 N N . PRO B 1 63 ? 8.438 -27.219 -24.938 1 93.44 63 PRO B N 1
ATOM 2486 C CA . PRO B 1 63 ? 7.598 -26.188 -25.547 1 93.44 63 PRO B CA 1
ATOM 2487 C C . PRO B 1 63 ? 6.105 -26.5 -25.422 1 93.44 63 PRO B C 1
ATOM 2489 O O . PRO B 1 63 ? 5.273 -25.594 -25.594 1 93.44 63 PRO B O 1
ATOM 2492 N N . GLU B 1 64 ? 5.742 -27.688 -25.156 1 96.38 64 GLU B N 1
ATOM 2493 C CA . GLU B 1 64 ? 4.336 -28.062 -25.031 1 96.38 64 GLU B CA 1
ATOM 2494 C C . GLU B 1 64 ? 3.766 -27.609 -23.688 1 96.38 64 GLU B C 1
ATOM 2496 O O . GLU B 1 64 ? 2.559 -27.391 -23.578 1 96.38 64 GLU B O 1
ATOM 2501 N N . HIS B 1 65 ? 4.68 -27.5 -22.734 1 98.12 65 HIS B N 1
ATOM 2502 C CA . HIS B 1 65 ? 4.168 -27.25 -21.391 1 98.12 65 HIS B CA 1
ATOM 2503 C C . HIS B 1 65 ? 4.707 -25.938 -20.828 1 98.12 65 HIS B C 1
ATOM 2505 O O . HIS B 1 65 ? 4.348 -25.547 -19.719 1 98.12 65 HIS B O 1
ATOM 2511 N N . VAL B 1 66 ? 5.57 -25.266 -21.562 1 98.69 66 VAL B N 1
ATOM 2512 C CA . VAL B 1 66 ? 6.152 -24.031 -21.078 1 98.69 66 VAL B CA 1
ATOM 2513 C C . VAL B 1 66 ? 6.066 -22.953 -22.156 1 98.69 66 VAL B C 1
ATOM 2515 O O . VAL B 1 66 ? 6.418 -23.203 -23.312 1 98.69 66 VAL B O 1
ATOM 2518 N N . LEU B 1 67 ? 5.562 -21.828 -21.828 1 98.38 67 LEU B N 1
ATOM 2519 C CA . LEU B 1 67 ? 5.625 -20.672 -22.719 1 98.38 67 LEU B CA 1
ATOM 2520 C C . LEU B 1 67 ? 6.188 -19.453 -22 1 98.38 67 LEU B C 1
ATOM 2522 O O . LEU B 1 67 ? 6.188 -19.406 -20.766 1 98.38 67 LEU B O 1
ATOM 2526 N N . PHE B 1 68 ? 6.789 -18.594 -22.797 1 98.62 68 PHE B N 1
ATOM 2527 C CA . PHE B 1 68 ? 7.215 -17.281 -22.312 1 98.62 68 PHE B CA 1
ATOM 2528 C C . PHE B 1 68 ? 6.355 -16.172 -22.922 1 98.62 68 PHE B C 1
ATOM 2530 O O . PHE B 1 68 ? 6.035 -16.219 -24.109 1 98.62 68 PHE B O 1
ATOM 2537 N N . HIS B 1 69 ? 5.883 -15.297 -22.094 1 98.81 69 HIS B N 1
ATOM 2538 C CA . HIS B 1 69 ? 5.152 -14.102 -22.516 1 98.81 69 HIS B CA 1
ATOM 2539 C C . HIS B 1 69 ? 5.816 -12.836 -21.984 1 98.81 69 HIS B C 1
ATOM 2541 O O . HIS B 1 69 ? 5.965 -12.672 -20.766 1 98.81 69 HIS B O 1
ATOM 2547 N N . LYS B 1 70 ? 6.301 -11.969 -22.922 1 98.75 70 LYS B N 1
ATOM 2548 C CA . LYS B 1 70 ? 6.785 -10.664 -22.484 1 98.75 70 LYS B CA 1
ATOM 2549 C C . LYS B 1 70 ? 5.648 -9.82 -21.906 1 98.75 70 LYS B C 1
ATOM 2551 O O . LYS B 1 70 ? 4.723 -9.445 -22.625 1 98.75 70 LYS B O 1
ATOM 2556 N N . THR B 1 71 ? 5.809 -9.531 -20.625 1 98.56 71 THR B N 1
ATOM 2557 C CA . THR B 1 71 ? 4.688 -8.891 -19.953 1 98.56 71 THR B CA 1
ATOM 2558 C C . THR B 1 71 ? 5.164 -7.711 -19.109 1 98.56 71 THR B C 1
ATOM 2560 O O . THR B 1 71 ? 6.039 -7.867 -18.25 1 98.56 71 THR B O 1
ATOM 2563 N N . ASP B 1 72 ? 4.621 -6.578 -19.422 1 98.19 72 ASP B N 1
ATOM 2564 C CA . ASP B 1 72 ? 4.609 -5.469 -18.469 1 98.19 72 ASP B CA 1
ATOM 2565 C C . ASP B 1 72 ? 3.365 -5.516 -17.594 1 98.19 72 ASP B C 1
ATOM 2567 O O . ASP B 1 72 ? 2.271 -5.152 -18.031 1 98.19 72 ASP B O 1
ATOM 2571 N N . VAL B 1 73 ? 3.568 -5.93 -16.312 1 96.38 73 VAL B N 1
ATOM 2572 C CA . VAL B 1 73 ? 2.42 -6.184 -15.445 1 96.38 73 VAL B CA 1
ATOM 2573 C C . VAL B 1 73 ? 1.703 -4.871 -15.133 1 96.38 73 VAL B C 1
ATOM 2575 O O . VAL B 1 73 ? 0.568 -4.879 -14.648 1 96.38 73 VAL B O 1
ATOM 2578 N N . SER B 1 74 ? 2.387 -3.773 -15.359 1 93.94 74 SER B N 1
ATOM 2579 C CA . SER B 1 74 ? 1.76 -2.479 -15.117 1 93.94 74 SER B CA 1
ATOM 2580 C C . SER B 1 74 ? 0.972 -2.008 -16.328 1 93.94 74 SER B C 1
ATOM 2582 O O . SER B 1 74 ? 0.471 -0.882 -16.359 1 93.94 74 SER B O 1
ATOM 2584 N N . ASN B 1 75 ? 0.891 -2.762 -17.375 1 97.81 75 ASN B N 1
ATOM 2585 C CA . ASN B 1 75 ? 0.103 -2.516 -18.578 1 97.81 75 ASN B CA 1
ATOM 2586 C C . ASN B 1 75 ? -1.058 -3.498 -18.703 1 97.81 75 ASN B C 1
ATOM 2588 O O . ASN B 1 75 ? -0.844 -4.695 -18.891 1 97.81 75 ASN B O 1
ATOM 2592 N N . TRP B 1 76 ? -2.293 -2.984 -18.641 1 96.94 76 TRP B N 1
ATOM 2593 C CA . TRP B 1 76 ? -3.492 -3.812 -18.562 1 96.94 76 TRP B CA 1
ATOM 2594 C C . TRP B 1 76 ? -3.611 -4.691 -19.812 1 96.94 76 TRP B C 1
ATOM 2596 O O . TRP B 1 76 ? -3.926 -5.879 -19.703 1 96.94 76 TRP B O 1
ATOM 2606 N N . GLU B 1 77 ? -3.316 -4.141 -20.969 1 97.75 77 GLU B N 1
ATOM 2607 C CA . GLU B 1 77 ? -3.422 -4.914 -22.203 1 97.75 77 GLU B CA 1
ATOM 2608 C C . GLU B 1 77 ? -2.428 -6.07 -22.219 1 97.75 77 GLU B C 1
ATOM 2610 O O . GLU B 1 77 ? -2.73 -7.148 -22.719 1 97.75 77 GLU B O 1
ATOM 2615 N N . ASN B 1 78 ? -1.222 -5.836 -21.656 1 98.5 78 ASN B N 1
ATOM 2616 C CA . ASN B 1 78 ? -0.249 -6.918 -21.547 1 98.5 78 ASN B CA 1
ATOM 2617 C C . ASN B 1 78 ? -0.755 -8.031 -20.625 1 98.5 78 ASN B C 1
ATOM 2619 O O . ASN B 1 78 ? -0.581 -9.211 -20.938 1 98.5 78 ASN B O 1
ATOM 2623 N N . VAL B 1 79 ? -1.393 -7.648 -19.547 1 98.31 79 VAL B N 1
ATOM 2624 C CA . VAL B 1 79 ? -1.918 -8.609 -18.578 1 98.31 79 VAL B CA 1
ATOM 2625 C C . VAL B 1 79 ? -3.014 -9.445 -19.234 1 98.31 79 VAL B C 1
ATOM 2627 O O . VAL B 1 79 ? -3.014 -10.68 -19.125 1 98.31 79 VAL B O 1
ATOM 2630 N N . LEU B 1 80 ? -3.9 -8.82 -19.953 1 98.06 80 LEU B N 1
ATOM 2631 C CA . LEU B 1 80 ? -4.961 -9.555 -20.625 1 98.06 80 LEU B CA 1
ATOM 2632 C C . LEU B 1 80 ? -4.375 -10.523 -21.656 1 98.06 80 LEU B C 1
ATOM 2634 O O . LEU B 1 80 ? -4.805 -11.672 -21.75 1 98.06 80 LEU B O 1
ATOM 2638 N N . SER B 1 81 ? -3.453 -10.016 -22.422 1 98.56 81 SER B N 1
ATOM 2639 C CA . SER B 1 81 ? -2.814 -10.844 -23.438 1 98.56 81 SER B CA 1
ATOM 2640 C C . SER B 1 81 ? -2.129 -12.055 -22.828 1 98.56 81 SER B C 1
ATOM 2642 O O . SER B 1 81 ? -2.15 -13.148 -23.391 1 98.56 81 SER B O 1
ATOM 2644 N N . LEU B 1 82 ? -1.522 -11.883 -21.656 1 98.75 82 LEU B N 1
ATOM 2645 C CA . LEU B 1 82 ? -0.886 -12.977 -20.922 1 98.75 82 LEU B CA 1
ATOM 2646 C C . LEU B 1 82 ? -1.894 -14.078 -20.609 1 98.75 82 LEU B C 1
ATOM 2648 O O . LEU B 1 82 ? -1.64 -15.258 -20.875 1 98.75 82 LEU B O 1
ATOM 2652 N N . PHE B 1 83 ? -3.029 -13.719 -20.031 1 98.5 83 PHE B N 1
ATOM 2653 C CA . PHE B 1 83 ? -4.051 -14.688 -19.672 1 98.5 83 PHE B CA 1
ATOM 2654 C C . PHE B 1 83 ? -4.605 -15.383 -20.906 1 98.5 83 PHE B C 1
ATOM 2656 O O . PHE B 1 83 ? -4.727 -16.609 -20.938 1 98.5 83 PHE B O 1
ATOM 2663 N N . ASP B 1 84 ? -4.859 -14.609 -21.953 1 98.25 84 ASP B N 1
ATOM 2664 C CA . ASP B 1 84 ? -5.41 -15.172 -23.188 1 98.25 84 ASP B CA 1
ATOM 2665 C C . ASP B 1 84 ? -4.434 -16.156 -23.828 1 98.25 84 ASP B C 1
ATOM 2667 O O . ASP B 1 84 ? -4.816 -17.25 -24.219 1 98.25 84 ASP B O 1
ATOM 2671 N N . THR B 1 85 ? -3.207 -15.734 -23.938 1 98.69 85 THR B N 1
ATOM 2672 C CA . THR B 1 85 ? -2.184 -16.578 -24.547 1 98.69 85 THR B CA 1
ATOM 2673 C C . THR B 1 85 ? -1.993 -17.859 -23.734 1 98.69 85 THR B C 1
ATOM 2675 O O . THR B 1 85 ? -1.857 -18.938 -24.312 1 98.69 85 THR B O 1
ATOM 2678 N N . THR B 1 86 ? -1.995 -17.75 -22.391 1 98.69 86 THR B N 1
ATOM 2679 C CA . THR B 1 86 ? -1.816 -18.906 -21.516 1 98.69 86 THR B CA 1
ATOM 2680 C C . THR B 1 86 ? -2.957 -19.906 -21.703 1 98.69 86 THR B C 1
ATOM 2682 O O . THR B 1 86 ? -2.719 -21.109 -21.891 1 98.69 86 THR B O 1
ATOM 2685 N N . ILE B 1 87 ? -4.164 -19.406 -21.719 1 98.19 87 ILE B N 1
ATOM 2686 C CA . ILE B 1 87 ? -5.336 -20.266 -21.844 1 98.19 87 ILE B CA 1
ATOM 2687 C C . ILE B 1 87 ? -5.328 -20.969 -23.203 1 98.19 87 ILE B C 1
ATOM 2689 O O . ILE B 1 87 ? -5.602 -22.172 -23.297 1 98.19 87 ILE B O 1
ATOM 2693 N N . SER B 1 88 ? -5 -20.234 -24.234 1 98.19 88 SER B N 1
ATOM 2694 C CA . SER B 1 88 ? -4.977 -20.781 -25.578 1 98.19 88 SER B CA 1
ATOM 2695 C C . SER B 1 88 ? -3.922 -21.875 -25.719 1 98.19 88 SER B C 1
ATOM 2697 O O . SER B 1 88 ? -4.164 -22.906 -26.344 1 98.19 88 SER B O 1
ATOM 2699 N N . ALA B 1 89 ? -2.809 -21.719 -25.062 1 98.25 89 ALA B N 1
ATOM 2700 C CA . ALA B 1 89 ? -1.665 -22.609 -25.266 1 98.25 89 ALA B CA 1
ATOM 2701 C C . ALA B 1 89 ? -1.663 -23.75 -24.266 1 98.25 89 ALA B C 1
ATOM 2703 O O . ALA B 1 89 ? -1.287 -24.875 -24.594 1 98.25 89 ALA B O 1
ATOM 2704 N N . LEU B 1 90 ? -2.031 -23.453 -23 1 98.31 90 LEU B N 1
ATOM 2705 C CA . LEU B 1 90 ? -1.779 -24.406 -21.922 1 98.31 90 LEU B CA 1
ATOM 2706 C C . LEU B 1 90 ? -3.086 -24.875 -21.281 1 98.31 90 LEU B C 1
ATOM 2708 O O . LEU B 1 90 ? -3.102 -25.828 -20.5 1 98.31 90 LEU B O 1
ATOM 2712 N N . GLY B 1 91 ? -4.203 -24.188 -21.609 1 96.31 91 GLY B N 1
ATOM 2713 C CA . GLY B 1 91 ? -5.5 -24.562 -21.062 1 96.31 91 GLY B CA 1
ATOM 2714 C C . GLY B 1 91 ? -5.871 -23.75 -19.828 1 96.31 91 GLY B C 1
ATOM 2715 O O . GLY B 1 91 ? -5.281 -22.703 -19.562 1 96.31 91 GLY B O 1
ATOM 2716 N N . PRO B 1 92 ? -6.953 -24.234 -19.094 1 96.31 92 PRO B N 1
ATOM 2717 C CA . PRO B 1 92 ? -7.461 -23.5 -17.938 1 96.31 92 PRO B CA 1
ATOM 2718 C C . PRO B 1 92 ? -6.406 -23.312 -16.844 1 96.31 92 PRO B C 1
ATOM 2720 O O . PRO B 1 92 ? -5.625 -24.219 -16.578 1 96.31 92 PRO B O 1
ATOM 2723 N N . ILE B 1 93 ? -6.449 -22.125 -16.266 1 96.38 93 ILE B N 1
ATOM 2724 C CA . ILE B 1 93 ? -5.445 -21.75 -15.281 1 96.38 93 ILE B CA 1
ATOM 2725 C C . ILE B 1 93 ? -5.895 -22.188 -13.891 1 96.38 93 ILE B C 1
ATOM 2727 O O . ILE B 1 93 ? -7.035 -21.938 -13.492 1 96.38 93 ILE B O 1
ATOM 2731 N N . GLN B 1 94 ? -4.965 -22.812 -13.172 1 92.88 94 GLN B N 1
ATOM 2732 C CA . GLN B 1 94 ? -5.277 -23.234 -11.812 1 92.88 94 GLN B CA 1
ATOM 2733 C C . GLN B 1 94 ? -4.629 -22.312 -10.789 1 92.88 94 GLN B C 1
ATOM 2735 O O . GLN B 1 94 ? -5.105 -22.203 -9.656 1 92.88 94 GLN B O 1
ATOM 2740 N N . ALA B 1 95 ? -3.561 -21.641 -11.164 1 91.88 95 ALA B N 1
ATOM 2741 C CA . ALA B 1 95 ? -2.902 -20.766 -10.195 1 91.88 95 ALA B CA 1
ATOM 2742 C C . ALA B 1 95 ? -2.232 -19.578 -10.883 1 91.88 95 ALA B C 1
ATOM 2744 O O . ALA B 1 95 ? -1.732 -19.703 -12 1 91.88 95 ALA B O 1
ATOM 2745 N N . VAL B 1 96 ? -2.291 -18.469 -10.211 1 91.31 96 VAL B N 1
ATOM 2746 C CA . VAL B 1 96 ? -1.597 -17.25 -10.602 1 91.31 96 VAL B CA 1
ATOM 2747 C C . VAL B 1 96 ? -0.664 -16.797 -9.484 1 91.31 96 VAL B C 1
ATOM 2749 O O . VAL B 1 96 ? -1.118 -16.469 -8.383 1 91.31 96 VAL B O 1
ATOM 2752 N N . LEU B 1 97 ? 0.652 -16.922 -9.766 1 91.12 97 LEU B N 1
ATOM 2753 C CA . LEU B 1 97 ? 1.661 -16.406 -8.844 1 91.12 97 LEU B CA 1
ATOM 2754 C C . LEU B 1 97 ? 2.133 -15.023 -9.281 1 91.12 97 LEU B C 1
ATOM 2756 O O . LEU B 1 97 ? 3 -14.898 -10.148 1 91.12 97 LEU B O 1
ATOM 2760 N N . SER B 1 98 ? 1.518 -14 -8.688 1 88.75 98 SER B N 1
ATOM 2761 C CA . SER B 1 98 ? 1.908 -12.617 -8.938 1 88.75 98 SER B CA 1
ATOM 2762 C C . SER B 1 98 ? 3.145 -12.234 -8.125 1 88.75 98 SER B C 1
ATOM 2764 O O . SER B 1 98 ? 3.031 -11.797 -6.984 1 88.75 98 SER B O 1
ATOM 2766 N N . ASN B 1 99 ? 4.305 -12.312 -8.82 1 86.12 99 ASN B N 1
ATOM 2767 C CA . ASN B 1 99 ? 5.586 -12.211 -8.125 1 86.12 99 ASN B CA 1
ATOM 2768 C C . ASN B 1 99 ? 6.449 -11.094 -8.703 1 86.12 99 ASN B C 1
ATOM 2770 O O . ASN B 1 99 ? 7.445 -10.695 -8.094 1 86.12 99 ASN B O 1
ATOM 2774 N N . ALA B 1 100 ? 6.027 -10.547 -9.828 1 86.56 100 ALA B N 1
ATOM 2775 C CA . ALA B 1 100 ? 6.809 -9.484 -10.453 1 86.56 100 ALA B CA 1
ATOM 2776 C C . ALA B 1 100 ? 7 -8.312 -9.5 1 86.56 100 ALA B C 1
ATOM 2778 O O . ALA B 1 100 ? 6.059 -7.895 -8.82 1 86.56 100 ALA B O 1
ATOM 2779 N N . GLY B 1 101 ? 8.234 -7.879 -9.383 1 80.75 101 GLY B N 1
ATOM 2780 C CA . GLY B 1 101 ? 8.547 -6.746 -8.523 1 80.75 101 GLY B CA 1
ATOM 2781 C C . GLY B 1 101 ? 9.891 -6.113 -8.836 1 80.75 101 GLY B C 1
ATOM 2782 O O . GLY B 1 101 ? 10.781 -6.77 -9.375 1 80.75 101 GLY B O 1
ATOM 2783 N N . VAL B 1 102 ? 9.922 -4.871 -8.656 1 74.06 102 VAL B N 1
ATOM 2784 C CA . VAL B 1 102 ? 11.164 -4.133 -8.844 1 74.06 102 VAL B CA 1
ATOM 2785 C C . VAL B 1 102 ? 11.461 -3.293 -7.602 1 74.06 102 VAL B C 1
ATOM 2787 O O . VAL B 1 102 ? 10.547 -2.965 -6.836 1 74.06 102 VAL B O 1
ATOM 2790 N N . ASN B 1 103 ? 12.719 -3.211 -7.223 1 61.56 103 ASN B N 1
ATOM 2791 C CA . ASN B 1 103 ? 13.148 -2.291 -6.172 1 61.56 103 ASN B CA 1
ATOM 2792 C C . ASN B 1 103 ? 14.094 -1.227 -6.715 1 61.56 103 ASN B C 1
ATOM 2794 O O . ASN B 1 103 ? 15.312 -1.43 -6.746 1 61.56 103 ASN B O 1
ATOM 2798 N N . THR B 1 104 ? 13.656 -0.273 -7.391 1 55.28 104 THR B N 1
ATOM 2799 C CA . THR B 1 104 ? 14.578 0.645 -8.055 1 55.28 104 THR B CA 1
ATOM 2800 C C . THR B 1 104 ? 14.609 1.989 -7.332 1 55.28 104 THR B C 1
ATOM 2802 O O . THR B 1 104 ? 15.445 2.844 -7.645 1 55.28 104 THR B O 1
ATOM 2805 N N . GLU B 1 105 ? 13.727 2.268 -6.379 1 56.94 105 GLU B N 1
ATOM 2806 C CA . GLU B 1 105 ? 13.633 3.691 -6.074 1 56.94 105 GLU B CA 1
ATOM 2807 C C . GLU B 1 105 ? 14.438 4.043 -4.824 1 56.94 105 GLU B C 1
ATOM 2809 O O . GLU B 1 105 ? 14.484 3.264 -3.871 1 56.94 105 GLU B O 1
ATOM 2814 N N . ASP B 1 106 ? 15.414 4.918 -5.074 1 62.69 106 ASP B N 1
ATOM 2815 C CA . ASP B 1 106 ? 16.078 5.645 -3.998 1 62.69 106 ASP B CA 1
ATOM 2816 C C . ASP B 1 106 ? 15.367 6.961 -3.701 1 62.69 106 ASP B C 1
ATOM 2818 O O . ASP B 1 106 ? 15.773 8.016 -4.188 1 62.69 106 ASP B O 1
ATOM 2822 N N . PHE B 1 107 ? 14.273 6.926 -3.01 1 61.16 107 PHE B N 1
ATOM 2823 C CA . PHE B 1 107 ? 13.438 8.078 -2.695 1 61.16 107 PHE B CA 1
ATOM 2824 C C . PHE B 1 107 ? 14.258 9.18 -2.031 1 61.16 107 PHE B C 1
ATOM 2826 O O . PHE B 1 107 ? 14.172 10.344 -2.424 1 61.16 107 PHE B O 1
ATOM 2833 N N . ALA B 1 108 ? 15.18 8.812 -1.191 1 62.56 108 ALA B N 1
ATOM 2834 C CA . ALA B 1 108 ? 15.945 9.781 -0.411 1 62.56 108 ALA B CA 1
ATOM 2835 C C . ALA B 1 108 ? 16.891 10.586 -1.306 1 62.56 108 ALA B C 1
ATOM 2837 O O . ALA B 1 108 ? 17.031 11.797 -1.126 1 62.56 108 ALA B O 1
ATOM 2838 N N . SER B 1 109 ? 17.344 9.875 -2.291 1 72.94 109 SER B N 1
ATOM 2839 C CA . SER B 1 109 ? 18.328 10.531 -3.135 1 72.94 109 SER B CA 1
ATOM 2840 C C . SER B 1 109 ? 17.672 11.453 -4.152 1 72.94 109 SER B C 1
ATOM 2842 O O . SER B 1 109 ? 18.328 12.312 -4.742 1 72.94 109 SER B O 1
ATOM 2844 N N . THR B 1 110 ? 16.359 11.375 -4.207 1 79.25 110 THR B N 1
ATOM 2845 C CA . THR B 1 110 ? 15.719 12.141 -5.273 1 79.25 110 THR B CA 1
ATOM 2846 C C . THR B 1 110 ? 14.82 13.227 -4.691 1 79.25 110 THR B C 1
ATOM 2848 O O . THR B 1 110 ? 14.102 13.906 -5.43 1 79.25 110 THR B O 1
ATOM 2851 N N . ILE B 1 111 ? 14.969 13.461 -3.439 1 82.12 111 ILE B N 1
ATOM 2852 C CA . ILE B 1 111 ? 14.07 14.375 -2.746 1 82.12 111 ILE B CA 1
ATOM 2853 C C . ILE B 1 111 ? 14.219 15.781 -3.314 1 82.12 111 ILE B C 1
ATOM 2855 O O . ILE B 1 111 ? 13.227 16.5 -3.477 1 82.12 111 ILE B O 1
ATOM 2859 N N . ASP B 1 112 ? 15.422 16.156 -3.719 1 90 112 ASP B N 1
ATOM 2860 C CA . ASP B 1 112 ? 15.664 17.547 -4.109 1 90 112 ASP B CA 1
ATOM 2861 C C . ASP B 1 112 ? 15.961 17.656 -5.605 1 90 112 ASP B C 1
ATOM 2863 O O . ASP B 1 112 ? 16.406 18.703 -6.082 1 90 112 ASP B O 1
ATOM 2867 N N . LYS B 1 113 ? 15.703 16.578 -6.309 1 91.88 113 LYS B N 1
ATOM 2868 C CA . LYS B 1 113 ? 16.031 16.609 -7.73 1 91.88 113 LYS B CA 1
ATOM 2869 C C . LYS B 1 113 ? 15.117 17.562 -8.484 1 91.88 113 LYS B C 1
ATOM 2871 O O . LYS B 1 113 ? 13.891 17.516 -8.344 1 91.88 113 LYS B O 1
ATOM 2876 N N . ILE B 1 114 ? 15.766 18.438 -9.289 1 94.06 114 ILE B N 1
ATOM 2877 C CA . ILE B 1 114 ? 15.047 19.484 -10.016 1 94.06 114 ILE B CA 1
ATOM 2878 C C . ILE B 1 114 ? 15.156 19.234 -11.523 1 94.06 114 ILE B C 1
ATOM 2880 O O . ILE B 1 114 ? 16.141 18.656 -11.984 1 94.06 114 ILE B O 1
ATOM 2884 N N . ASP B 1 115 ? 14.141 19.625 -12.211 1 93.56 115 ASP B N 1
ATOM 2885 C CA . ASP B 1 115 ? 14.203 19.656 -13.672 1 93.56 115 ASP B CA 1
ATOM 2886 C C . ASP B 1 115 ? 15.109 20.781 -14.156 1 93.56 115 ASP B C 1
ATOM 2888 O O . ASP B 1 115 ? 14.812 21.969 -13.938 1 93.56 115 ASP B O 1
ATOM 2892 N N . PRO B 1 116 ? 16.188 20.406 -14.82 1 93.38 116 PRO B N 1
ATOM 2893 C CA . PRO B 1 116 ? 17.125 21.453 -15.234 1 93.38 116 PRO B CA 1
ATOM 2894 C C . PRO B 1 116 ? 16.516 22.438 -16.234 1 93.38 116 PRO B C 1
ATOM 2896 O O . PRO B 1 116 ? 16.938 23.578 -16.312 1 93.38 116 PRO B O 1
ATOM 2899 N N . GLY B 1 117 ? 15.562 22.062 -17 1 93.69 117 GLY B N 1
ATOM 2900 C CA . GLY B 1 117 ? 14.922 22.922 -17.984 1 93.69 117 GLY B CA 1
ATOM 2901 C C . GLY B 1 117 ? 13.961 23.922 -17.359 1 93.69 117 GLY B C 1
ATOM 2902 O O . GLY B 1 117 ? 13.984 25.109 -17.703 1 93.69 117 GLY B O 1
ATOM 2903 N N . THR B 1 118 ? 13.164 23.547 -16.312 1 92.69 118 THR B N 1
ATOM 2904 C CA . THR B 1 118 ? 12.102 24.391 -15.758 1 92.69 118 THR B CA 1
ATOM 2905 C C . THR B 1 118 ? 12.492 24.938 -14.391 1 92.69 118 THR B C 1
ATOM 2907 O O . THR B 1 118 ? 11.883 25.891 -13.906 1 92.69 118 THR B O 1
ATOM 2910 N N . GLY B 1 119 ? 13.469 24.297 -13.766 1 93.12 119 GLY B N 1
ATOM 2911 C CA . GLY B 1 119 ? 13.859 24.703 -12.422 1 93.12 119 GLY B CA 1
ATOM 2912 C C . GLY B 1 119 ? 12.891 24.219 -11.359 1 93.12 119 GLY B C 1
ATOM 2913 O O . GLY B 1 119 ? 13.008 24.609 -10.188 1 93.12 119 GLY B O 1
ATOM 2914 N N . LYS B 1 120 ? 12 23.375 -11.734 1 94.5 120 LYS B N 1
ATOM 2915 C CA . LYS B 1 120 ? 10.992 22.891 -10.797 1 94.5 120 LYS B CA 1
ATOM 2916 C C . LYS B 1 120 ? 11.406 21.531 -10.203 1 94.5 120 LYS B C 1
ATOM 2918 O O . LYS B 1 120 ? 12.125 20.766 -10.836 1 94.5 120 LYS B O 1
ATOM 2923 N N . LEU B 1 121 ? 11.008 21.375 -8.969 1 95.94 121 LEU B N 1
ATOM 2924 C CA . LEU B 1 121 ? 11.227 20.094 -8.32 1 95.94 121 LEU B CA 1
ATOM 2925 C C . LEU B 1 121 ? 10.578 18.969 -9.125 1 95.94 121 LEU B C 1
ATOM 2927 O O . LEU B 1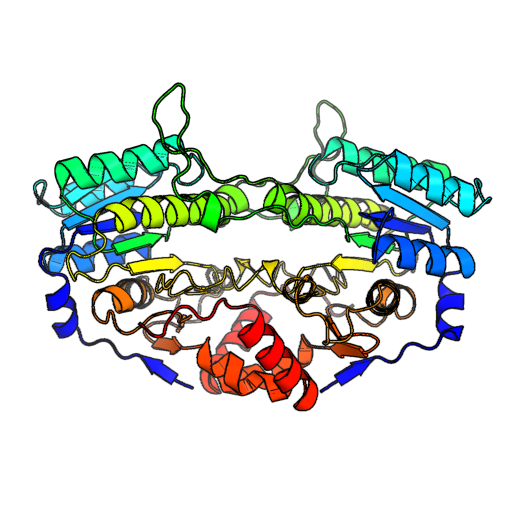 121 ? 9.422 19.078 -9.531 1 95.94 121 LEU B O 1
ATOM 2931 N N . LEU B 1 122 ? 11.297 17.906 -9.383 1 95.56 122 LEU B N 1
ATOM 2932 C CA . LEU B 1 122 ? 10.781 16.766 -10.125 1 95.56 122 LEU B CA 1
ATOM 2933 C C . LEU B 1 122 ? 9.906 15.891 -9.234 1 95.56 122 LEU B C 1
ATOM 2935 O O . LEU B 1 122 ? 10.188 15.734 -8.047 1 95.56 122 LEU B O 1
ATOM 2939 N N . PRO B 1 123 ? 8.867 15.32 -9.875 1 93.62 123 PRO B N 1
ATOM 2940 C CA . PRO B 1 123 ? 8.102 14.352 -9.102 1 93.62 123 PRO B CA 1
ATOM 2941 C C . PRO B 1 123 ? 8.898 13.086 -8.781 1 93.62 123 PRO B C 1
ATOM 2943 O O . PRO B 1 123 ? 9.906 12.812 -9.438 1 93.62 123 PRO B O 1
ATOM 2946 N N . PRO B 1 124 ? 8.461 12.336 -7.699 1 84.62 124 PRO B N 1
ATOM 2947 C CA . PRO B 1 124 ? 9.07 11.016 -7.488 1 84.62 124 PRO B CA 1
ATOM 2948 C C . PRO B 1 124 ? 8.734 10.031 -8.602 1 84.62 124 PRO B C 1
ATOM 2950 O O . PRO B 1 124 ? 7.691 10.156 -9.25 1 84.62 124 PRO B O 1
ATOM 2953 N N . SER B 1 125 ? 9.664 9.18 -8.805 1 85.56 125 SER B N 1
ATOM 2954 C CA . SER B 1 125 ? 9.352 8.078 -9.711 1 85.56 125 SER B CA 1
ATOM 2955 C C . SER B 1 125 ? 8.289 7.164 -9.117 1 85.56 125 SER B C 1
ATOM 2957 O O . SER B 1 125 ? 8.328 6.828 -7.934 1 85.56 125 SER B O 1
ATOM 2959 N N . LEU B 1 126 ? 7.301 6.773 -9.945 1 83.25 126 LEU B N 1
ATOM 2960 C CA . LEU B 1 126 ? 6.246 5.871 -9.492 1 83.25 126 LEU B CA 1
ATOM 2961 C C . LEU B 1 126 ? 6.414 4.488 -10.109 1 83.25 126 LEU B C 1
ATOM 2963 O O . LEU B 1 126 ? 5.52 3.645 -10.008 1 83.25 126 LEU B O 1
ATOM 2967 N N . LYS B 1 127 ? 7.539 4.223 -10.672 1 84.38 127 LYS B N 1
ATOM 2968 C CA . LYS B 1 127 ? 7.766 2.973 -11.391 1 84.38 127 LYS B CA 1
ATOM 2969 C C . LYS B 1 127 ? 7.617 1.77 -10.469 1 84.38 127 LYS B C 1
ATOM 2971 O O . LYS B 1 127 ? 6.984 0.775 -10.828 1 84.38 127 LYS B O 1
ATOM 2976 N N . THR B 1 128 ? 8.203 1.859 -9.312 1 77.94 128 THR B N 1
ATOM 2977 C CA . THR B 1 128 ? 8.109 0.769 -8.344 1 77.94 128 THR B CA 1
ATOM 2978 C C . THR B 1 128 ? 6.66 0.529 -7.941 1 77.94 128 THR B C 1
ATOM 2980 O O . THR B 1 128 ? 6.219 -0.618 -7.844 1 77.94 128 THR B O 1
ATOM 2983 N N . MET B 1 129 ? 5.953 1.545 -7.703 1 77.88 129 MET B N 1
ATOM 2984 C CA . MET B 1 129 ? 4.539 1.431 -7.352 1 77.88 129 MET B CA 1
ATOM 2985 C C . MET B 1 129 ? 3.74 0.823 -8.5 1 77.88 129 MET B C 1
ATOM 2987 O O . MET B 1 129 ? 2.859 -0.008 -8.273 1 77.88 129 MET B O 1
ATOM 2991 N N . ASP B 1 130 ? 4.043 1.271 -9.68 1 84.44 130 ASP B N 1
ATOM 2992 C CA . ASP B 1 130 ? 3.326 0.773 -10.852 1 84.44 130 ASP B CA 1
ATOM 2993 C C . ASP B 1 130 ? 3.492 -0.738 -10.992 1 84.44 130 ASP B C 1
ATOM 2995 O O . ASP B 1 130 ? 2.51 -1.46 -11.18 1 84.44 130 ASP B O 1
ATOM 2999 N N . VAL B 1 131 ? 4.652 -1.172 -10.828 1 84.31 131 VAL B N 1
ATOM 3000 C CA . VAL B 1 131 ? 4.934 -2.59 -11.031 1 84.31 131 VAL B CA 1
ATOM 3001 C C . VAL B 1 131 ? 4.457 -3.389 -9.812 1 84.31 131 VAL B C 1
ATOM 3003 O O . VAL B 1 131 ? 3.756 -4.395 -9.961 1 84.31 131 VAL B O 1
ATOM 3006 N N . ASN B 1 132 ? 4.742 -2.891 -8.641 1 77.44 132 ASN B N 1
ATOM 3007 C CA . ASN B 1 132 ? 4.566 -3.67 -7.422 1 77.44 132 ASN B CA 1
ATOM 3008 C C . ASN B 1 132 ? 3.137 -3.57 -6.895 1 77.44 132 ASN B C 1
ATOM 3010 O O . ASN B 1 132 ? 2.693 -4.426 -6.125 1 77.44 132 ASN B O 1
ATOM 3014 N N . LEU B 1 133 ? 2.445 -2.578 -7.301 1 78.69 133 LEU B N 1
ATOM 3015 C CA . LEU B 1 133 ? 1.094 -2.424 -6.77 1 78.69 133 LEU B CA 1
ATOM 3016 C C . LEU B 1 133 ? 0.06 -2.482 -7.887 1 78.69 133 LEU B C 1
ATOM 3018 O O . LEU B 1 133 ? -0.803 -3.363 -7.895 1 78.69 133 LEU B O 1
ATOM 3022 N N . THR B 1 134 ? 0.225 -1.574 -8.812 1 83.25 134 THR B N 1
ATOM 3023 C CA . THR B 1 134 ? -0.712 -1.604 -9.93 1 83.25 134 THR B CA 1
ATOM 3024 C C . THR B 1 134 ? -0.689 -2.965 -10.625 1 83.25 134 THR B C 1
ATOM 3026 O O . THR B 1 134 ? -1.741 -3.533 -10.922 1 83.25 134 THR B O 1
ATOM 3029 N N . GLY B 1 135 ? 0.493 -3.438 -10.836 1 86.38 135 GLY B N 1
ATOM 3030 C CA . GLY B 1 135 ? 0.629 -4.75 -11.453 1 86.38 135 GLY B CA 1
ATOM 3031 C C . GLY B 1 135 ? -0.091 -5.844 -10.688 1 86.38 135 GLY B C 1
ATOM 3032 O O . GLY B 1 135 ? -0.73 -6.711 -11.289 1 86.38 135 GLY B O 1
ATOM 3033 N N . GLN B 1 136 ? -0.02 -5.789 -9.398 1 82.56 136 GLN B N 1
ATOM 3034 C CA . GLN B 1 136 ? -0.686 -6.773 -8.555 1 82.56 136 GLN B CA 1
ATOM 3035 C C . GLN B 1 136 ? -2.203 -6.652 -8.656 1 82.56 136 GLN B C 1
ATOM 3037 O O . GLN B 1 136 ? -2.91 -7.664 -8.695 1 82.56 136 GLN B O 1
ATOM 3042 N N . ILE B 1 137 ? -2.686 -5.473 -8.672 1 79.94 137 ILE B N 1
ATOM 3043 C CA . ILE B 1 137 ? -4.121 -5.23 -8.789 1 79.94 137 ILE B CA 1
ATOM 3044 C C . ILE B 1 137 ? -4.625 -5.754 -10.133 1 79.94 137 ILE B C 1
ATOM 3046 O O . ILE B 1 137 ? -5.668 -6.402 -10.203 1 79.94 137 ILE B O 1
ATOM 3050 N N . TYR B 1 138 ? -3.877 -5.469 -11.219 1 89.5 138 TYR B N 1
ATOM 3051 C CA . TYR B 1 138 ? -4.238 -5.949 -12.547 1 89.5 138 TYR B CA 1
ATOM 3052 C C . TYR B 1 138 ? -4.273 -7.473 -12.586 1 89.5 138 TYR B C 1
ATOM 3054 O O . TYR B 1 138 ? -5.234 -8.062 -13.086 1 89.5 138 TYR B O 1
ATOM 3062 N N . MET B 1 139 ? -3.264 -8.07 -11.969 1 88.62 139 MET B N 1
ATOM 3063 C CA . MET B 1 139 ? -3.184 -9.531 -11.969 1 88.62 139 MET B CA 1
ATOM 3064 C C . MET B 1 139 ? -4.332 -10.141 -11.18 1 88.62 139 MET B C 1
ATOM 3066 O O . MET B 1 139 ? -4.914 -11.148 -11.586 1 88.62 139 MET B O 1
ATOM 3070 N N . ALA B 1 140 ? -4.633 -9.531 -10.062 1 82.88 140 ALA B N 1
ATOM 3071 C CA . ALA B 1 140 ? -5.723 -10.023 -9.227 1 82.88 140 ALA B CA 1
ATOM 3072 C C . ALA B 1 140 ? -7.059 -9.945 -9.961 1 82.88 140 ALA B C 1
ATOM 3074 O O . ALA B 1 140 ? -7.828 -10.906 -9.961 1 82.88 140 ALA B O 1
ATOM 3075 N N . LYS B 1 141 ? -7.32 -8.812 -10.57 1 84.75 141 LYS B N 1
ATOM 3076 C CA . LYS B 1 141 ? -8.586 -8.664 -11.281 1 84.75 141 LYS B CA 1
ATOM 3077 C C . LYS B 1 141 ? -8.695 -9.664 -12.43 1 84.75 141 LYS B C 1
ATOM 3079 O O . LYS B 1 141 ? -9.727 -10.312 -12.602 1 84.75 141 LYS B O 1
ATOM 3084 N N . ALA B 1 142 ? -7.652 -9.758 -13.195 1 92.69 142 ALA B N 1
ATOM 3085 C CA . ALA B 1 142 ? -7.664 -10.695 -14.312 1 92.69 142 ALA B CA 1
ATOM 3086 C C . ALA B 1 142 ? -7.871 -12.125 -13.836 1 92.69 142 ALA B C 1
ATOM 3088 O O . ALA B 1 142 ? -8.688 -12.859 -14.391 1 92.69 142 ALA B O 1
ATOM 3089 N N . ALA B 1 143 ? -7.137 -12.5 -12.805 1 87.69 143 ALA B N 1
ATOM 3090 C CA . ALA B 1 143 ? -7.27 -13.852 -12.266 1 87.69 143 ALA B CA 1
ATOM 3091 C C . ALA B 1 143 ? -8.711 -14.133 -11.836 1 87.69 143 ALA B C 1
ATOM 3093 O O . ALA B 1 143 ? -9.273 -15.172 -12.188 1 87.69 143 ALA B O 1
ATOM 3094 N N . LEU B 1 144 ? -9.234 -13.188 -11.164 1 85.06 144 LEU B N 1
ATOM 3095 C CA . LEU B 1 144 ? -10.594 -13.367 -10.664 1 85.06 144 LEU B CA 1
ATOM 3096 C C . LEU B 1 144 ? -11.586 -13.477 -11.812 1 85.06 144 LEU B C 1
ATOM 3098 O O . LEU B 1 144 ? -12.508 -14.297 -11.773 1 85.06 144 LEU B O 1
ATOM 3102 N N . HIS B 1 145 ? -11.391 -12.672 -12.797 1 88.88 145 HIS B N 1
ATOM 3103 C CA . HIS B 1 145 ? -12.266 -12.711 -13.961 1 88.88 145 HIS B CA 1
ATOM 3104 C C . HIS B 1 145 ? -12.195 -14.07 -14.656 1 88.88 145 HIS B C 1
ATOM 3106 O O . HIS B 1 145 ? -13.227 -14.703 -14.898 1 88.88 145 HIS B O 1
ATOM 3112 N N . TYR B 1 146 ? -11.039 -14.555 -14.898 1 91.81 146 TYR B N 1
ATOM 3113 C CA . TYR B 1 146 ? -10.883 -15.781 -15.664 1 91.81 146 TYR B CA 1
ATOM 3114 C C . TYR B 1 146 ? -11.242 -17 -14.828 1 91.81 146 TYR B C 1
ATOM 3116 O O . TYR B 1 146 ? -11.828 -17.953 -15.328 1 91.81 146 TYR B O 1
ATOM 3124 N N . PHE B 1 147 ? -10.883 -16.953 -13.5 1 86.19 147 PHE B N 1
ATOM 3125 C CA . PHE B 1 147 ? -11.312 -18.031 -12.609 1 86.19 147 PHE B CA 1
ATOM 3126 C C . PHE B 1 147 ? -12.828 -18.156 -12.594 1 86.19 147 PHE B C 1
ATOM 3128 O O . PHE B 1 147 ? -13.375 -19.25 -12.508 1 86.19 147 PHE B O 1
ATOM 3135 N N . GLY B 1 148 ? -13.438 -17.031 -12.656 1 87.06 148 GLY B N 1
ATOM 3136 C CA . GLY B 1 148 ? -14.898 -17 -12.641 1 87.06 148 GLY B CA 1
ATOM 3137 C C . GLY B 1 148 ? -15.516 -17.75 -13.805 1 87.06 148 GLY B C 1
ATOM 3138 O O . GLY B 1 148 ? -16.641 -18.25 -13.695 1 87.06 148 GLY B O 1
ATOM 3139 N N . LYS B 1 149 ? -14.797 -17.859 -14.867 1 89.81 149 LYS B N 1
ATOM 3140 C CA . LYS B 1 149 ? -15.289 -18.562 -16.047 1 89.81 149 LYS B CA 1
ATOM 3141 C C . LYS B 1 149 ? -15.359 -20.078 -15.805 1 89.81 149 LYS B C 1
ATOM 3143 O O . LYS B 1 149 ? -16.078 -20.781 -16.5 1 89.81 149 LYS B O 1
ATOM 3148 N N . TRP B 1 150 ? -14.617 -20.484 -14.875 1 88.69 150 TRP B N 1
ATOM 3149 C CA . TRP B 1 150 ? -14.562 -21.906 -14.609 1 88.69 150 TRP B CA 1
ATOM 3150 C C . TRP B 1 150 ? -15.164 -22.234 -13.242 1 88.69 150 TRP B C 1
ATOM 3152 O O . TRP B 1 150 ? -14.914 -23.312 -12.688 1 88.69 150 TRP B O 1
ATOM 3162 N N . LYS B 1 151 ? -15.945 -21.328 -12.898 1 80.75 151 LYS B N 1
ATOM 3163 C CA . LYS B 1 151 ? -16.594 -21.531 -11.609 1 80.75 151 LYS B CA 1
ATOM 3164 C C . LYS B 1 151 ? -17.531 -22.75 -11.656 1 80.75 151 LYS B C 1
ATOM 3166 O O . LYS B 1 151 ? -18.25 -22.938 -12.641 1 80.75 151 LYS B O 1
ATOM 3171 N N . GLY B 1 152 ? -17.484 -23.656 -10.742 1 83.38 152 GLY B N 1
ATOM 3172 C CA . GLY B 1 152 ? -18.406 -24.781 -10.688 1 83.38 152 GLY B CA 1
ATOM 3173 C C . GLY B 1 152 ? -17.781 -26.078 -11.133 1 83.38 152 GLY B C 1
ATOM 3174 O O . GLY B 1 152 ? -18.391 -27.141 -11.023 1 83.38 152 GLY B O 1
ATOM 3175 N N . ASP B 1 153 ? -16.594 -26.016 -11.672 1 88 153 ASP B N 1
ATOM 3176 C CA . ASP B 1 153 ? -15.984 -27.25 -12.164 1 88 153 ASP B CA 1
ATOM 3177 C C . ASP B 1 153 ? -15.359 -28.047 -11.023 1 88 153 ASP B C 1
ATOM 3179 O O . ASP B 1 153 ? -14.766 -29.094 -11.242 1 88 153 ASP B O 1
ATOM 3183 N N . GLY B 1 154 ? -15.43 -27.562 -9.797 1 86.94 154 GLY B N 1
ATOM 3184 C CA . GLY B 1 154 ? -14.961 -28.281 -8.625 1 86.94 154 GLY B CA 1
ATOM 3185 C C . GLY B 1 154 ? -13.461 -28.141 -8.406 1 86.94 154 GLY B C 1
ATOM 3186 O O . GLY B 1 154 ? -12.914 -28.688 -7.445 1 86.94 154 GLY B O 1
ATOM 3187 N N . VAL B 1 155 ? -12.789 -27.391 -9.289 1 86.38 155 VAL B N 1
ATOM 3188 C CA . VAL B 1 155 ? -11.344 -27.203 -9.172 1 86.38 155 VAL B CA 1
ATOM 3189 C C . VAL B 1 155 ? -11.047 -25.953 -8.367 1 86.38 155 VAL B C 1
ATOM 3191 O O . VAL B 1 155 ? -11.617 -24.891 -8.633 1 86.38 155 VAL B O 1
ATOM 3194 N N . LYS B 1 156 ? -10.164 -26.109 -7.387 1 83.12 156 LYS B N 1
ATOM 3195 C CA . LYS B 1 156 ? -9.734 -24.938 -6.613 1 83.12 156 LYS B CA 1
ATOM 3196 C C . LYS B 1 156 ? -8.648 -24.156 -7.352 1 83.12 156 LYS B C 1
ATOM 3198 O O . LYS B 1 156 ? -7.758 -24.75 -7.961 1 83.12 156 LYS B O 1
ATOM 3203 N N . ARG B 1 157 ? -8.789 -22.906 -7.367 1 87.25 157 ARG B N 1
ATOM 3204 C CA . ARG B 1 157 ? -7.828 -22.031 -8.039 1 87.25 157 ARG B CA 1
ATOM 3205 C C . ARG B 1 157 ? -7.223 -21.031 -7.07 1 87.25 157 ARG B C 1
ATOM 3207 O O . ARG B 1 157 ? -7.898 -20.547 -6.156 1 87.25 157 ARG B O 1
ATOM 3214 N N . GLN B 1 158 ? -5.922 -20.734 -7.281 1 85.25 158 GLN B N 1
ATOM 3215 C CA . GLN B 1 158 ? -5.168 -19.969 -6.285 1 85.25 158 GLN B CA 1
ATOM 3216 C C . GLN B 1 158 ? -4.523 -18.734 -6.902 1 85.25 158 GLN B C 1
ATOM 3218 O O . GLN B 1 158 ? -4.051 -18.781 -8.039 1 85.25 158 GLN B O 1
ATOM 3223 N N . ILE B 1 159 ? -4.621 -17.672 -6.156 1 84.94 159 ILE B N 1
ATOM 3224 C CA . ILE B 1 159 ? -3.824 -16.469 -6.438 1 84.94 159 ILE B CA 1
ATOM 3225 C C . ILE B 1 159 ? -2.828 -16.234 -5.305 1 84.94 159 ILE B C 1
ATOM 3227 O O . ILE B 1 159 ? -3.207 -16.234 -4.129 1 84.94 159 ILE B O 1
ATOM 3231 N N . VAL B 1 160 ? -1.547 -16.188 -5.645 1 84.19 160 VAL B N 1
ATOM 3232 C CA . VAL B 1 160 ? -0.49 -15.898 -4.68 1 84.19 160 VAL B CA 1
ATOM 3233 C C . VAL B 1 160 ? 0.181 -14.578 -5.039 1 84.19 160 VAL B C 1
ATOM 3235 O O . VAL B 1 160 ? 0.64 -14.391 -6.168 1 84.19 160 VAL B O 1
ATOM 3238 N N . MET B 1 161 ? 0.138 -13.68 -4.148 1 81.31 161 MET B N 1
ATOM 3239 C CA . MET B 1 161 ? 0.731 -12.359 -4.359 1 81.31 161 MET B CA 1
ATOM 3240 C C . MET B 1 161 ? 1.953 -12.164 -3.471 1 81.31 161 MET B C 1
ATOM 3242 O O . MET B 1 161 ? 1.911 -12.461 -2.275 1 81.31 161 MET B O 1
ATOM 3246 N N . THR B 1 162 ? 3.043 -11.664 -4.102 1 80.81 162 THR B N 1
ATOM 3247 C CA . THR B 1 162 ? 4.293 -11.477 -3.375 1 80.81 162 THR B CA 1
ATOM 3248 C C . THR B 1 162 ? 4.504 -10.008 -3.025 1 80.81 162 THR B C 1
ATOM 3250 O O . THR B 1 162 ? 4.262 -9.125 -3.855 1 80.81 162 THR B O 1
ATOM 3253 N N . GLY B 1 163 ? 4.668 -9.727 -1.768 1 69.69 163 GLY B N 1
ATOM 3254 C CA . GLY B 1 163 ? 5.043 -8.398 -1.314 1 69.69 163 GLY B CA 1
ATOM 3255 C C . GLY B 1 163 ? 6.395 -8.359 -0.631 1 69.69 163 GLY B C 1
ATOM 3256 O O . GLY B 1 163 ? 6.918 -9.391 -0.219 1 69.69 163 GLY B O 1
ATOM 3257 N N . SER B 1 164 ? 7.133 -7.18 -0.912 1 52 164 SER B N 1
ATOM 3258 C CA . SER B 1 164 ? 8.398 -7.035 -0.197 1 52 164 SER B CA 1
ATOM 3259 C C . SER B 1 164 ? 8.172 -6.547 1.229 1 52 164 SER B C 1
ATOM 3261 O O . SER B 1 164 ? 7.242 -5.785 1.491 1 52 164 SER B O 1
ATOM 3263 N N . ALA B 1 165 ? 8.703 -7.293 2.172 1 42.5 165 ALA B N 1
ATOM 3264 C CA . ALA B 1 165 ? 8.633 -6.855 3.564 1 42.5 165 ALA B CA 1
ATOM 3265 C C . ALA B 1 165 ? 8.867 -5.348 3.676 1 42.5 165 ALA B C 1
ATOM 3267 O O . ALA B 1 165 ? 8.219 -4.676 4.484 1 42.5 165 ALA B O 1
ATOM 3268 N N . ALA B 1 166 ? 9.836 -4.855 2.906 1 37.56 166 ALA B N 1
ATOM 3269 C CA . ALA B 1 166 ? 10.219 -3.447 2.979 1 37.56 166 ALA B CA 1
ATOM 3270 C C . ALA B 1 166 ? 9.156 -2.557 2.348 1 37.56 166 ALA B C 1
ATOM 3272 O O . ALA B 1 166 ? 9.148 -1.342 2.566 1 37.56 166 ALA B O 1
ATOM 3273 N N . SER B 1 167 ? 8.5 -3.086 1.48 1 34.78 167 SER B N 1
ATOM 3274 C CA . SER B 1 167 ? 7.688 -2.277 0.581 1 34.78 167 SER B CA 1
ATOM 3275 C C . SER B 1 167 ? 6.664 -1.451 1.354 1 34.78 167 SER B C 1
ATOM 3277 O O . SER B 1 167 ? 6.211 -0.408 0.877 1 34.78 167 SER B O 1
ATOM 3279 N N . PHE B 1 168 ? 5.957 -2.236 2.193 1 33.34 168 PHE B N 1
ATOM 3280 C CA . PHE B 1 168 ? 5.004 -1.286 2.752 1 33.34 168 PHE B CA 1
ATOM 3281 C C . PHE B 1 168 ? 5.707 -0.27 3.643 1 33.34 168 PHE B C 1
ATOM 3283 O O . PHE B 1 168 ? 5.16 0.796 3.932 1 33.34 168 PHE B O 1
ATOM 3290 N N . ILE B 1 169 ? 6.477 -0.838 4.668 1 30.09 169 ILE B N 1
ATOM 3291 C CA . ILE B 1 169 ? 6.93 -0.015 5.781 1 30.09 169 ILE B CA 1
ATOM 3292 C C . ILE B 1 169 ? 7.875 1.07 5.273 1 30.09 169 ILE B C 1
ATOM 3294 O O . ILE B 1 169 ? 7.676 2.256 5.547 1 30.09 169 ILE B O 1
ATOM 3298 N N . ASP B 1 170 ? 9.289 0.729 5.52 1 28.03 170 ASP B N 1
ATOM 3299 C CA . ASP B 1 170 ? 10.352 1.45 6.211 1 28.03 170 ASP B CA 1
ATOM 3300 C C . ASP B 1 170 ? 11.094 2.385 5.258 1 28.03 170 ASP B C 1
ATOM 3302 O O . ASP B 1 170 ? 11.891 1.933 4.43 1 28.03 170 ASP B O 1
ATOM 3306 N N . CYS B 1 171 ? 10.523 2.951 4.328 1 27.14 171 CYS B N 1
ATOM 3307 C CA . CYS B 1 171 ? 11.477 4.02 4.035 1 27.14 171 CYS B CA 1
ATOM 3308 C C . CYS B 1 171 ? 12.383 4.289 5.227 1 27.14 171 CYS B C 1
ATOM 3310 O O . CYS B 1 171 ? 11.906 4.441 6.355 1 27.14 171 CYS B O 1
ATOM 3312 N N . PRO B 1 172 ? 13.703 3.805 5.25 1 28.34 172 PRO B N 1
ATOM 3313 C CA . PRO B 1 172 ? 14.57 4.285 6.324 1 28.34 172 PRO B CA 1
ATOM 3314 C C . PRO B 1 172 ? 14.055 5.559 6.988 1 28.34 172 PRO B C 1
ATOM 3316 O O . PRO B 1 172 ? 13.102 6.172 6.488 1 28.34 172 PRO B O 1
ATOM 3319 N N . PRO B 1 173 ? 15.32 6.348 7.566 1 28.09 173 PRO B N 1
ATOM 3320 C CA . PRO B 1 173 ? 15.453 7.387 8.594 1 28.09 173 PRO B CA 1
ATOM 3321 C C . PRO B 1 173 ? 14.656 8.641 8.266 1 28.09 173 PRO B C 1
ATOM 3323 O O . PRO B 1 173 ? 15.016 9.742 8.711 1 28.09 173 PRO B O 1
ATOM 3326 N N . LEU B 1 174 ? 14.125 8.734 7.176 1 26.39 174 LEU B N 1
ATOM 3327 C CA . LEU B 1 174 ? 13.68 10.109 7.371 1 26.39 174 LEU B CA 1
ATOM 3328 C C . LEU B 1 174 ? 13.086 10.297 8.766 1 26.39 174 LEU B C 1
ATOM 3330 O O . LEU B 1 174 ? 12.227 9.516 9.188 1 26.39 174 LEU B O 1
ATOM 3334 N N . HIS B 1 175 ? 13.883 10.617 9.711 1 26.44 175 HIS B N 1
ATOM 3335 C CA . HIS B 1 175 ? 13.422 11.297 10.914 1 26.44 175 HIS B CA 1
ATOM 3336 C C . HIS B 1 175 ? 12.055 11.938 10.695 1 26.44 175 HIS B C 1
ATOM 3338 O O . HIS B 1 175 ? 11.812 13.062 11.148 1 26.44 175 HIS B O 1
ATOM 3344 N N . LEU B 1 176 ? 11.594 11.961 9.5 1 27.23 176 LEU B N 1
ATOM 3345 C CA . LEU B 1 176 ? 10.281 12.586 9.453 1 27.23 176 LEU B CA 1
ATOM 3346 C C . LEU B 1 176 ? 9.281 11.82 10.312 1 27.23 176 LEU B C 1
ATOM 3348 O O . LEU B 1 176 ? 9.273 10.586 10.305 1 27.23 176 LEU B O 1
ATOM 3352 N N . TYR B 1 177 ? 9.203 12.305 11.461 1 27.55 177 TYR B N 1
ATOM 3353 C CA . TYR B 1 177 ? 8.133 12.039 12.406 1 27.55 177 TYR B CA 1
ATOM 3354 C C . TYR B 1 177 ? 6.836 11.695 11.688 1 27.55 177 TYR B C 1
ATOM 3356 O O . TYR B 1 177 ? 6.145 12.586 11.18 1 27.55 177 TYR B O 1
ATOM 3364 N N . CYS B 1 178 ? 6.918 10.938 10.602 1 29.47 178 CYS B N 1
ATOM 3365 C CA . CYS B 1 178 ? 5.656 10.617 9.945 1 29.47 178 CYS B CA 1
ATOM 3366 C C . CYS B 1 178 ? 4.785 9.742 10.836 1 29.47 178 CYS B C 1
ATOM 3368 O O . CYS B 1 178 ? 5.242 8.711 11.336 1 29.47 178 CYS B O 1
ATOM 3370 N N . ALA B 1 179 ? 4.184 10.312 11.828 1 28.3 179 ALA B N 1
ATOM 3371 C CA . ALA B 1 179 ? 3.098 9.5 12.375 1 28.3 179 ALA B CA 1
ATOM 3372 C C . ALA B 1 179 ? 2.342 8.773 11.273 1 28.3 179 ALA B C 1
ATOM 3374 O O . ALA B 1 179 ? 1.735 9.406 10.406 1 28.3 179 ALA B O 1
ATOM 3375 N N . LYS B 1 180 ? 2.961 7.852 10.633 1 32.69 180 LYS B N 1
ATOM 3376 C CA . LYS B 1 180 ? 2.084 7.004 9.828 1 32.69 180 LYS B CA 1
ATOM 3377 C C . LYS B 1 180 ? 0.804 6.664 10.586 1 32.69 180 LYS B C 1
ATOM 3379 O O . LYS B 1 180 ? 0.856 6.109 11.688 1 32.69 180 LYS B O 1
ATOM 3384 N N . THR B 1 181 ? -0.137 7.5 10.75 1 29.66 181 THR B N 1
ATOM 3385 C CA . THR B 1 181 ? -1.437 7.055 11.242 1 29.66 181 THR B CA 1
ATOM 3386 C C . THR B 1 181 ? -2.014 5.969 10.336 1 29.66 181 THR B C 1
ATOM 3388 O O . THR B 1 181 ? -2.324 6.223 9.172 1 29.66 181 THR B O 1
ATOM 3391 N N . PRO B 1 182 ? -1.402 4.852 10.328 1 30.33 182 PRO B N 1
ATOM 3392 C CA . PRO B 1 182 ? -2.42 3.982 9.727 1 30.33 182 PRO B CA 1
ATOM 3393 C C . PRO B 1 182 ? -3.838 4.359 10.148 1 30.33 182 PRO B C 1
ATOM 3395 O O . PRO B 1 182 ? -4.223 4.141 11.297 1 30.33 182 PRO B O 1
ATOM 3398 N N . MET B 1 183 ? -4.145 5.496 10.055 1 28.7 183 MET B N 1
ATOM 3399 C CA . MET B 1 183 ? -5.562 5.672 10.336 1 28.7 183 MET B CA 1
ATOM 3400 C C . MET B 1 183 ? -6.395 4.602 9.648 1 28.7 183 MET B C 1
ATOM 3402 O O . MET B 1 183 ? -6.566 4.633 8.422 1 28.7 183 MET B O 1
ATOM 3406 N N . LEU B 1 184 ? -6.066 3.465 9.812 1 29.69 184 LEU B N 1
ATOM 3407 C CA . LEU B 1 184 ? -7.094 2.48 9.484 1 29.69 184 LEU B CA 1
ATOM 3408 C C . LEU B 1 184 ? -8.477 2.99 9.867 1 29.69 184 LEU B C 1
ATOM 3410 O O . LEU B 1 184 ? -8.859 2.941 11.047 1 29.69 184 LEU B O 1
ATOM 3414 N N . LEU B 1 185 ? -8.766 4.164 9.539 1 29.7 185 LEU B N 1
ATOM 3415 C CA . LEU B 1 185 ? -10.195 4.32 9.781 1 29.7 185 LEU B CA 1
ATOM 3416 C C . LEU B 1 185 ? -10.984 3.195 9.125 1 29.7 185 LEU B C 1
ATOM 3418 O O . LEU B 1 185 ? -10.844 2.949 7.93 1 29.7 185 LEU B O 1
ATOM 3422 N N . PRO B 1 186 ? -11.219 2.256 9.805 1 28.41 186 PRO B N 1
ATOM 3423 C CA . PRO B 1 186 ? -12.227 1.32 9.289 1 28.41 186 PRO B CA 1
ATOM 3424 C C . PRO B 1 186 ? -13.344 2.018 8.523 1 28.41 186 PRO B C 1
ATOM 3426 O O . PRO B 1 186 ? -14.148 2.746 9.117 1 28.41 186 PRO B O 1
ATOM 3429 N N . GLU B 1 187 ? -13.055 2.701 7.551 1 29.12 187 GLU B N 1
ATOM 3430 C CA . GLU B 1 187 ? -14.266 3.062 6.812 1 29.12 187 GLU B CA 1
ATOM 3431 C C . GLU B 1 187 ? -15.195 1.864 6.656 1 29.12 187 GLU B C 1
ATOM 3433 O O . GLU B 1 187 ? -16.266 1.98 6.07 1 29.12 187 GLU B O 1
ATOM 3438 N N . PHE B 1 188 ? -14.812 0.706 6.781 1 27.73 188 PHE B N 1
ATOM 3439 C CA . PHE B 1 188 ? -15.922 -0.233 6.711 1 27.73 188 PHE B CA 1
ATOM 3440 C C . PHE B 1 188 ? -17.125 0.295 7.484 1 27.73 188 PHE B C 1
ATOM 3442 O O . PHE B 1 188 ? -18.266 -0.107 7.223 1 27.73 188 PHE B O 1
ATOM 3449 N N . LEU B 1 189 ? -16.797 1.01 8.586 1 28.12 189 LEU B N 1
ATOM 3450 C CA . LEU B 1 189 ? -18.031 1.147 9.359 1 28.12 189 LEU B CA 1
ATOM 3451 C C . LEU B 1 189 ? -18.938 2.211 8.75 1 28.12 189 LEU B C 1
ATOM 3453 O O . LEU B 1 189 ? -19.781 2.787 9.445 1 28.12 189 LEU B O 1
ATOM 3457 N N . SER B 1 190 ? -18.578 2.818 7.715 1 27.28 190 SER B N 1
ATOM 3458 C CA . SER B 1 190 ? -19.781 3.607 7.426 1 27.28 190 SER B CA 1
ATOM 3459 C C . SER B 1 190 ? -21.031 2.742 7.465 1 27.28 190 SER B C 1
ATOM 3461 O O . SER B 1 190 ? -22.141 3.262 7.559 1 27.28 190 SER B O 1
ATOM 3463 N N . VAL B 1 191 ? -20.938 1.652 6.898 1 25.59 191 VAL B N 1
ATOM 3464 C CA . VAL B 1 191 ? -22.25 1.016 6.887 1 25.59 191 VAL B CA 1
ATOM 3465 C C . VAL B 1 191 ? -22.703 0.731 8.32 1 25.59 191 VAL B C 1
ATOM 3467 O O . VAL B 1 191 ? -23.828 0.285 8.547 1 25.59 191 VAL B O 1
ATOM 3470 N N . TRP B 1 192 ? -21.781 0.26 9.242 1 27.8 192 TRP B N 1
ATOM 3471 C CA . TRP B 1 192 ? -22.516 -0.202 10.414 1 27.8 192 TRP B CA 1
ATOM 3472 C C . TRP B 1 192 ? -23.125 0.974 11.172 1 27.8 192 TRP B C 1
ATOM 3474 O O . TRP B 1 192 ? -22.453 1.977 11.422 1 27.8 192 TRP B O 1
ATOM 3484 N N . GLY B 1 193 ? -24.266 1.197 11.211 1 28.59 193 GLY B N 1
ATOM 3485 C CA . GLY B 1 193 ? -25.172 1.983 12.039 1 28.59 193 GLY B CA 1
ATOM 3486 C C . GLY B 1 193 ? -24.641 2.205 13.445 1 28.59 193 GLY B C 1
ATOM 3487 O O . GLY B 1 193 ? -24.734 3.311 13.977 1 28.59 193 GLY B O 1
ATOM 3488 N N . THR B 1 194 ? -24.453 1.064 14.258 1 30.03 194 THR B N 1
ATOM 3489 C CA . THR B 1 194 ? -24.422 1.234 15.711 1 30.03 194 THR B CA 1
ATOM 3490 C C . THR B 1 194 ? -22.984 1.469 16.188 1 30.03 194 THR B C 1
ATOM 3492 O O . THR B 1 194 ? -22.734 1.552 17.391 1 30.03 194 THR B O 1
ATOM 3495 N N . LEU B 1 195 ? -22.016 1.001 15.516 1 34.97 195 LEU B N 1
ATOM 3496 C CA . LEU B 1 195 ? -20.766 1.357 16.172 1 34.97 195 LEU B CA 1
ATOM 3497 C C . LEU B 1 195 ? -20.516 2.861 16.109 1 34.97 195 LEU B C 1
ATOM 3499 O O . LEU B 1 195 ? -20.906 3.51 15.125 1 34.97 195 LEU B O 1
ATOM 3503 N N . PRO B 1 196 ? -20.453 3.502 17.188 1 37.69 196 PRO B N 1
ATOM 3504 C CA . PRO B 1 196 ? -20.312 4.961 17.188 1 37.69 196 PRO B CA 1
ATOM 3505 C C . PRO B 1 196 ? -19.406 5.469 16.062 1 37.69 196 PRO B C 1
ATOM 3507 O O . PRO B 1 196 ? -18.297 4.977 15.891 1 37.69 196 PRO B O 1
ATOM 3510 N N . ARG B 1 197 ? -19.938 5.625 14.805 1 47.47 197 ARG B N 1
ATOM 3511 C CA . ARG B 1 197 ? -19.297 6.391 13.742 1 47.47 197 ARG B CA 1
ATOM 3512 C C . ARG B 1 197 ? -18.344 7.438 14.312 1 47.47 197 ARG B C 1
ATOM 3514 O O . ARG B 1 197 ? -18.703 8.172 15.234 1 47.47 197 ARG B O 1
ATOM 3521 N N . ASN B 1 198 ? -17.062 7.145 14.141 1 56.53 198 ASN B N 1
ATOM 3522 C CA . ASN B 1 198 ? -16.125 8.156 14.609 1 56.53 198 ASN B CA 1
ATOM 3523 C C . ASN B 1 198 ? -16.547 9.555 14.164 1 56.53 198 ASN B C 1
ATOM 3525 O O . ASN B 1 198 ? -16.891 9.766 13 1 56.53 198 ASN B O 1
ATOM 3529 N N . LYS B 1 199 ? -17.141 10.258 15.094 1 74.81 199 LYS B N 1
ATOM 3530 C CA . LYS B 1 199 ? -17.219 11.688 14.797 1 74.81 199 LYS B CA 1
ATOM 3531 C C . LYS B 1 199 ? -15.883 12.242 14.328 1 74.81 199 LYS B C 1
ATOM 3533 O O . LYS B 1 199 ? -14.828 11.781 14.773 1 74.81 199 LYS B O 1
ATOM 3538 N N . PRO B 1 200 ? -15.938 13.086 13.312 1 83.5 200 PRO B N 1
ATOM 3539 C CA . PRO B 1 200 ? -14.695 13.602 12.742 1 83.5 200 PRO B CA 1
ATOM 3540 C C . PRO B 1 200 ? -13.773 14.219 13.789 1 83.5 200 PRO B C 1
ATOM 3542 O O . PRO B 1 200 ? -12.57 14.383 13.547 1 83.5 200 PRO B O 1
ATOM 3545 N N . GLU B 1 201 ? -14.328 14.484 14.93 1 85.12 201 GLU B N 1
ATOM 3546 C CA . GLU B 1 201 ? -13.57 15.234 15.922 1 85.12 201 GLU B CA 1
ATOM 3547 C C . GLU B 1 201 ? -12.406 14.414 16.453 1 85.12 201 GLU B C 1
ATOM 3549 O O . GLU B 1 201 ? -11.289 14.922 16.578 1 85.12 201 GLU B O 1
ATOM 3554 N N . GLY B 1 202 ? -12.656 13.164 16.812 1 83.75 202 GLY B N 1
ATOM 3555 C CA . GLY B 1 202 ? -11.609 12.305 17.344 1 83.75 202 GLY B CA 1
ATOM 3556 C C . GLY B 1 202 ? -10.398 12.211 16.422 1 83.75 202 GLY B C 1
ATOM 3557 O O . GLY B 1 202 ? -9.297 12.625 16.797 1 83.75 202 GLY B O 1
ATOM 3558 N N . PRO B 1 203 ? -10.656 11.812 15.203 1 83.31 203 PRO B N 1
ATOM 3559 C CA . PRO B 1 203 ? -9.547 11.742 14.242 1 83.31 203 PRO B CA 1
ATOM 3560 C C . PRO B 1 203 ? -8.914 13.102 13.977 1 83.31 203 PRO B C 1
ATOM 3562 O O . PRO B 1 203 ? -7.695 13.188 13.766 1 83.31 203 PRO B O 1
ATOM 3565 N N . ALA B 1 204 ? -9.695 14.109 13.977 1 89.25 204 ALA B N 1
ATOM 3566 C CA . ALA B 1 204 ? -9.164 15.453 13.766 1 89.25 204 ALA B CA 1
ATOM 3567 C C . ALA B 1 204 ? -8.172 15.828 14.859 1 89.25 204 ALA B C 1
ATOM 3569 O O . ALA B 1 204 ? -7.102 16.375 14.578 1 89.25 204 ALA B O 1
ATOM 3570 N N . ARG B 1 205 ? -8.516 15.508 16.078 1 90.38 205 ARG B N 1
ATOM 3571 C CA . ARG B 1 205 ? -7.625 15.773 17.203 1 90.38 205 ARG B CA 1
ATOM 3572 C C . ARG B 1 205 ? -6.336 14.969 17.078 1 90.38 205 ARG B C 1
ATOM 3574 O O . ARG B 1 205 ? -5.246 15.484 17.328 1 90.38 205 ARG B O 1
ATOM 3581 N N . ALA B 1 206 ? -6.508 13.773 16.641 1 85.69 206 ALA B N 1
ATOM 3582 C CA . ALA B 1 206 ? -5.352 12.898 16.484 1 85.69 206 ALA B CA 1
ATOM 3583 C C . ALA B 1 206 ? -4.395 13.438 15.422 1 85.69 206 ALA B C 1
ATOM 3585 O O . ALA B 1 206 ? -3.174 13.336 15.57 1 85.69 206 ALA B O 1
ATOM 3586 N N . LEU B 1 207 ? -4.918 14.023 14.383 1 86.5 207 LEU B N 1
ATOM 3587 C CA . LEU B 1 207 ? -4.098 14.594 13.32 1 86.5 207 LEU B CA 1
ATOM 3588 C C . LEU B 1 207 ? -3.195 15.695 13.859 1 86.5 207 LEU B C 1
ATOM 3590 O O . LEU B 1 207 ? -2.084 15.898 13.367 1 86.5 207 LEU B O 1
ATOM 3594 N N . LEU B 1 208 ? -3.666 16.328 14.891 1 91.81 208 LEU B N 1
ATOM 3595 C CA . LEU B 1 208 ? -2.957 17.5 15.398 1 91.81 208 LEU B CA 1
ATOM 3596 C C . LEU B 1 208 ? -2.018 17.109 16.531 1 91.81 208 LEU B C 1
ATOM 3598 O O . LEU B 1 208 ? -1.188 17.922 16.953 1 91.81 208 LEU B O 1
ATOM 3602 N N . LEU B 1 209 ? -2.061 15.914 16.984 1 87.69 209 LEU B N 1
ATOM 3603 C CA . LEU B 1 209 ? -1.289 15.453 18.125 1 87.69 209 LEU B CA 1
ATOM 3604 C C . LEU B 1 209 ? 0.204 15.656 17.906 1 87.69 209 LEU B C 1
ATOM 3606 O O . LEU B 1 209 ? 0.877 16.297 18.703 1 87.69 209 LEU B O 1
ATOM 3610 N N . PRO B 1 210 ? 0.748 15.242 16.734 1 84.81 210 PRO B N 1
ATOM 3611 C CA . PRO B 1 210 ? 2.195 15.406 16.562 1 84.81 210 PRO B CA 1
ATOM 3612 C C . PRO B 1 210 ? 2.607 16.875 16.406 1 84.81 210 PRO B C 1
ATOM 3614 O O . PRO B 1 210 ? 3.777 17.203 16.594 1 84.81 210 PRO B O 1
ATOM 3617 N N . VAL B 1 211 ? 1.643 17.672 16.031 1 87.38 211 VAL B N 1
ATOM 3618 C CA . VAL B 1 211 ? 1.947 19.094 15.852 1 87.38 211 VAL B CA 1
ATOM 3619 C C . VAL B 1 211 ? 2.139 19.75 17.203 1 87.38 211 VAL B C 1
ATOM 3621 O O . VAL B 1 211 ? 3.02 20.609 17.375 1 87.38 211 VAL B O 1
ATOM 3624 N N . VAL B 1 212 ? 1.4 19.281 18.203 1 92.94 212 VAL B N 1
ATOM 3625 C CA . VAL B 1 212 ? 1.466 19.938 19.516 1 92.94 212 VAL B CA 1
ATOM 3626 C C . VAL B 1 212 ? 2.422 19.156 20.422 1 92.94 212 VAL B C 1
ATOM 3628 O O . VAL B 1 212 ? 2.844 19.672 21.469 1 92.94 212 VAL B O 1
ATOM 3631 N N . ARG B 1 213 ? 2.74 17.969 20.109 1 89.31 213 ARG B N 1
ATOM 3632 C CA . ARG B 1 213 ? 3.727 17.141 20.797 1 89.31 213 ARG B CA 1
ATOM 3633 C C . ARG B 1 213 ? 4.801 16.641 19.844 1 89.31 213 ARG B C 1
ATOM 3635 O O . ARG B 1 213 ? 4.824 15.461 19.5 1 89.31 213 ARG B O 1
ATOM 3642 N N . PRO B 1 214 ? 5.688 17.547 19.484 1 81.81 214 PRO B N 1
ATOM 3643 C CA . PRO B 1 214 ? 6.66 17.219 18.438 1 81.81 214 PRO B CA 1
ATOM 3644 C C . PRO B 1 214 ? 7.543 16.031 18.828 1 81.81 214 PRO B C 1
ATOM 3646 O O . PRO B 1 214 ? 8.203 15.445 17.969 1 81.81 214 PRO B O 1
ATOM 3649 N N . GLU B 1 215 ? 7.531 15.633 20.094 1 82.06 215 GLU B N 1
ATOM 3650 C CA . GLU B 1 215 ? 8.312 14.477 20.516 1 82.06 215 GLU B CA 1
ATOM 3651 C C . GLU B 1 215 ? 7.668 13.172 20.047 1 82.06 215 GLU B C 1
ATOM 3653 O O . GLU B 1 215 ? 8.312 12.117 20.062 1 82.06 215 GLU B O 1
ATOM 3658 N N . VAL B 1 216 ? 6.344 13.297 19.719 1 80.31 216 VAL B N 1
ATOM 3659 C CA . VAL B 1 216 ? 5.668 12.141 19.141 1 80.31 216 VAL B CA 1
ATOM 3660 C C . VAL B 1 216 ? 6.07 11.984 17.672 1 80.31 216 VAL B C 1
ATOM 3662 O O . VAL B 1 216 ? 5.559 12.688 16.797 1 80.31 216 VAL B O 1
ATOM 3665 N N . ASN B 1 217 ? 7.078 11.164 17.438 1 76.5 217 ASN B N 1
ATOM 3666 C CA . ASN B 1 217 ? 7.637 10.945 16.109 1 76.5 217 ASN B CA 1
ATOM 3667 C C . ASN B 1 217 ? 7.844 9.461 15.82 1 76.5 217 ASN B C 1
ATOM 3669 O O . ASN B 1 217 ? 8.148 8.688 16.719 1 76.5 217 ASN B O 1
ATOM 3673 N N . GLY B 1 218 ? 7.582 9.133 14.531 1 69.19 218 GLY B N 1
ATOM 3674 C CA . GLY B 1 218 ? 7.797 7.75 14.141 1 69.19 218 GLY B CA 1
ATOM 3675 C C . GLY B 1 218 ? 6.75 6.801 14.695 1 69.19 218 GLY B C 1
ATOM 3676 O O . GLY B 1 218 ? 7.031 5.625 14.922 1 69.19 218 GLY B O 1
ATOM 3677 N N . LYS B 1 219 ? 5.566 7.309 14.953 1 72.56 219 LYS B N 1
ATOM 3678 C CA . LYS B 1 219 ? 4.508 6.504 15.555 1 72.56 219 LYS B CA 1
ATOM 3679 C C . LYS B 1 219 ? 3.363 6.281 14.57 1 72.56 219 LYS B C 1
ATOM 3681 O O . LYS B 1 219 ? 3.268 6.973 13.555 1 72.56 219 LYS B O 1
ATOM 3686 N N . SER B 1 220 ? 2.648 5.27 14.82 1 75.12 220 SER B N 1
ATOM 3687 C CA . SER B 1 220 ? 1.382 4.988 14.156 1 75.12 220 SER B CA 1
ATOM 3688 C C . SER B 1 220 ? 0.239 4.887 15.156 1 75.12 220 SER B C 1
ATOM 3690 O O . SER B 1 220 ? 0.415 4.352 16.25 1 75.12 220 SER B O 1
ATOM 3692 N N . PHE B 1 221 ? -0.929 5.398 14.727 1 76.44 221 PHE B N 1
ATOM 3693 C CA . PHE B 1 221 ? -2.049 5.453 15.656 1 76.44 221 PHE B CA 1
ATOM 3694 C C . PHE B 1 221 ? -3.305 4.859 15.023 1 76.44 221 PHE B C 1
ATOM 3696 O O . PHE B 1 221 ? -3.576 5.078 13.844 1 76.44 221 PHE B O 1
ATOM 3703 N N . TYR B 1 222 ? -3.996 4.121 15.828 1 75.69 222 TYR B N 1
ATOM 3704 C CA . TYR B 1 222 ? -5.367 3.721 15.547 1 75.69 222 TYR B CA 1
ATOM 3705 C C . TYR B 1 222 ? -6.359 4.594 16.297 1 75.69 222 TYR B C 1
ATOM 3707 O O . TYR B 1 222 ? -6.301 4.688 17.531 1 75.69 222 TYR B O 1
ATOM 3715 N N . ILE B 1 223 ? -7.199 5.219 15.508 1 77.5 223 ILE B N 1
ATOM 3716 C CA . ILE B 1 223 ? -8.133 6.145 16.141 1 77.5 223 ILE B CA 1
ATOM 3717 C C . ILE B 1 223 ? -9.508 5.492 16.234 1 77.5 223 ILE B C 1
ATOM 3719 O O . ILE B 1 223 ? -10.102 5.109 15.227 1 77.5 223 ILE B O 1
ATOM 3723 N N . ALA B 1 224 ? -9.961 5.305 17.422 1 75.94 224 ALA B N 1
ATOM 3724 C CA . ALA B 1 224 ? -11.297 4.789 17.719 1 75.94 224 ALA B CA 1
ATOM 3725 C C . ALA B 1 224 ? -12.109 5.801 18.516 1 75.94 224 ALA B C 1
ATOM 3727 O O . ALA B 1 224 ? -11.969 5.895 19.734 1 75.94 224 ALA B O 1
ATOM 3728 N N . GLY B 1 225 ? -12.977 6.488 17.766 1 75.88 225 GLY B N 1
ATOM 3729 C CA . GLY B 1 225 ? -13.633 7.605 18.422 1 75.88 225 GLY B CA 1
ATOM 3730 C C . GLY B 1 225 ? -12.664 8.68 18.891 1 75.88 225 GLY B C 1
ATOM 3731 O O . GLY B 1 225 ? -11.891 9.211 18.078 1 75.88 225 GLY B O 1
ATOM 3732 N N . MET B 1 226 ? -12.688 8.836 20.188 1 82.81 226 MET B N 1
ATOM 3733 C CA . MET B 1 226 ? -11.812 9.859 20.75 1 82.81 226 MET B CA 1
ATOM 3734 C C . MET B 1 226 ? -10.523 9.234 21.281 1 82.81 226 MET B C 1
ATOM 3736 O O . MET B 1 226 ? -9.625 9.953 21.734 1 82.81 226 MET B O 1
ATOM 3740 N N . GLN B 1 227 ? -10.453 7.98 21.156 1 81.25 227 GLN B N 1
ATOM 3741 C CA . GLN B 1 227 ? -9.273 7.293 21.672 1 81.25 227 GLN B CA 1
ATOM 3742 C C . GLN B 1 227 ? -8.172 7.238 20.609 1 81.25 227 GLN B C 1
ATOM 3744 O O . GLN B 1 227 ? -8.422 6.855 19.469 1 81.25 227 GLN B O 1
ATOM 3749 N N . ILE B 1 228 ? -6.992 7.719 21.031 1 83.75 228 ILE B N 1
ATOM 3750 C CA . ILE B 1 228 ? -5.797 7.648 20.188 1 83.75 228 ILE B CA 1
ATOM 3751 C C . ILE B 1 228 ? -4.883 6.531 20.688 1 83.75 228 ILE B C 1
ATOM 3753 O O . ILE B 1 228 ? -4.207 6.684 21.719 1 83.75 228 ILE B O 1
ATOM 3757 N N . VAL B 1 229 ? -4.863 5.434 19.922 1 80.38 229 VAL B N 1
ATOM 3758 C CA . VAL B 1 229 ? -4.141 4.242 20.359 1 80.38 229 VAL B CA 1
ATOM 3759 C C . VAL B 1 229 ? -2.865 4.078 19.547 1 80.38 229 VAL B C 1
ATOM 3761 O O . VAL B 1 229 ? -2.916 3.982 18.312 1 80.38 229 VAL B O 1
ATOM 3764 N N . GLU B 1 230 ? -1.736 4.105 20.297 1 79.81 230 GLU B N 1
ATOM 3765 C CA . GLU B 1 230 ? -0.459 3.904 19.625 1 79.81 230 GLU B CA 1
ATOM 3766 C C . GLU B 1 230 ? -0.251 2.436 19.266 1 79.81 230 GLU B C 1
ATOM 3768 O O . GLU B 1 230 ? -0.396 1.557 20.109 1 79.81 230 GLU B O 1
ATOM 3773 N N . VAL B 1 231 ? 0.091 2.17 17.984 1 75.31 231 VAL B N 1
ATOM 3774 C CA . VAL B 1 231 ? 0.123 0.771 17.578 1 75.31 231 VAL B CA 1
ATOM 3775 C C . VAL B 1 231 ? 1.521 0.412 17.062 1 75.31 231 VAL B C 1
ATOM 3777 O O . VAL B 1 231 ? 1.862 -0.767 16.953 1 75.31 231 VAL B O 1
ATOM 3780 N N . GLU B 1 232 ? 2.344 1.36 16.766 1 70.69 232 GLU B N 1
ATOM 3781 C CA . GLU B 1 232 ? 3.66 1.086 16.203 1 70.69 232 GLU B CA 1
ATOM 3782 C C . GLU B 1 232 ? 4.535 0.313 17.172 1 70.69 232 GLU B C 1
ATOM 3784 O O . GLU B 1 232 ? 4.988 -0.793 16.875 1 70.69 232 GLU B O 1
ATOM 3789 N N . ASP B 1 233 ? 4.711 0.888 18.344 1 73.75 233 ASP B N 1
ATOM 3790 C CA . ASP B 1 233 ? 5.559 0.263 19.359 1 73.75 233 ASP B CA 1
ATOM 3791 C C . ASP B 1 233 ? 4.938 -1.036 19.859 1 73.75 233 ASP B C 1
ATOM 3793 O O . ASP B 1 233 ? 5.648 -2.01 20.125 1 73.75 233 ASP B O 1
ATOM 3797 N N . LYS B 1 234 ? 3.652 -1.056 19.953 1 77.5 234 LYS B N 1
ATOM 3798 C CA . LYS B 1 234 ? 2.98 -2.229 20.516 1 77.5 234 LYS B CA 1
ATOM 3799 C C . LYS B 1 234 ? 3.016 -3.396 19.531 1 77.5 234 LYS B C 1
ATOM 3801 O O . LYS B 1 234 ? 3.102 -4.555 19.938 1 77.5 234 LYS B O 1
ATOM 3806 N N . LEU B 1 235 ? 2.959 -3.043 18.312 1 72.69 235 LEU B N 1
ATOM 3807 C CA . LEU B 1 235 ? 3.109 -4.09 17.312 1 72.69 235 LEU B CA 1
ATOM 3808 C C . LEU B 1 235 ? 4.516 -4.676 17.344 1 72.69 235 LEU B C 1
ATOM 3810 O O . LEU B 1 235 ? 4.691 -5.887 17.188 1 72.69 235 LEU B O 1
ATOM 3814 N N . HIS B 1 236 ? 5.434 -3.824 17.516 1 76.12 236 HIS B N 1
ATOM 3815 C CA . HIS B 1 236 ? 6.805 -4.301 17.625 1 76.12 236 HIS B CA 1
ATOM 3816 C C . HIS B 1 236 ? 6.984 -5.172 18.875 1 76.12 236 HIS B C 1
ATOM 3818 O O . HIS B 1 236 ? 7.648 -6.207 18.812 1 76.12 236 HIS B O 1
ATOM 3824 N N . GLU B 1 237 ? 6.355 -4.766 19.891 1 82.38 237 GLU B N 1
ATOM 3825 C CA . GLU B 1 237 ? 6.41 -5.539 21.125 1 82.38 237 GLU B CA 1
ATOM 3826 C C . GLU B 1 237 ? 5.785 -6.922 20.938 1 82.38 237 GLU B C 1
ATOM 3828 O O . GLU B 1 237 ? 6.234 -7.898 21.547 1 82.38 237 GLU B O 1
ATOM 3833 N N . ALA B 1 238 ? 4.812 -6.965 20.109 1 80.81 238 ALA B N 1
ATOM 3834 C CA . ALA B 1 238 ? 4.086 -8.211 19.891 1 80.81 238 ALA B CA 1
ATOM 3835 C C . ALA B 1 238 ? 4.777 -9.07 18.828 1 80.81 238 ALA B C 1
ATOM 3837 O O . ALA B 1 238 ? 4.355 -10.203 18.578 1 80.81 238 ALA B O 1
ATOM 3838 N N . GLN B 1 239 ? 5.844 -8.562 18.266 1 80.06 239 GLN B N 1
ATOM 3839 C CA . GLN B 1 239 ? 6.488 -9.195 17.109 1 80.06 239 GLN B CA 1
ATOM 3840 C C . GLN B 1 239 ? 6.918 -10.617 17.438 1 80.06 239 GLN B C 1
ATOM 3842 O O . GLN B 1 239 ? 6.719 -11.531 16.641 1 80.06 239 GLN B O 1
ATOM 3847 N N . PRO B 1 240 ? 7.469 -10.914 18.609 1 83.38 240 PRO B N 1
ATOM 3848 C CA . PRO B 1 240 ? 7.867 -12.289 18.922 1 83.38 240 PRO B CA 1
ATOM 3849 C C . PRO B 1 240 ? 6.684 -13.25 18.969 1 83.38 240 PRO B C 1
ATOM 3851 O O . PRO B 1 240 ? 6.859 -14.453 18.781 1 83.38 240 PRO B O 1
ATOM 3854 N N . ILE B 1 241 ? 5.488 -12.719 19.172 1 82.06 241 ILE B N 1
ATOM 3855 C CA . ILE B 1 241 ? 4.301 -13.555 19.281 1 82.06 241 ILE B CA 1
ATOM 3856 C C . ILE B 1 241 ? 3.891 -14.047 17.891 1 82.06 241 ILE B C 1
ATOM 3858 O O . ILE B 1 241 ? 3.574 -15.219 17.703 1 82.06 241 ILE B O 1
ATOM 3862 N N . TRP B 1 242 ? 4.031 -13.156 16.938 1 75.69 242 TRP B N 1
ATOM 3863 C CA . TRP B 1 242 ? 3.508 -13.578 15.648 1 75.69 242 TRP B CA 1
ATOM 3864 C C . TRP B 1 242 ? 4.633 -14.031 14.727 1 75.69 242 TRP B C 1
ATOM 3866 O O . TRP B 1 242 ? 4.406 -14.789 13.781 1 75.69 242 TRP B O 1
ATOM 3876 N N . LEU B 1 243 ? 5.852 -13.664 14.953 1 77.62 243 LEU B N 1
ATOM 3877 C CA . LEU B 1 243 ? 6.961 -14.062 14.102 1 77.62 243 LEU B CA 1
ATOM 3878 C C . LEU B 1 243 ? 7.797 -15.156 14.758 1 77.62 243 LEU B C 1
ATOM 3880 O O . LEU B 1 243 ? 8.57 -15.844 14.086 1 77.62 243 LEU B O 1
ATOM 3884 N N . GLY B 1 244 ? 7.656 -15.336 16.047 1 81.19 244 GLY B N 1
ATOM 3885 C CA . GLY B 1 244 ? 8.562 -16.172 16.812 1 81.19 244 GLY B CA 1
ATOM 3886 C C . GLY B 1 244 ? 9.75 -15.414 17.375 1 81.19 244 GLY B C 1
ATOM 3887 O O . GLY B 1 244 ? 10.195 -14.43 16.781 1 81.19 244 GLY B O 1
ATOM 3888 N N . GLU B 1 245 ? 10.242 -15.922 18.453 1 86.12 245 GLU B N 1
ATOM 3889 C CA . GLU B 1 245 ? 11.273 -15.203 19.203 1 86.12 245 GLU B CA 1
ATOM 3890 C C . GLU B 1 245 ? 12.547 -15.047 18.375 1 86.12 245 GLU B C 1
ATOM 3892 O O . GLU B 1 245 ? 13.062 -13.938 18.219 1 86.12 245 GLU B O 1
ATOM 3897 N N . GLN B 1 246 ? 12.961 -16.172 17.844 1 82.56 246 GLN B N 1
ATOM 3898 C CA . GLN B 1 246 ? 14.234 -16.125 17.141 1 82.56 246 GLN B CA 1
ATOM 3899 C C . GLN B 1 246 ? 14.141 -15.289 15.867 1 82.56 246 GLN B C 1
ATOM 3901 O O . GLN B 1 246 ? 14.992 -14.438 15.609 1 82.56 246 GLN B O 1
ATOM 3906 N N . LEU B 1 247 ? 13.148 -15.531 15.164 1 78.44 247 LEU B N 1
ATOM 3907 C CA . LEU B 1 247 ? 12.984 -14.781 13.93 1 78.44 247 LEU B CA 1
ATOM 3908 C C . LEU B 1 247 ? 12.781 -13.289 14.211 1 78.44 247 LEU B C 1
ATOM 3910 O O . LEU B 1 247 ? 13.258 -12.445 13.453 1 78.44 247 LEU B O 1
ATOM 3914 N N . SER B 1 248 ? 12.062 -13.016 15.242 1 79.69 248 SER B N 1
ATOM 3915 C CA . SER B 1 248 ? 11.891 -11.625 15.648 1 79.69 248 SER B CA 1
ATOM 3916 C C . SER B 1 248 ? 13.242 -10.953 15.898 1 79.69 248 SER B C 1
ATOM 3918 O O . SER B 1 248 ? 13.477 -9.836 15.438 1 79.69 248 SER B O 1
ATOM 3920 N N . LYS B 1 249 ? 14.102 -11.609 16.531 1 80.88 249 LYS B N 1
ATOM 3921 C CA . LYS B 1 249 ? 15.43 -11.078 16.812 1 80.88 249 LYS B CA 1
ATOM 3922 C C . LYS B 1 249 ? 16.234 -10.883 15.523 1 80.88 249 LYS B C 1
ATOM 3924 O O . LYS B 1 249 ? 16.938 -9.883 15.375 1 80.88 249 LYS B O 1
ATOM 3929 N N . ASP B 1 250 ? 16.062 -11.828 14.672 1 71.44 250 ASP B N 1
ATOM 3930 C CA . ASP B 1 250 ? 16.781 -11.766 13.398 1 71.44 250 ASP B CA 1
ATOM 3931 C C . ASP B 1 250 ? 16.312 -10.578 12.562 1 71.44 250 ASP B C 1
ATOM 3933 O O . ASP B 1 250 ? 17.125 -9.891 11.945 1 71.44 250 ASP B O 1
ATOM 3937 N N . VAL B 1 251 ? 15.023 -10.359 12.609 1 68.94 251 VAL B N 1
ATOM 3938 C CA . VAL B 1 251 ? 14.445 -9.258 11.852 1 68.94 251 VAL B CA 1
ATOM 3939 C C . VAL B 1 251 ? 14.914 -7.926 12.453 1 68.94 251 VAL B C 1
ATOM 3941 O O . VAL B 1 251 ? 15.305 -7.012 11.719 1 68.94 251 VAL B O 1
ATOM 3944 N N . ASP B 1 252 ? 14.891 -7.828 13.711 1 68.75 252 ASP B N 1
ATOM 3945 C CA . ASP B 1 252 ? 15.328 -6.605 14.375 1 68.75 252 ASP B CA 1
ATOM 3946 C C . ASP B 1 252 ? 16.797 -6.316 14.078 1 68.75 252 ASP B C 1
ATOM 3948 O O . ASP B 1 252 ? 17.172 -5.172 13.828 1 68.75 252 ASP B O 1
ATOM 3952 N N . GLU B 1 253 ? 17.547 -7.34 14.062 1 71.31 253 GLU B N 1
ATOM 3953 C CA . GLU B 1 253 ? 18.969 -7.191 13.766 1 71.31 253 GLU B CA 1
ATOM 3954 C C . GLU B 1 253 ? 19.188 -6.754 12.32 1 71.31 253 GLU B C 1
ATOM 3956 O O . GLU B 1 253 ? 20.047 -5.918 12.039 1 71.31 253 GLU B O 1
ATOM 3961 N N . GLY B 1 254 ? 18.391 -7.277 11.453 1 61.06 254 GLY B N 1
ATOM 3962 C CA . GLY B 1 254 ? 18.469 -6.848 10.062 1 61.06 254 GLY B CA 1
ATOM 3963 C C . GLY B 1 254 ? 18.109 -5.387 9.867 1 61.06 254 GLY B C 1
ATOM 3964 O O . GLY B 1 254 ? 18.766 -4.672 9.117 1 61.06 254 GLY B O 1
ATOM 3965 N N . GLN B 1 255 ? 17.062 -4.996 10.555 1 59.09 255 GLN B N 1
ATOM 3966 C CA . GLN B 1 255 ? 16.625 -3.605 10.469 1 59.09 255 GLN B CA 1
ATOM 3967 C C . GLN B 1 255 ? 17.688 -2.658 11.023 1 59.09 255 GLN B C 1
ATOM 3969 O O . GLN B 1 255 ? 17.906 -1.575 10.477 1 59.09 255 GLN B O 1
ATOM 3974 N N . ARG B 1 256 ? 18.281 -2.969 12.109 1 60.91 256 ARG B N 1
ATOM 3975 C CA . ARG B 1 256 ? 19.344 -2.16 12.719 1 60.91 256 ARG B CA 1
ATOM 3976 C C . ARG B 1 256 ? 20.516 -1.98 11.766 1 60.91 256 ARG B C 1
ATOM 3978 O O . ARG B 1 256 ? 21.109 -0.903 11.703 1 60.91 256 ARG B O 1
ATOM 3985 N N . ARG B 1 257 ? 20.75 -2.969 11.094 1 55.47 257 ARG B N 1
ATOM 3986 C CA . ARG B 1 257 ? 21.906 -2.955 10.195 1 55.47 257 ARG B CA 1
ATOM 3987 C C . ARG B 1 257 ? 21.594 -2.158 8.93 1 55.47 257 ARG B C 1
ATOM 3989 O O . ARG B 1 257 ? 22.5 -1.586 8.32 1 55.47 257 ARG B O 1
ATOM 3996 N N . LEU B 1 258 ? 20.312 -2.297 8.477 1 46.25 258 LEU B N 1
ATOM 3997 C CA . LEU B 1 258 ? 19.922 -1.618 7.246 1 46.25 258 LEU B CA 1
ATOM 3998 C C . LEU B 1 258 ? 19.703 -0.129 7.492 1 46.25 258 LEU B C 1
ATOM 4000 O O . LEU B 1 258 ? 19.797 0.678 6.562 1 46.25 258 LEU B O 1
ATOM 4004 N N . VAL B 1 259 ? 19.031 0.233 8.648 1 42.53 259 VAL B N 1
ATOM 4005 C CA . VAL B 1 259 ? 18.859 1.652 8.938 1 42.53 259 VAL B CA 1
ATOM 4006 C C . VAL B 1 259 ? 20.219 2.346 9 1 42.53 259 VAL B C 1
ATOM 4008 O O . VAL B 1 259 ? 21.078 1.966 9.797 1 42.53 259 VAL B O 1
ATOM 4011 N N . PRO B 1 260 ? 20.578 2.945 8.016 1 38.75 260 PRO B N 1
ATOM 4012 C CA . PRO B 1 260 ? 21.781 3.744 8.289 1 38.75 260 PRO B CA 1
ATOM 4013 C C . PRO B 1 260 ? 21.734 4.406 9.664 1 38.75 260 PRO B C 1
ATOM 4015 O O . PRO B 1 260 ? 20.656 4.688 10.195 1 38.75 260 PRO B O 1
ATOM 4018 N N . LEU B 1 261 ? 22.719 4.066 10.664 1 31.77 261 LEU B N 1
ATOM 4019 C CA . LEU B 1 261 ? 22.906 4.848 11.875 1 31.77 261 LEU B CA 1
ATOM 4020 C C . LEU B 1 261 ? 22.547 6.309 11.648 1 31.77 261 LEU B C 1
ATOM 4022 O O . LEU B 1 261 ? 23.281 7.039 10.977 1 31.77 261 LEU B O 1
ATOM 4026 N N . ALA B 1 262 ? 21.359 6.676 11.32 1 30.23 262 ALA B N 1
ATOM 4027 C CA . ALA B 1 262 ? 21.297 8.117 11.547 1 30.23 262 ALA B CA 1
ATOM 4028 C C . ALA B 1 262 ? 21.953 8.492 12.867 1 30.23 262 ALA B C 1
ATOM 4030 O O . ALA B 1 262 ? 21.75 7.82 13.883 1 30.23 262 ALA B O 1
ATOM 4031 N N . PRO B 1 263 ? 22.922 9.211 12.781 1 27.16 263 PRO B N 1
ATOM 4032 C CA . PRO B 1 263 ? 23.484 9.633 14.062 1 27.16 263 PRO B CA 1
ATOM 4033 C C . PRO B 1 263 ? 22.406 10.023 15.078 1 27.16 263 PRO B C 1
ATOM 4035 O O . PRO B 1 263 ? 21.312 10.461 14.695 1 27.16 263 PRO B O 1
ATOM 4038 N N . PRO B 1 264 ? 22.25 9.164 16.172 1 29.28 264 PRO B N 1
ATOM 4039 C CA . PRO B 1 264 ? 21.422 9.75 17.219 1 29.28 264 PRO B CA 1
ATOM 4040 C C . PRO B 1 264 ? 21.312 11.266 17.109 1 29.28 264 PRO B C 1
ATOM 4042 O O . PRO B 1 264 ? 22.312 11.945 16.922 1 29.28 264 PRO B O 1
ATOM 4045 N N . MET B 1 265 ? 20.156 11.781 16.578 1 23.94 265 MET B N 1
ATOM 4046 C CA . MET B 1 265 ? 20.172 13.211 16.875 1 23.94 265 MET B CA 1
ATOM 4047 C C . MET B 1 265 ? 20.422 13.453 18.359 1 23.94 265 MET B C 1
ATOM 4049 O O . MET B 1 265 ? 19.969 12.664 19.203 1 23.94 265 MET B O 1
#